Protein AF-A0A314KWH4-F1 (afdb_monomer_lite)

Sequence (479 aa):
MIKAHIVPQSDNVMVHGNGAALGSCLHAEELQAEGKFKAVSISAILLTPTHLDGSHFSSNDTSIVYICNLRDIRGEFDPRKAKACGLKKGRKLGQLQNGISVKSDLLDIELSNCSRLSFCLILVHPDDAIGPPIPGPIILIVDCPTEPHAQELLSAQTLNAYYSDSESNSPETTKVVNCIIHLSPATVVSSQVYEKWMRKFRSAQHIMARTTRKHETTPILESSARIATRLNYLCPQLFPAPSLLSVQNDDVAAPNFKGSISKVCGISAENLLKFTLRPPRRLGLDRSSVQNQMTSSVFVKKLLSDIPEIADAAKNISTFWHKPKEDEVELYGINGADSAVRNLKCIWISHIHADHHVGLARILALRRDLLKGVPHEPMLVIGPEQVGEFLKDYKKLEDLDMLFLDCRSTTVAKWDEMEADAMFDKDHQMSSEGMNDESRDHTMLTSLSEDSSLLRCSKRMKPSTPVDDVAEAFQESSQ

Secondary structure (DSSP, 8-state):
---------------------PPPP--EEEE---SS-TTEEEEEEEE----TTSPPPPGGG-EEEEEEEEPPBPPPB-HHHHHHTTPPSSHHHHHHHTT--EE-SSPP---TT-SS------EEPHHHHBPPPBPPPEEEEE---SHHHHHHHHH-GGGGGG-TT------S----EEEEEE-S-HHHHTSHHHHHHHTT-TTSEEEESS---TT----SSHHHHHHHHHHHHH-TTTSPPPSS--------------S---S---EE--TT-EEE-SSGGG-EEE-TTPPP---HHHHHHHHHHH-TTHHHHHHHHHHHHTS--S-------HHHHHHHHHH--EEE--SS-HHHHTTHHHHHHHHHHHTTTS--PPEEEEE-HHHHHHHHHHTTTS---EEEEEGGGGSHHHHHHHHHHHHHHHHHHTT------------------GGGGSSS-------SS-GGGSSSTTSSS--

Structure (mmCIF, N/CA/C/O backbone):
data_AF-A0A314KWH4-F1
#
_entry.id   AF-A0A314KWH4-F1
#
loop_
_atom_site.group_PDB
_atom_site.id
_atom_site.type_symbol
_atom_site.label_atom_id
_atom_site.label_alt_id
_atom_site.label_comp_id
_atom_site.label_asym_id
_atom_site.label_entity_id
_atom_site.label_seq_id
_atom_site.pdbx_PDB_ins_code
_atom_site.Cartn_x
_atom_site.Cartn_y
_atom_site.Cartn_z
_atom_site.occupancy
_atom_site.B_iso_or_equiv
_atom_site.auth_seq_id
_atom_site.auth_comp_id
_atom_site.auth_asym_id
_atom_site.auth_atom_id
_atom_site.pdbx_PDB_model_num
ATOM 1 N N . MET A 1 1 ? 13.242 -10.762 4.462 1.00 23.34 1 MET A N 1
ATOM 2 C CA . MET A 1 1 ? 13.956 -9.997 5.504 1.00 23.34 1 MET A CA 1
ATOM 3 C C . MET A 1 1 ? 15.281 -9.529 4.927 1.00 23.34 1 MET A C 1
ATOM 5 O O . MET A 1 1 ? 16.159 -10.353 4.718 1.00 23.34 1 MET A O 1
ATOM 9 N N . ILE A 1 2 ? 15.388 -8.244 4.592 1.00 24.19 2 ILE A N 1
ATOM 10 C CA . ILE A 1 2 ? 16.655 -7.598 4.226 1.00 24.19 2 ILE A CA 1
ATOM 11 C C . ILE A 1 2 ? 17.170 -6.961 5.520 1.00 24.19 2 ILE A C 1
ATOM 13 O O . ILE A 1 2 ? 16.470 -6.138 6.102 1.00 24.19 2 ILE A O 1
ATOM 17 N N . LYS A 1 3 ? 18.338 -7.387 6.012 1.00 20.05 3 LYS A N 1
ATOM 18 C CA . LYS A 1 3 ? 19.049 -6.693 7.094 1.00 20.05 3 LYS A CA 1
ATOM 19 C C . LYS A 1 3 ? 19.893 -5.597 6.447 1.00 20.05 3 LYS A C 1
ATOM 21 O O . LYS A 1 3 ? 20.894 -5.910 5.814 1.00 20.05 3 LYS A O 1
ATOM 26 N N . ALA A 1 4 ? 19.479 -4.343 6.586 1.00 27.83 4 ALA A N 1
ATOM 27 C CA . ALA A 1 4 ? 20.327 -3.196 6.292 1.00 27.83 4 ALA A CA 1
ATOM 28 C C . ALA A 1 4 ? 21.095 -2.837 7.572 1.00 27.83 4 ALA A C 1
ATOM 30 O O . ALA A 1 4 ? 20.489 -2.480 8.580 1.00 27.83 4 ALA A O 1
ATOM 31 N N . HIS A 1 5 ? 22.419 -2.985 7.553 1.00 23.70 5 HIS A N 1
ATOM 32 C CA . HIS A 1 5 ? 23.288 -2.398 8.569 1.00 23.70 5 HIS A CA 1
ATOM 33 C C . HIS A 1 5 ? 23.618 -0.974 8.122 1.00 23.70 5 HIS A C 1
ATOM 35 O O . HIS A 1 5 ? 24.425 -0.781 7.219 1.00 23.70 5 HIS A O 1
ATOM 41 N N . ILE A 1 6 ? 22.979 0.013 8.747 1.00 27.39 6 ILE A N 1
ATOM 42 C CA . ILE A 1 6 ? 23.389 1.414 8.652 1.00 27.39 6 ILE A CA 1
ATOM 43 C C . ILE A 1 6 ? 24.523 1.588 9.664 1.00 27.39 6 ILE A C 1
ATOM 45 O O . ILE A 1 6 ? 24.300 1.480 10.869 1.00 27.39 6 ILE A O 1
ATOM 49 N N . VAL A 1 7 ? 25.747 1.796 9.181 1.00 23.14 7 VAL A N 1
ATOM 50 C CA . VAL A 1 7 ? 26.880 2.210 10.017 1.00 23.14 7 VAL A CA 1
ATOM 51 C C . VAL A 1 7 ? 26.983 3.731 9.900 1.00 23.14 7 VAL A C 1
ATOM 53 O O . VAL A 1 7 ? 27.301 4.214 8.815 1.00 23.14 7 VAL A O 1
ATOM 56 N N . PRO A 1 8 ? 26.719 4.508 10.963 1.00 24.81 8 PRO A N 1
ATOM 57 C CA . PRO A 1 8 ? 27.003 5.933 10.944 1.00 24.81 8 PRO A CA 1
ATOM 58 C C . PRO A 1 8 ? 28.520 6.123 11.063 1.00 24.81 8 PRO A C 1
ATOM 60 O O . PRO A 1 8 ? 29.109 5.835 12.104 1.00 24.81 8 PRO A O 1
ATOM 63 N N . GLN A 1 9 ? 29.170 6.582 9.993 1.00 27.36 9 GLN A N 1
ATOM 64 C CA . GLN A 1 9 ? 30.534 7.100 10.085 1.00 27.36 9 GLN A CA 1
ATOM 65 C C . GLN A 1 9 ? 30.484 8.503 10.695 1.00 27.36 9 GLN A C 1
ATOM 67 O O . GLN A 1 9 ? 29.995 9.451 10.087 1.00 27.36 9 GLN A O 1
ATOM 72 N N . SER A 1 10 ? 30.966 8.611 11.930 1.00 30.14 10 SER A N 1
ATOM 73 C CA . SER A 1 10 ? 31.270 9.870 12.597 1.00 30.14 10 SER A CA 1
ATOM 74 C C . SER A 1 10 ? 32.649 10.357 12.152 1.00 30.14 10 SER A C 1
ATOM 76 O O . SER A 1 10 ? 33.652 9.890 12.692 1.00 30.14 10 SER A O 1
ATOM 78 N N . ASP A 1 11 ? 32.709 11.307 11.222 1.00 28.77 11 ASP A N 1
ATOM 79 C CA . ASP A 1 11 ? 33.945 12.042 10.953 1.00 28.77 11 ASP A CA 1
ATOM 80 C C . ASP A 1 11 ? 33.862 13.445 11.560 1.00 28.77 11 ASP A C 1
ATOM 82 O O . ASP A 1 11 ? 33.187 14.351 11.069 1.00 28.77 11 ASP A O 1
ATOM 86 N N . ASN A 1 12 ? 34.580 13.601 12.674 1.00 29.28 12 ASN A N 1
ATOM 87 C CA . ASN A 1 12 ? 34.968 14.885 13.238 1.00 29.28 12 ASN A CA 1
ATOM 88 C C . ASN A 1 12 ? 35.879 15.611 12.240 1.00 29.28 12 ASN A C 1
ATOM 90 O O . ASN A 1 12 ? 37.062 15.287 12.134 1.00 29.28 12 ASN A O 1
ATOM 94 N N . VAL A 1 13 ? 35.366 16.643 11.571 1.00 26.67 13 VAL A N 1
ATOM 95 C CA . VAL A 1 13 ? 36.204 17.644 10.903 1.00 26.67 13 VAL A CA 1
ATOM 96 C C . VAL A 1 13 ? 35.833 19.021 11.440 1.00 26.67 13 VAL A C 1
ATOM 98 O O . VAL A 1 13 ? 34.800 19.597 11.114 1.00 26.67 13 VAL A O 1
ATOM 101 N N . MET A 1 14 ? 36.709 19.547 12.294 1.00 24.77 14 MET A N 1
ATOM 102 C CA . MET A 1 14 ? 36.723 20.948 12.702 1.00 24.77 14 MET A CA 1
ATOM 103 C C . MET A 1 14 ? 37.049 21.821 11.483 1.00 24.77 14 MET A C 1
ATOM 105 O O . MET A 1 14 ? 38.175 21.782 10.989 1.00 24.77 14 MET A O 1
ATOM 109 N N . VAL A 1 15 ? 36.098 22.642 11.028 1.00 27.66 15 VAL A N 1
ATOM 110 C CA . VAL A 1 15 ? 36.364 23.755 10.101 1.00 27.66 15 VAL A CA 1
ATOM 111 C C . VAL A 1 15 ? 35.783 25.039 10.689 1.00 27.66 15 VAL A C 1
ATOM 113 O O . VAL A 1 15 ? 34.573 25.211 10.799 1.00 27.66 15 VAL A O 1
ATOM 116 N N . HIS A 1 16 ? 36.673 25.950 11.078 1.00 26.92 16 HIS A N 1
ATOM 117 C CA . HIS A 1 16 ? 36.345 27.347 11.345 1.00 26.92 16 HIS A CA 1
ATOM 118 C C . HIS A 1 16 ? 36.040 28.081 10.029 1.00 26.92 16 HIS A C 1
ATOM 120 O O . HIS A 1 16 ? 36.833 27.996 9.094 1.00 26.92 16 HIS A O 1
ATOM 126 N N . GLY A 1 17 ? 34.981 28.901 10.008 1.00 25.20 17 GLY A N 1
ATOM 127 C CA . GLY A 1 17 ? 34.902 30.078 9.130 1.00 25.20 17 GLY A CA 1
ATOM 128 C C . GLY A 1 17 ? 33.670 30.196 8.224 1.00 25.20 17 GLY A C 1
ATOM 129 O O . GLY A 1 17 ? 33.613 29.588 7.167 1.00 25.20 17 GLY A O 1
ATOM 130 N N . ASN A 1 18 ? 32.763 31.092 8.629 1.00 24.50 18 ASN A N 1
ATOM 131 C CA . ASN A 1 18 ? 31.885 31.968 7.834 1.00 24.50 18 ASN A CA 1
ATOM 132 C C . ASN A 1 18 ? 30.983 31.395 6.715 1.00 24.50 18 ASN A C 1
ATOM 134 O O . ASN A 1 18 ? 31.387 31.249 5.570 1.00 24.50 18 ASN A O 1
ATOM 138 N N . GLY A 1 19 ? 29.685 31.318 7.035 1.00 26.38 19 GLY A N 1
ATOM 139 C CA . GLY A 1 19 ? 28.622 32.036 6.314 1.00 26.38 19 GLY A CA 1
ATOM 140 C C . GLY A 1 19 ? 28.330 31.671 4.854 1.00 26.38 19 GLY A C 1
ATOM 141 O O . GLY A 1 19 ? 28.724 32.410 3.963 1.00 26.38 19 GLY A O 1
ATOM 142 N N . ALA A 1 20 ? 27.517 30.631 4.638 1.00 23.42 20 ALA A N 1
ATOM 143 C CA . ALA A 1 20 ? 26.435 30.575 3.640 1.00 23.42 20 ALA A CA 1
ATOM 144 C C . ALA A 1 20 ? 25.693 29.234 3.792 1.00 23.42 20 ALA A C 1
ATOM 146 O O . ALA A 1 20 ? 26.198 28.186 3.395 1.00 23.42 20 ALA A O 1
ATOM 147 N N . ALA A 1 21 ? 24.500 29.251 4.388 1.00 26.14 21 ALA A N 1
ATOM 148 C CA . ALA A 1 21 ? 23.634 28.079 4.460 1.00 26.14 21 ALA A CA 1
ATOM 149 C C . ALA A 1 21 ? 22.992 27.832 3.082 1.00 26.14 21 ALA A C 1
ATOM 151 O O . ALA A 1 21 ? 21.986 28.447 2.734 1.00 26.14 21 ALA A O 1
ATOM 152 N N . LEU A 1 22 ? 23.605 26.959 2.281 1.00 26.52 22 LEU A N 1
ATOM 153 C CA . LEU A 1 22 ? 22.998 26.368 1.089 1.00 26.52 22 LEU A CA 1
ATOM 154 C C . LEU A 1 22 ? 22.336 25.046 1.495 1.00 26.52 22 LEU A C 1
ATOM 156 O O . LEU A 1 22 ? 23.000 24.148 2.009 1.00 26.52 22 LEU A O 1
ATOM 160 N N . GLY A 1 23 ? 21.017 24.975 1.299 1.00 26.86 23 GLY A N 1
ATOM 161 C CA . GLY A 1 23 ? 20.173 23.822 1.611 1.00 26.86 23 GLY A CA 1
ATOM 162 C C . GLY A 1 23 ? 20.687 22.530 0.977 1.00 26.86 23 GLY A C 1
ATOM 163 O O . GLY A 1 23 ? 21.112 22.508 -0.178 1.00 26.86 23 GLY A O 1
ATOM 164 N N . SER A 1 24 ? 20.674 21.465 1.773 1.00 31.45 24 SER A N 1
ATOM 165 C CA . SER A 1 24 ? 21.284 20.178 1.466 1.00 31.45 24 SER A CA 1
ATOM 166 C C . SER A 1 24 ? 20.581 19.432 0.331 1.00 31.45 24 SER A C 1
ATOM 168 O O . SER A 1 24 ? 19.358 19.354 0.249 1.00 31.45 24 SER A O 1
ATOM 170 N N . CYS A 1 25 ? 21.431 18.874 -0.524 1.00 28.28 25 CYS A N 1
ATOM 171 C CA . CYS A 1 25 ? 21.171 18.079 -1.712 1.00 28.28 25 CYS A CA 1
ATOM 172 C C . CYS A 1 25 ? 20.330 16.822 -1.416 1.00 28.28 25 CYS A C 1
ATOM 174 O O . CYS A 1 25 ? 20.653 16.058 -0.508 1.00 28.28 25 CYS A O 1
ATOM 176 N N . LEU A 1 26 ? 19.293 16.575 -2.225 1.00 35.16 26 LEU A N 1
ATOM 177 C CA . LEU A 1 26 ? 18.568 15.302 -2.264 1.00 35.16 26 LEU A CA 1
ATOM 178 C C . LEU A 1 26 ? 19.518 14.205 -2.773 1.00 35.16 26 LEU A C 1
ATOM 180 O O . LEU A 1 26 ? 19.763 14.096 -3.976 1.00 35.16 26 LEU A O 1
ATOM 184 N N . HIS A 1 27 ? 20.075 13.401 -1.868 1.00 39.28 27 HIS A N 1
ATOM 185 C CA . HIS A 1 27 ? 20.917 12.266 -2.237 1.00 39.28 27 HIS A CA 1
ATOM 186 C C . HIS A 1 27 ? 20.057 11.130 -2.810 1.00 39.28 27 HIS A C 1
ATOM 188 O O . HIS A 1 27 ? 19.192 10.585 -2.129 1.00 39.28 27 HIS A O 1
ATOM 194 N N . ALA A 1 28 ? 20.308 10.763 -4.068 1.00 40.81 28 ALA A N 1
ATOM 195 C CA . ALA A 1 28 ? 19.855 9.490 -4.613 1.00 40.81 28 ALA A CA 1
ATOM 196 C C . ALA A 1 28 ? 20.871 8.414 -4.236 1.00 40.81 28 ALA A C 1
ATOM 198 O O . ALA A 1 28 ? 22.000 8.435 -4.727 1.00 40.81 28 ALA A O 1
ATOM 199 N N . GLU A 1 29 ? 20.484 7.489 -3.367 1.00 43.84 29 GLU A N 1
ATOM 200 C CA . GLU A 1 29 ? 21.324 6.347 -3.018 1.00 43.84 29 GLU A CA 1
ATOM 201 C C . GLU A 1 29 ? 20.986 5.179 -3.959 1.00 43.84 29 GLU A C 1
ATOM 203 O O . GLU A 1 29 ? 19.823 4.781 -4.106 1.00 43.84 29 GLU A O 1
ATOM 208 N N . GLU A 1 30 ? 21.990 4.667 -4.676 1.00 44.91 30 GLU A N 1
ATOM 209 C CA . GLU A 1 30 ? 21.830 3.500 -5.543 1.00 44.91 30 GLU A CA 1
ATOM 210 C C . GLU A 1 30 ? 21.969 2.233 -4.694 1.00 44.91 30 GLU A C 1
ATOM 212 O O . GLU A 1 30 ? 23.065 1.854 -4.280 1.00 44.91 30 GLU A O 1
ATOM 217 N N . LEU A 1 31 ? 20.847 1.562 -4.427 1.00 47.78 31 LEU A N 1
ATOM 218 C CA . LEU A 1 31 ? 20.841 0.310 -3.680 1.00 47.78 31 LEU A CA 1
ATOM 219 C C . LEU A 1 31 ? 21.305 -0.820 -4.607 1.00 47.78 31 LEU A C 1
ATOM 221 O O . LEU A 1 31 ? 20.522 -1.400 -5.366 1.00 47.78 31 LEU A O 1
ATOM 225 N N . GLN A 1 32 ? 22.594 -1.155 -4.553 1.00 43.00 32 GLN A N 1
ATOM 226 C CA . GLN A 1 32 ? 23.116 -2.324 -5.257 1.00 43.00 32 GLN A CA 1
ATOM 227 C C . GLN A 1 32 ? 22.683 -3.604 -4.532 1.00 43.00 32 GLN A C 1
ATOM 229 O O . GLN A 1 32 ? 23.174 -3.942 -3.459 1.00 43.00 32 GLN A O 1
ATOM 234 N N . ALA A 1 33 ? 21.743 -4.341 -5.125 1.00 43.41 33 ALA A N 1
ATOM 235 C CA . ALA A 1 33 ? 21.330 -5.638 -4.606 1.00 43.41 33 ALA A CA 1
ATOM 236 C C . ALA A 1 33 ? 22.437 -6.690 -4.820 1.00 43.41 33 ALA A C 1
ATOM 238 O O . ALA A 1 33 ? 22.653 -7.163 -5.940 1.00 43.41 33 ALA A O 1
ATOM 239 N N . GLU A 1 34 ? 23.094 -7.127 -3.745 1.00 40.91 34 GLU A N 1
ATOM 240 C CA . GLU A 1 34 ? 23.920 -8.338 -3.755 1.00 40.91 34 GLU A CA 1
ATOM 241 C C . GLU A 1 34 ? 23.010 -9.581 -3.815 1.00 40.91 34 GLU A C 1
ATOM 243 O O . GLU A 1 34 ? 22.498 -10.069 -2.810 1.00 40.91 34 GLU A O 1
ATOM 248 N N . GLY A 1 35 ? 22.731 -10.088 -5.024 1.00 49.53 35 GLY A N 1
ATOM 249 C CA . GLY A 1 35 ? 21.923 -11.301 -5.197 1.00 49.53 35 GLY A CA 1
ATOM 250 C C . GLY A 1 35 ? 21.329 -11.517 -6.594 1.00 49.53 35 GLY A C 1
ATOM 251 O O . GLY A 1 35 ? 21.669 -10.836 -7.558 1.00 49.53 35 GLY A O 1
ATOM 252 N N . LYS A 1 36 ? 20.414 -12.497 -6.707 1.00 44.94 36 LYS A N 1
ATOM 253 C CA . LYS A 1 36 ? 19.769 -13.013 -7.944 1.00 44.94 36 LYS A CA 1
ATOM 254 C C . LYS A 1 36 ? 19.061 -11.966 -8.836 1.00 44.94 36 LYS A C 1
ATOM 256 O O . LYS A 1 36 ? 18.612 -12.317 -9.923 1.00 44.94 36 LYS A O 1
ATOM 261 N N . PHE A 1 37 ? 18.992 -10.697 -8.436 1.00 50.62 37 PHE A N 1
ATOM 262 C CA . PHE A 1 37 ? 18.304 -9.613 -9.146 1.00 50.62 37 PHE A CA 1
ATOM 263 C C . PHE A 1 37 ? 19.239 -8.758 -10.017 1.00 50.62 37 PHE A C 1
ATOM 265 O O . PHE A 1 37 ? 19.086 -7.547 -10.104 1.00 50.62 37 PHE A O 1
ATOM 272 N N . LYS A 1 38 ? 20.171 -9.375 -10.758 1.00 61.69 38 LYS A N 1
ATOM 273 C CA . LYS A 1 38 ? 21.050 -8.653 -11.707 1.00 61.69 38 LYS A CA 1
ATOM 274 C C . LYS A 1 38 ? 20.302 -7.929 -12.844 1.00 61.69 38 LYS A C 1
ATOM 276 O O . LYS A 1 38 ? 20.942 -7.247 -13.635 1.00 61.69 38 LYS A O 1
ATOM 281 N N . ALA A 1 39 ? 18.984 -8.086 -12.970 1.00 73.12 39 ALA A N 1
ATOM 282 C CA . ALA A 1 39 ? 18.189 -7.563 -14.081 1.00 73.12 39 ALA A CA 1
ATOM 283 C C . ALA A 1 39 ? 17.598 -6.155 -13.850 1.00 73.12 39 ALA A C 1
ATOM 285 O O . ALA A 1 39 ? 17.178 -5.529 -14.826 1.00 73.12 39 ALA A O 1
ATOM 286 N N . VAL A 1 40 ? 17.565 -5.660 -12.605 1.00 84.19 40 VAL A N 1
ATOM 287 C CA . VAL A 1 40 ? 16.931 -4.380 -12.230 1.00 84.19 40 VAL A CA 1
ATOM 288 C C . VAL A 1 40 ? 17.877 -3.585 -11.327 1.00 84.19 40 VAL A C 1
ATOM 290 O O . VAL A 1 40 ? 18.411 -4.147 -10.376 1.00 84.19 40 VAL A O 1
ATOM 293 N N . SER A 1 41 ? 18.091 -2.304 -11.626 1.00 87.88 41 SER A N 1
ATOM 294 C CA . SER A 1 41 ? 18.687 -1.329 -10.700 1.00 87.88 41 SER A CA 1
ATOM 295 C C . SER A 1 41 ? 17.560 -0.565 -10.002 1.00 87.88 41 SER A C 1
ATOM 297 O O . SER A 1 41 ? 16.571 -0.205 -10.644 1.00 87.88 41 SER A O 1
ATOM 299 N N . ILE A 1 42 ? 17.678 -0.373 -8.688 1.00 90.31 42 ILE A N 1
ATOM 300 C CA . ILE A 1 42 ? 16.711 0.368 -7.877 1.00 90.31 42 ILE A CA 1
ATOM 301 C C . ILE A 1 42 ? 17.455 1.517 -7.203 1.00 90.31 42 ILE A C 1
ATOM 303 O O . ILE A 1 42 ? 18.421 1.288 -6.478 1.00 90.31 42 ILE A O 1
ATOM 307 N N . SER A 1 43 ? 16.982 2.739 -7.414 1.00 90.56 43 SER A N 1
ATOM 308 C CA . SER A 1 43 ? 17.414 3.909 -6.650 1.00 90.56 43 SER A CA 1
ATOM 309 C C . SER A 1 43 ? 16.244 4.502 -5.877 1.00 90.56 43 SER A C 1
ATOM 311 O O . SER A 1 43 ? 15.079 4.302 -6.234 1.00 90.56 43 SER A O 1
ATOM 313 N N . ALA A 1 44 ? 16.556 5.201 -4.791 1.00 92.00 44 ALA A N 1
ATOM 314 C CA . ALA A 1 44 ? 15.574 5.854 -3.939 1.00 92.00 44 ALA A CA 1
ATOM 315 C C . ALA A 1 44 ? 15.847 7.359 -3.869 1.00 92.00 44 ALA A C 1
ATOM 317 O O . ALA A 1 44 ? 16.999 7.784 -3.822 1.00 92.00 44 ALA A O 1
ATOM 318 N N . ILE A 1 45 ? 14.781 8.152 -3.860 1.00 91.31 45 ILE A N 1
ATOM 319 C CA . ILE A 1 45 ? 14.803 9.581 -3.555 1.00 91.31 45 ILE A CA 1
ATOM 320 C C . ILE A 1 45 ? 14.007 9.757 -2.270 1.00 91.31 45 ILE A C 1
ATOM 322 O O . ILE A 1 45 ? 12.840 9.368 -2.211 1.00 91.31 45 ILE A O 1
ATOM 326 N N . LEU A 1 46 ? 14.643 10.324 -1.253 1.00 91.12 46 LEU A N 1
ATOM 327 C CA . LEU A 1 46 ? 13.975 10.679 -0.010 1.00 91.12 46 LEU A CA 1
ATOM 328 C C . LEU A 1 46 ? 13.296 12.035 -0.199 1.00 91.12 46 LEU A C 1
ATOM 330 O O . LEU A 1 46 ? 13.891 12.946 -0.766 1.00 91.12 46 LEU A O 1
ATOM 334 N N . LEU A 1 47 ? 12.054 12.138 0.252 1.00 90.00 47 LEU A N 1
ATOM 335 C CA . LEU A 1 47 ? 11.304 13.377 0.369 1.00 90.00 47 LEU A CA 1
ATOM 336 C C . LEU A 1 47 ? 11.217 13.700 1.859 1.00 90.00 47 LEU A C 1
ATOM 338 O O . LEU A 1 47 ? 10.577 12.969 2.619 1.00 90.00 47 LEU A O 1
ATOM 342 N N . THR A 1 48 ? 11.897 14.761 2.259 1.00 86.00 48 THR A N 1
ATOM 343 C CA . THR A 1 48 ? 11.893 15.328 3.602 1.00 86.00 48 THR A CA 1
ATOM 344 C C . THR A 1 48 ? 11.411 16.775 3.502 1.00 86.00 48 THR A C 1
ATOM 346 O O . THR A 1 48 ? 12.237 17.682 3.332 1.00 86.00 48 THR A O 1
ATOM 349 N N . PRO A 1 49 ? 10.090 17.026 3.576 1.00 80.06 49 PRO A N 1
ATOM 350 C CA . PRO A 1 49 ? 9.576 18.384 3.476 1.00 80.06 49 PRO A CA 1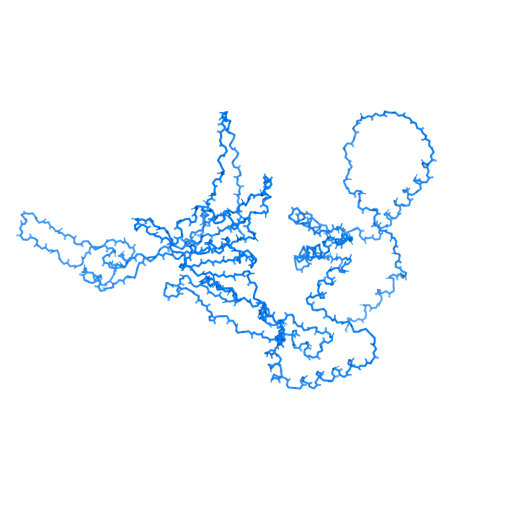
ATOM 351 C C . PRO A 1 49 ? 10.140 19.248 4.610 1.00 80.06 49 PRO A C 1
ATOM 353 O O . PRO A 1 49 ? 10.657 18.742 5.599 1.00 80.06 49 PRO A O 1
ATOM 356 N N . THR A 1 50 ? 10.048 20.570 4.488 1.00 69.19 50 THR A N 1
ATOM 357 C CA . THR A 1 50 ? 10.383 21.516 5.564 1.00 69.19 50 THR A CA 1
ATOM 358 C C . THR A 1 50 ? 9.106 22.188 6.061 1.00 69.19 50 THR A C 1
ATOM 360 O O . THR A 1 50 ? 8.250 22.574 5.260 1.00 69.19 50 THR A O 1
ATOM 363 N N . HIS A 1 51 ? 8.905 22.265 7.382 1.00 59.41 51 HIS A N 1
ATOM 364 C CA . HIS A 1 51 ? 7.717 22.922 7.934 1.00 59.41 51 HIS A CA 1
ATOM 365 C C . HIS A 1 51 ? 7.804 24.432 7.669 1.00 59.41 51 HIS A C 1
ATOM 367 O O . HIS A 1 51 ? 8.886 25.017 7.722 1.00 59.41 51 HIS A O 1
ATOM 373 N N . LEU A 1 52 ? 6.656 25.076 7.429 1.00 55.94 52 LEU A N 1
ATOM 374 C CA . LEU A 1 52 ? 6.561 26.533 7.237 1.00 55.94 52 LEU A CA 1
ATOM 375 C C . LEU A 1 52 ? 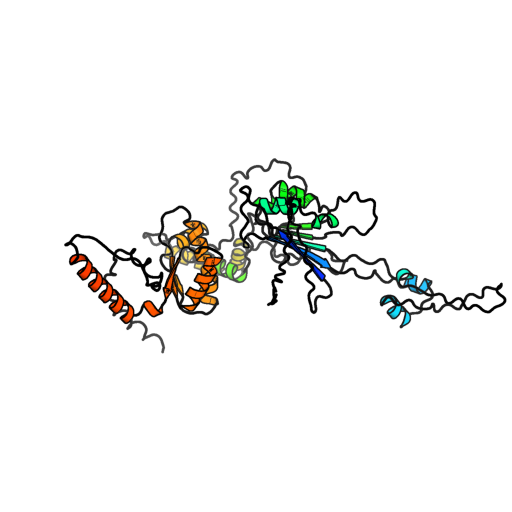7.122 27.331 8.432 1.00 55.94 52 LEU A C 1
ATOM 377 O O . LEU A 1 52 ? 7.566 28.461 8.251 1.00 55.94 52 LEU A O 1
ATOM 381 N N . ASP A 1 53 ? 7.165 26.713 9.615 1.00 55.69 53 ASP A N 1
ATOM 382 C CA . ASP A 1 53 ? 7.629 27.317 10.868 1.00 55.69 53 ASP A CA 1
ATOM 383 C C . ASP A 1 53 ? 9.136 27.105 11.133 1.00 55.69 53 ASP A C 1
ATOM 385 O O . ASP A 1 53 ? 9.645 27.489 12.184 1.00 55.69 53 ASP A O 1
ATOM 389 N N . GLY A 1 54 ? 9.874 26.484 10.201 1.00 52.41 54 GLY A N 1
ATOM 390 C CA . GLY A 1 54 ? 11.322 26.266 10.320 1.00 52.41 54 GLY A CA 1
ATOM 391 C C . GLY A 1 54 ? 11.744 25.149 11.285 1.00 52.41 54 GLY A C 1
ATOM 392 O O . GLY A 1 54 ? 12.940 24.944 11.485 1.00 52.41 54 GLY A O 1
ATOM 393 N N . SER A 1 55 ? 10.799 24.404 11.868 1.00 56.81 55 SER A N 1
ATOM 394 C CA . SER A 1 55 ? 11.094 23.185 12.625 1.00 56.81 55 SER A CA 1
ATOM 395 C C . SER A 1 55 ? 11.489 22.034 11.689 1.00 56.81 55 SER A C 1
ATOM 397 O O . SER A 1 55 ? 10.921 21.852 10.608 1.00 56.81 55 SER A O 1
ATOM 399 N N . HIS A 1 56 ? 12.485 21.246 12.102 1.00 48.28 56 HIS A N 1
ATOM 400 C CA . HIS A 1 56 ? 12.845 20.008 11.413 1.00 48.28 56 HIS A CA 1
ATOM 401 C C . HIS A 1 56 ? 11.715 18.983 11.572 1.00 48.28 56 HIS A C 1
ATOM 403 O O . HIS A 1 56 ? 11.207 18.787 12.677 1.00 48.28 56 HIS A O 1
ATOM 409 N N . PHE A 1 57 ? 11.333 18.330 10.474 1.00 54.00 57 PHE A N 1
ATOM 410 C CA . PHE A 1 57 ? 10.418 17.192 10.516 1.00 54.00 57 PHE A CA 1
ATOM 411 C C . PHE A 1 57 ? 11.012 16.045 11.341 1.00 54.00 57 PHE A C 1
ATOM 413 O O . PHE A 1 57 ? 12.234 15.870 11.405 1.00 54.00 57 PHE A O 1
ATOM 420 N N . SER A 1 58 ? 10.140 15.257 11.971 1.00 58.09 58 SER A N 1
ATOM 421 C CA . SER A 1 58 ? 10.566 14.021 12.619 1.00 58.09 58 SER A CA 1
ATOM 422 C C . SER A 1 58 ? 11.024 13.022 11.548 1.00 58.09 58 SER A C 1
ATOM 424 O O . SER A 1 58 ? 10.563 13.070 10.406 1.00 58.09 58 SER A O 1
ATOM 426 N N . SER A 1 59 ? 11.897 12.071 11.890 1.00 57.47 59 SER A N 1
ATOM 427 C CA . SER A 1 59 ? 12.283 10.989 10.964 1.00 57.47 59 SER A CA 1
ATOM 428 C C . SER A 1 59 ? 11.083 10.201 10.417 1.00 57.47 59 SER A C 1
ATOM 430 O O . SER A 1 59 ? 11.203 9.545 9.385 1.00 57.47 59 SER A O 1
ATOM 432 N N . ASN A 1 60 ? 9.929 10.278 11.087 1.00 62.34 60 ASN A N 1
ATOM 433 C CA . ASN A 1 60 ? 8.702 9.573 10.724 1.00 62.34 60 ASN A CA 1
ATOM 434 C C . ASN A 1 60 ? 7.963 10.212 9.538 1.00 62.34 60 ASN A C 1
ATOM 436 O O . ASN A 1 60 ? 7.066 9.588 8.982 1.00 62.34 60 ASN A O 1
ATOM 440 N N . ASP A 1 61 ? 8.353 11.419 9.126 1.00 77.31 61 ASP A N 1
ATOM 441 C CA . ASP A 1 61 ? 7.716 12.158 8.033 1.00 77.31 61 ASP A CA 1
ATOM 442 C C . ASP A 1 61 ? 8.510 12.076 6.723 1.00 77.31 61 ASP A C 1
ATOM 444 O O . ASP A 1 61 ? 8.264 12.833 5.792 1.00 77.31 61 ASP A O 1
ATOM 448 N N . THR A 1 62 ? 9.487 11.171 6.644 1.00 87.56 62 THR A N 1
ATOM 449 C CA . THR A 1 62 ? 10.229 10.922 5.406 1.00 87.56 62 THR A CA 1
ATOM 450 C C . THR A 1 62 ? 9.402 10.036 4.484 1.00 87.56 62 THR A C 1
ATOM 452 O O . THR A 1 62 ? 9.015 8.929 4.861 1.00 87.56 62 THR A O 1
ATOM 455 N N . SER A 1 63 ? 9.191 10.479 3.248 1.00 91.56 63 SER A N 1
ATOM 456 C CA . SER A 1 63 ? 8.604 9.652 2.192 1.00 91.56 63 SER A CA 1
ATOM 457 C C . SER A 1 63 ? 9.665 9.215 1.188 1.00 91.56 63 SER A C 1
ATOM 459 O O . SER A 1 63 ? 10.694 9.868 1.037 1.00 91.56 63 SER A O 1
ATOM 461 N N . ILE A 1 64 ? 9.437 8.106 0.485 1.00 92.00 64 ILE A N 1
ATOM 462 C CA . ILE A 1 64 ? 10.413 7.560 -0.463 1.00 92.00 64 ILE A CA 1
ATOM 463 C C . ILE A 1 64 ? 9.783 7.406 -1.844 1.00 92.00 64 ILE A C 1
ATOM 465 O O . ILE A 1 64 ? 8.689 6.863 -2.008 1.00 92.00 64 ILE A O 1
ATOM 469 N N . VAL A 1 65 ? 10.525 7.843 -2.859 1.00 94.75 65 VAL A N 1
ATOM 470 C CA . VAL A 1 65 ? 10.240 7.571 -4.266 1.00 94.75 65 VAL A CA 1
ATOM 471 C C . VAL A 1 65 ? 11.269 6.586 -4.794 1.00 94.75 65 VAL A C 1
ATOM 473 O O . VAL A 1 65 ? 12.461 6.883 -4.832 1.00 94.75 65 VAL A O 1
ATOM 476 N N . TYR A 1 66 ? 10.811 5.419 -5.237 1.00 95.56 66 TYR A N 1
ATOM 477 C CA . TYR A 1 66 ? 11.673 4.416 -5.852 1.00 95.56 66 TYR A CA 1
ATOM 478 C C . TYR A 1 66 ? 11.667 4.550 -7.368 1.00 95.56 66 TYR A C 1
ATOM 480 O O . TYR A 1 66 ? 10.612 4.671 -7.990 1.00 95.56 66 TYR A O 1
ATOM 488 N N . ILE A 1 67 ? 12.849 4.452 -7.966 1.00 94.25 67 ILE A N 1
ATOM 489 C CA . ILE A 1 67 ? 13.049 4.375 -9.408 1.00 94.25 67 ILE A CA 1
ATOM 490 C C . ILE A 1 67 ? 13.582 2.981 -9.713 1.00 94.25 67 ILE A C 1
ATOM 492 O O . ILE A 1 67 ? 14.683 2.615 -9.309 1.00 94.25 67 ILE A O 1
ATOM 496 N N . CYS A 1 68 ? 12.795 2.194 -10.435 1.00 93.44 68 CYS A N 1
ATOM 497 C CA . CYS A 1 68 ? 13.161 0.855 -10.869 1.00 93.44 68 CYS A CA 1
ATOM 498 C C . CYS A 1 68 ? 13.542 0.895 -12.349 1.00 93.44 68 CYS A C 1
ATOM 500 O O . CYS A 1 68 ? 12.684 1.083 -13.211 1.00 93.44 68 CYS A O 1
ATOM 502 N N . ASN A 1 69 ? 14.825 0.696 -12.641 1.00 91.19 69 ASN A N 1
ATOM 503 C CA . ASN A 1 69 ? 15.376 0.688 -13.989 1.00 91.19 69 ASN A CA 1
ATOM 504 C C . ASN A 1 69 ? 15.748 -0.738 -14.410 1.00 91.19 69 ASN A C 1
ATOM 506 O O . ASN A 1 69 ? 16.664 -1.349 -13.852 1.00 91.19 69 ASN A O 1
ATOM 510 N N . LEU A 1 70 ? 15.047 -1.289 -15.398 1.00 90.31 70 LEU A N 1
ATOM 511 C CA . LEU A 1 70 ? 15.429 -2.573 -15.978 1.00 90.31 70 LEU A CA 1
ATOM 512 C C . LEU A 1 70 ? 16.631 -2.376 -16.905 1.00 90.31 70 LEU A C 1
ATOM 514 O O . LEU A 1 70 ? 16.744 -1.364 -17.581 1.00 90.31 70 LEU A O 1
ATOM 518 N N . ARG A 1 71 ? 17.525 -3.365 -16.987 1.00 86.00 71 ARG A N 1
ATOM 519 C CA . ARG A 1 71 ? 18.651 -3.275 -17.928 1.00 86.00 71 ARG A CA 1
ATOM 520 C C . ARG A 1 71 ? 18.185 -3.349 -19.381 1.00 86.00 71 ARG A C 1
ATOM 522 O O . ARG A 1 71 ? 17.246 -4.090 -19.711 1.00 86.00 71 ARG A O 1
ATOM 529 N N . ASP A 1 72 ? 18.914 -2.647 -20.239 1.00 87.19 72 ASP A N 1
ATOM 530 C CA . ASP A 1 72 ? 18.808 -2.770 -21.687 1.00 87.19 72 ASP A CA 1
ATOM 531 C C . ASP A 1 72 ? 19.073 -4.212 -22.109 1.00 87.19 72 ASP A C 1
ATOM 533 O O . ASP A 1 72 ? 19.927 -4.912 -21.552 1.00 87.19 72 ASP A O 1
ATOM 537 N N . ILE A 1 73 ? 18.318 -4.669 -23.104 1.00 84.81 73 ILE A N 1
ATOM 538 C CA . ILE A 1 73 ? 18.582 -5.957 -23.745 1.00 84.81 73 ILE A CA 1
ATOM 539 C C . ILE A 1 73 ? 19.040 -5.722 -25.169 1.00 84.81 73 ILE A C 1
ATOM 541 O O . ILE A 1 73 ? 18.771 -4.690 -25.777 1.00 84.81 73 ILE A O 1
ATOM 545 N N . ARG A 1 74 ? 19.713 -6.718 -25.723 1.00 82.31 74 ARG A N 1
ATOM 546 C CA . ARG A 1 74 ? 20.142 -6.682 -27.116 1.00 82.31 74 ARG A CA 1
ATOM 547 C C . ARG A 1 74 ? 18.934 -6.696 -28.049 1.00 82.31 74 ARG A C 1
ATOM 549 O O . ARG A 1 74 ? 17.892 -7.263 -27.706 1.00 82.31 74 ARG A O 1
ATOM 556 N N . GLY A 1 75 ? 19.095 -6.073 -29.211 1.00 82.69 75 GLY A N 1
ATOM 557 C CA . GLY A 1 75 ? 18.079 -6.076 -30.251 1.00 82.69 75 GLY A CA 1
ATOM 558 C C . GLY A 1 75 ? 17.806 -7.471 -30.810 1.00 82.69 75 GLY A C 1
ATOM 559 O O . GLY A 1 75 ? 18.485 -8.454 -30.502 1.00 82.69 75 GLY A O 1
ATOM 560 N N . GLU A 1 76 ? 16.780 -7.558 -31.649 1.00 84.69 76 GLU A N 1
ATOM 561 C CA . GLU A 1 76 ? 16.437 -8.801 -32.335 1.00 84.69 76 GLU A CA 1
ATOM 562 C C . GLU A 1 76 ? 17.554 -9.169 -33.327 1.00 84.69 76 GLU A C 1
ATOM 564 O O . GLU A 1 76 ? 18.040 -8.325 -34.082 1.00 84.69 76 GLU A O 1
ATOM 569 N N . PHE A 1 77 ? 17.999 -10.425 -33.289 1.00 85.69 77 PHE A N 1
ATOM 570 C CA . PHE A 1 77 ? 18.982 -10.946 -34.234 1.00 85.69 77 PHE A CA 1
ATOM 571 C C . PHE A 1 77 ? 18.310 -11.178 -35.591 1.00 85.69 77 PHE A C 1
ATOM 573 O O . PHE A 1 77 ? 17.315 -11.899 -35.658 1.00 85.69 77 PHE A O 1
ATOM 580 N N . ASP A 1 78 ? 18.876 -10.617 -36.660 1.00 86.62 78 ASP A N 1
ATOM 581 C CA . ASP A 1 78 ? 18.396 -10.765 -38.033 1.00 86.62 78 ASP A CA 1
ATOM 582 C C . ASP A 1 78 ? 19.231 -11.819 -38.792 1.00 86.62 78 ASP A C 1
ATOM 584 O O . ASP A 1 78 ? 20.361 -11.551 -39.228 1.00 86.62 78 ASP A O 1
ATOM 588 N N . PRO A 1 79 ? 18.681 -13.029 -39.027 1.00 85.19 79 PRO A N 1
ATOM 589 C CA . PRO A 1 79 ? 19.392 -14.084 -39.740 1.00 85.19 79 PRO A CA 1
ATOM 590 C C . PRO A 1 79 ? 19.699 -13.733 -41.200 1.00 85.19 79 PRO A C 1
ATOM 592 O O . PRO A 1 79 ? 20.619 -14.312 -41.782 1.00 85.19 79 PRO A O 1
ATOM 595 N N . ARG A 1 80 ? 18.925 -12.829 -41.821 1.00 86.00 80 ARG A N 1
ATOM 596 C CA . ARG A 1 80 ? 19.123 -12.427 -43.220 1.00 86.00 80 ARG A CA 1
ATOM 597 C C . ARG A 1 80 ? 20.343 -11.526 -43.340 1.00 86.00 80 ARG A C 1
ATOM 599 O O . ARG A 1 80 ? 21.169 -11.775 -44.215 1.00 86.00 80 ARG A O 1
ATOM 606 N N . LYS A 1 81 ? 20.495 -10.560 -42.429 1.00 85.56 81 LYS A N 1
ATOM 607 C CA . LYS A 1 81 ? 21.691 -9.707 -42.353 1.00 85.56 81 LYS A CA 1
ATOM 608 C C . LYS A 1 81 ? 22.947 -10.520 -42.062 1.00 85.56 81 LYS A C 1
ATOM 610 O O . LYS A 1 81 ? 23.908 -10.432 -42.815 1.00 85.56 81 LYS A O 1
ATOM 615 N N . ALA A 1 82 ? 22.899 -11.423 -41.079 1.00 84.75 82 ALA A N 1
ATOM 616 C CA . ALA A 1 82 ? 24.036 -12.299 -40.780 1.00 84.75 82 ALA A CA 1
ATOM 617 C C . ALA A 1 82 ? 24.470 -13.151 -41.989 1.00 84.75 82 ALA A C 1
ATOM 619 O O . ALA A 1 82 ? 25.663 -13.325 -42.243 1.00 84.75 82 ALA A O 1
ATOM 620 N N . LYS A 1 83 ? 23.499 -13.662 -42.760 1.00 84.81 83 LYS A N 1
ATOM 621 C CA . LYS A 1 83 ? 23.772 -14.406 -43.996 1.00 84.81 83 LYS A CA 1
ATOM 622 C C . LYS A 1 83 ? 24.366 -13.505 -45.085 1.00 84.81 83 LYS A C 1
ATOM 624 O O . LYS A 1 83 ? 25.264 -13.952 -45.792 1.00 84.81 83 LYS A O 1
ATOM 629 N N . ALA A 1 84 ? 23.893 -12.264 -45.216 1.00 84.31 84 ALA A N 1
ATOM 630 C CA . ALA A 1 84 ? 24.444 -11.281 -46.151 1.00 84.31 84 ALA A CA 1
ATOM 631 C C . ALA A 1 84 ? 25.899 -10.906 -45.810 1.00 84.31 84 ALA A C 1
ATOM 633 O O . ALA A 1 84 ? 26.712 -10.760 -46.715 1.00 84.31 84 ALA A O 1
ATOM 634 N N . CYS A 1 85 ? 26.256 -10.873 -44.522 1.00 81.06 85 CYS A N 1
ATOM 635 C CA . CYS A 1 85 ? 27.634 -10.709 -44.040 1.00 81.06 85 CYS A CA 1
ATOM 636 C C . CYS A 1 85 ? 28.508 -11.971 -44.209 1.00 81.06 85 CYS A C 1
ATOM 638 O O . CYS A 1 85 ? 29.659 -12.003 -43.768 1.00 81.06 85 CYS A O 1
ATOM 640 N N . GLY A 1 86 ? 27.977 -13.030 -44.829 1.00 79.94 86 GLY A N 1
ATOM 641 C CA . GLY A 1 86 ? 28.733 -14.233 -45.159 1.00 79.94 86 GLY A CA 1
ATOM 642 C C . GLY A 1 86 ? 28.851 -15.262 -44.041 1.00 79.94 86 GLY A C 1
ATOM 643 O O . GLY A 1 86 ? 29.753 -16.090 -44.092 1.00 79.94 86 GLY A O 1
ATOM 644 N N . LEU A 1 87 ? 27.978 -15.237 -43.028 1.00 83.44 87 LEU A N 1
ATOM 645 C CA . LEU A 1 87 ? 28.009 -16.212 -41.933 1.00 83.44 87 LEU A CA 1
ATOM 646 C C . LEU A 1 87 ? 27.106 -17.419 -42.209 1.00 83.44 87 LEU A C 1
ATOM 648 O O . LEU A 1 87 ? 25.920 -17.285 -42.528 1.00 83.44 87 LEU A O 1
ATOM 652 N N . LYS A 1 88 ? 27.655 -18.625 -42.031 1.00 81.81 88 LYS A N 1
ATOM 653 C CA . LYS A 1 88 ? 26.890 -19.880 -42.083 1.00 81.81 88 LYS A CA 1
ATOM 654 C C . LYS A 1 88 ? 26.202 -20.159 -40.742 1.00 81.81 88 LYS A C 1
ATOM 656 O O . LYS A 1 88 ? 26.624 -19.700 -39.681 1.00 81.81 88 LYS A O 1
ATOM 661 N N . LYS A 1 89 ? 25.130 -20.962 -40.774 1.00 81.38 89 LYS A N 1
ATOM 662 C CA . LYS A 1 89 ? 24.467 -21.443 -39.550 1.00 81.38 89 LYS A CA 1
ATOM 663 C C . LYS A 1 89 ? 25.456 -22.256 -38.709 1.00 81.38 89 LYS A C 1
ATOM 665 O O . LYS A 1 89 ? 26.056 -23.192 -39.226 1.00 81.38 89 LYS A O 1
ATOM 670 N N . GLY A 1 90 ? 25.607 -21.924 -37.426 1.00 83.12 90 GLY A N 1
ATOM 671 C CA . GLY A 1 90 ? 26.484 -22.664 -36.517 1.00 83.12 90 GLY A CA 1
ATOM 672 C C . GLY A 1 90 ? 27.058 -21.816 -35.382 1.00 83.12 90 GLY A C 1
ATOM 673 O O . GLY A 1 90 ? 26.523 -20.763 -35.038 1.00 83.12 90 GLY A O 1
ATOM 674 N N . ARG A 1 91 ? 28.177 -22.276 -34.808 1.00 84.94 91 ARG A N 1
ATOM 675 C CA . ARG A 1 91 ? 28.825 -21.695 -33.614 1.00 84.94 91 ARG A CA 1
ATOM 676 C C . ARG A 1 91 ? 29.131 -20.195 -33.735 1.00 84.94 91 ARG A C 1
ATOM 678 O O . ARG A 1 91 ? 28.967 -19.475 -32.754 1.00 84.94 91 ARG A O 1
ATOM 685 N N . LYS A 1 92 ? 29.522 -19.723 -34.926 1.00 82.12 92 LYS A N 1
ATOM 686 C CA . LYS A 1 92 ? 29.845 -18.309 -35.187 1.00 82.12 92 LYS A CA 1
ATOM 687 C C . LYS A 1 92 ? 28.648 -17.372 -34.972 1.00 82.12 92 LYS A C 1
ATOM 689 O O . LYS A 1 92 ? 28.827 -16.284 -34.442 1.00 82.12 92 LYS A O 1
ATOM 694 N N . LEU A 1 93 ? 27.425 -17.813 -35.287 1.00 82.31 93 LEU A N 1
ATOM 695 C CA . LEU A 1 93 ? 26.209 -17.035 -35.012 1.00 82.31 93 LEU A CA 1
ATOM 696 C C . LEU A 1 93 ? 25.944 -16.896 -33.511 1.00 82.31 93 LEU A C 1
ATOM 698 O O . LEU A 1 93 ? 25.607 -15.810 -33.054 1.00 82.31 93 LEU A O 1
ATOM 702 N N . GLY A 1 94 ? 26.150 -17.965 -32.735 1.00 82.38 94 GLY A N 1
ATOM 703 C CA . GLY A 1 94 ? 26.022 -17.912 -31.275 1.00 82.38 94 GLY A CA 1
ATOM 704 C C . GLY A 1 94 ? 27.077 -17.007 -30.627 1.00 82.38 94 GLY A C 1
ATOM 705 O O . GLY A 1 94 ? 26.780 -16.286 -29.681 1.00 82.38 94 GLY A O 1
ATOM 706 N N . GLN A 1 95 ? 28.301 -16.987 -31.164 1.00 84.31 95 GLN A N 1
ATOM 707 C CA . GLN A 1 95 ? 29.348 -16.050 -30.734 1.00 84.31 95 GLN A CA 1
ATOM 708 C C . GLN A 1 95 ? 28.960 -14.595 -31.029 1.00 84.31 95 GLN A C 1
ATOM 710 O O . GLN A 1 95 ? 29.064 -13.752 -30.138 1.00 84.31 95 GLN A O 1
ATOM 715 N N . LEU A 1 96 ? 28.416 -14.331 -32.221 1.00 83.75 96 LEU A N 1
ATOM 716 C CA . LEU A 1 96 ? 27.919 -13.010 -32.604 1.00 83.75 96 LEU A CA 1
ATOM 717 C C . LEU A 1 96 ? 26.766 -12.550 -31.699 1.00 83.75 96 LEU A C 1
ATOM 719 O O . LEU A 1 96 ? 26.800 -11.445 -31.165 1.00 83.75 96 LEU A O 1
ATOM 723 N N . GLN A 1 97 ? 25.805 -13.437 -31.423 1.00 81.12 97 GLN A N 1
ATOM 724 C CA . GLN A 1 97 ? 24.698 -13.198 -30.486 1.00 81.12 97 GLN A CA 1
ATOM 725 C C . GLN A 1 97 ? 25.163 -12.935 -29.049 1.00 81.12 97 GLN A C 1
ATOM 727 O O . GLN A 1 97 ? 24.484 -12.208 -28.325 1.00 81.12 97 GLN A O 1
ATOM 732 N N . ASN A 1 98 ? 26.332 -13.457 -28.660 1.00 81.31 98 ASN A N 1
ATOM 733 C CA . ASN A 1 98 ? 26.999 -13.196 -27.379 1.00 81.31 98 ASN A CA 1
ATOM 734 C C . ASN A 1 98 ? 27.903 -11.953 -27.400 1.00 81.31 98 ASN A C 1
ATOM 736 O O . ASN A 1 98 ? 28.385 -11.517 -26.356 1.00 81.31 98 ASN A O 1
ATOM 740 N N . GLY A 1 99 ? 27.979 -11.249 -28.534 1.00 81.81 99 GLY A N 1
ATOM 741 C CA . GLY A 1 99 ? 28.625 -9.936 -28.655 1.00 81.81 99 GLY A CA 1
ATOM 742 C C . GLY A 1 99 ? 30.098 -10.041 -29.022 1.00 81.81 99 GLY A C 1
ATOM 743 O O . GLY A 1 99 ? 30.851 -9.096 -28.832 1.00 81.81 99 GLY A O 1
ATOM 744 N N . ILE A 1 100 ? 30.511 -11.207 -29.514 1.00 84.88 100 ILE A N 1
ATOM 745 C CA . ILE A 1 100 ? 31.870 -11.471 -29.961 1.00 84.88 100 ILE A CA 1
ATOM 746 C C . ILE A 1 100 ? 31.885 -11.292 -31.477 1.00 84.88 100 ILE A C 1
ATOM 748 O O . ILE A 1 100 ? 31.151 -11.987 -32.180 1.00 84.88 100 ILE A O 1
ATOM 752 N N . SER A 1 101 ? 32.724 -10.393 -31.985 1.00 87.12 101 SER A N 1
ATOM 753 C CA . SER A 1 101 ? 32.929 -10.252 -33.428 1.00 87.12 101 SER A CA 1
ATOM 754 C C . SER A 1 101 ? 33.554 -11.519 -34.010 1.00 87.12 101 SER A C 1
ATOM 756 O O . SER A 1 101 ? 34.478 -12.098 -33.431 1.00 87.12 101 SER A O 1
ATOM 758 N N . VAL A 1 102 ? 33.057 -11.962 -35.164 1.00 86.62 102 VAL A N 1
ATOM 759 C CA . VAL A 1 102 ? 33.488 -13.211 -35.809 1.00 86.62 102 VAL A CA 1
ATOM 760 C C . VAL A 1 102 ? 33.937 -12.961 -37.240 1.00 86.62 102 VAL A C 1
ATOM 762 O O . VAL A 1 102 ? 33.454 -12.061 -37.915 1.00 86.62 102 VAL A O 1
ATOM 765 N N . LYS A 1 103 ? 34.864 -13.783 -37.731 1.00 84.12 103 LYS A N 1
ATOM 766 C CA . LYS A 1 103 ? 35.327 -13.715 -39.123 1.00 84.12 103 LYS A CA 1
ATOM 767 C C . LYS A 1 103 ? 34.271 -14.291 -40.068 1.00 84.12 103 LYS A C 1
ATOM 769 O O . LYS A 1 103 ? 33.761 -15.387 -39.788 1.00 84.12 103 LYS A O 1
ATOM 774 N N . SER A 1 104 ? 34.002 -13.588 -41.169 1.00 80.94 104 SER A N 1
ATOM 775 C CA . SER A 1 104 ? 33.120 -14.047 -42.251 1.00 80.94 104 SER A CA 1
ATOM 776 C C . SER A 1 104 ? 33.570 -15.408 -42.807 1.00 80.94 104 SER A C 1
ATOM 778 O O . SER A 1 104 ? 34.747 -15.759 -42.719 1.00 80.94 104 SER A O 1
ATOM 780 N N . ASP A 1 105 ? 32.630 -16.208 -43.326 1.00 78.00 105 ASP A N 1
ATOM 781 C CA . ASP A 1 105 ? 32.924 -17.479 -44.011 1.00 78.00 105 ASP A CA 1
ATOM 782 C C . ASP A 1 105 ? 33.074 -17.308 -45.538 1.00 78.00 105 ASP A C 1
ATOM 784 O O . ASP A 1 105 ? 33.276 -18.301 -46.243 1.00 78.00 105 ASP A O 1
ATOM 788 N N . LEU A 1 106 ? 32.933 -16.082 -46.060 1.00 69.88 106 LEU A N 1
ATOM 789 C CA . LEU A 1 106 ? 33.216 -15.753 -47.461 1.00 69.88 106 LEU A CA 1
ATOM 790 C C . LEU A 1 106 ? 34.735 -15.635 -47.672 1.00 69.88 106 LEU A C 1
ATOM 792 O O . LEU A 1 106 ? 35.429 -15.094 -46.814 1.00 69.88 106 LEU A O 1
ATOM 796 N N . LEU A 1 107 ? 35.242 -16.172 -48.791 1.00 54.97 107 LEU A N 1
ATOM 797 C CA . LEU A 1 107 ? 36.669 -16.128 -49.136 1.00 54.97 107 LEU A CA 1
ATOM 798 C C . LEU A 1 107 ? 37.166 -14.683 -49.293 1.00 54.97 107 LEU A C 1
ATOM 800 O O . LEU A 1 107 ? 36.440 -13.823 -49.792 1.00 54.97 107 LEU A O 1
ATOM 804 N N . ASP A 1 108 ? 38.416 -14.466 -48.881 1.00 52.56 108 ASP A N 1
ATOM 805 C CA . ASP A 1 108 ? 39.150 -13.207 -48.982 1.00 52.56 108 ASP A CA 1
ATOM 806 C C . ASP A 1 108 ? 39.076 -12.615 -50.400 1.00 52.56 108 ASP A C 1
ATOM 808 O O . ASP A 1 108 ? 39.250 -13.318 -51.397 1.00 52.56 108 ASP A O 1
ATOM 812 N N . ILE A 1 109 ? 38.824 -11.309 -50.500 1.00 50.38 109 ILE A N 1
ATOM 813 C CA . ILE A 1 109 ? 38.880 -10.597 -51.781 1.00 50.38 109 ILE A CA 1
ATOM 814 C C . ILE A 1 109 ? 40.360 -10.437 -52.149 1.00 50.38 109 ILE A C 1
ATOM 816 O O . ILE A 1 109 ? 41.094 -9.726 -51.459 1.00 50.38 109 ILE A O 1
ATOM 820 N N . GLU A 1 110 ? 40.807 -11.067 -53.238 1.00 48.06 110 GLU A N 1
ATOM 821 C CA . GLU A 1 110 ? 42.103 -10.758 -53.848 1.00 48.06 110 GLU A CA 1
ATOM 822 C C . GLU A 1 110 ? 42.077 -9.317 -54.379 1.00 48.06 110 GLU A C 1
ATOM 824 O O . GLU A 1 110 ? 41.512 -9.020 -55.431 1.00 48.06 110 GLU A O 1
ATOM 829 N N . LEU A 1 111 ? 42.692 -8.388 -53.643 1.00 46.56 111 LEU A N 1
ATOM 830 C CA . LEU A 1 111 ? 43.005 -7.059 -54.161 1.00 46.56 111 LEU A CA 1
ATOM 831 C C . LEU A 1 111 ? 44.157 -7.203 -55.158 1.00 46.56 111 LEU A C 1
ATOM 833 O O . LEU A 1 111 ? 45.324 -7.264 -54.774 1.00 46.56 111 LEU A O 1
ATOM 837 N N . SER A 1 112 ? 43.826 -7.248 -56.446 1.00 46.91 112 SER A N 1
ATOM 838 C CA . SER A 1 112 ? 44.750 -7.555 -57.544 1.00 46.91 112 SER A CA 1
ATOM 839 C C . SER A 1 112 ? 45.873 -6.533 -57.793 1.00 46.91 112 SER A C 1
ATOM 841 O O . SER A 1 112 ? 46.510 -6.613 -58.833 1.00 46.91 112 SER A O 1
ATOM 843 N N . ASN A 1 113 ? 46.164 -5.596 -56.879 1.00 48.31 113 ASN A N 1
ATOM 844 C CA . ASN A 1 113 ? 47.167 -4.538 -57.084 1.00 48.31 113 ASN A CA 1
ATOM 845 C C . ASN A 1 113 ? 48.139 -4.301 -55.904 1.00 48.31 113 ASN A C 1
ATOM 847 O O . ASN A 1 113 ? 48.801 -3.266 -55.869 1.00 48.31 113 ASN A O 1
ATOM 851 N N . CYS A 1 114 ? 48.294 -5.235 -54.958 1.00 47.38 114 CYS A N 1
ATOM 852 C CA . CYS A 1 114 ? 49.340 -5.136 -53.928 1.00 47.38 114 CYS A CA 1
ATOM 853 C C . CYS A 1 114 ? 50.338 -6.296 -54.028 1.00 47.38 114 CYS A C 1
ATOM 855 O O . CYS A 1 114 ? 50.007 -7.448 -53.777 1.00 47.38 114 CYS A O 1
ATOM 857 N N . SER A 1 115 ? 51.603 -5.980 -54.309 1.00 50.91 115 SER A N 1
ATOM 858 C CA . SER A 1 115 ? 52.744 -6.908 -54.410 1.00 50.91 115 SER A CA 1
ATOM 859 C C . SER A 1 115 ? 53.200 -7.531 -53.074 1.00 50.91 115 SER A C 1
ATOM 861 O O . SER A 1 115 ? 54.305 -8.058 -52.963 1.00 50.91 115 SER A O 1
ATOM 863 N N . ARG A 1 116 ? 52.337 -7.525 -52.054 1.00 50.94 116 ARG A N 1
ATOM 864 C CA . ARG A 1 116 ? 52.455 -8.305 -50.815 1.00 50.94 116 ARG A CA 1
ATOM 865 C C . ARG A 1 116 ? 51.066 -8.853 -50.502 1.00 50.94 116 ARG A C 1
ATOM 867 O O . ARG A 1 116 ? 50.156 -8.061 -50.277 1.00 50.94 116 ARG A O 1
ATOM 874 N N . LEU A 1 117 ? 50.922 -10.183 -50.497 1.00 43.81 117 LEU A N 1
ATOM 875 C CA . LEU A 1 117 ? 49.717 -10.899 -50.059 1.00 43.81 117 LEU A CA 1
ATOM 876 C C . LEU A 1 117 ? 49.219 -10.310 -48.732 1.00 43.81 117 LEU A C 1
ATOM 878 O O . LEU A 1 117 ? 49.815 -10.537 -47.681 1.00 43.81 117 LEU A O 1
ATOM 882 N N . SER A 1 118 ? 48.141 -9.536 -48.793 1.00 41.72 118 SER A N 1
ATOM 883 C CA . SER A 1 118 ? 47.439 -9.022 -47.623 1.00 41.72 118 SER A CA 1
ATOM 884 C C . SER A 1 118 ? 46.051 -9.646 -47.636 1.00 41.72 118 SER A C 1
ATOM 886 O O . SER A 1 118 ? 45.162 -9.186 -48.348 1.00 41.72 118 SER A O 1
ATOM 888 N N . PHE A 1 119 ? 45.888 -10.749 -46.904 1.00 50.91 119 PHE A N 1
ATOM 889 C CA . PHE A 1 119 ? 44.581 -11.357 -46.660 1.00 50.91 119 PHE A CA 1
ATOM 890 C C . PHE A 1 119 ? 43.766 -10.405 -45.779 1.00 50.91 119 PHE A C 1
ATOM 892 O O . PHE A 1 119 ? 44.066 -10.226 -44.596 1.00 50.91 119 PHE A O 1
ATOM 899 N N . CYS A 1 120 ? 42.763 -9.748 -46.360 1.00 50.16 120 CYS A N 1
ATOM 900 C CA . CYS A 1 120 ? 41.888 -8.844 -45.627 1.00 50.16 120 CYS A CA 1
ATOM 901 C C . CYS A 1 120 ? 40.739 -9.652 -45.011 1.00 50.16 120 CYS A C 1
ATOM 903 O O . CYS A 1 120 ? 39.726 -9.915 -45.654 1.00 50.16 120 CYS A O 1
ATOM 905 N N . LEU A 1 121 ? 40.913 -10.066 -43.756 1.00 60.56 121 LEU A N 1
ATOM 906 C CA . LEU A 1 121 ? 39.888 -10.792 -43.011 1.00 60.56 121 LEU A CA 1
ATOM 907 C C . LEU A 1 121 ? 38.665 -9.892 -42.784 1.00 60.56 121 LEU A C 1
ATOM 909 O O . LEU A 1 121 ? 38.734 -8.942 -42.004 1.00 60.56 121 LEU A O 1
ATOM 913 N N . ILE A 1 122 ? 37.532 -10.223 -43.406 1.00 71.19 122 ILE A N 1
ATOM 914 C CA . ILE A 1 122 ? 36.263 -9.526 -43.163 1.00 71.19 122 ILE A CA 1
ATOM 915 C C . ILE A 1 122 ? 35.759 -9.907 -41.764 1.00 71.19 122 ILE A C 1
ATOM 917 O O . ILE A 1 122 ? 35.333 -11.043 -41.519 1.00 71.19 122 ILE A O 1
ATOM 921 N N . LEU A 1 123 ? 35.837 -8.960 -40.829 1.00 80.38 123 LEU A N 1
ATOM 922 C CA . LEU A 1 123 ? 35.321 -9.101 -39.471 1.00 80.38 123 LEU A CA 1
ATOM 923 C C . LEU A 1 123 ? 33.860 -8.638 -39.433 1.00 80.38 123 LEU A C 1
ATOM 925 O O . LEU A 1 123 ? 33.565 -7.505 -39.793 1.00 80.38 123 LEU A O 1
ATOM 929 N N . VAL A 1 124 ? 32.958 -9.517 -38.998 1.00 81.31 124 VAL A N 1
ATOM 930 C CA . VAL A 1 124 ? 31.534 -9.218 -38.810 1.00 81.31 124 VAL A CA 1
ATOM 931 C C . VAL A 1 124 ? 31.308 -8.852 -37.349 1.00 81.31 124 VAL A C 1
ATOM 933 O O . VAL A 1 124 ? 31.597 -9.650 -36.446 1.00 81.31 124 VAL A O 1
ATOM 936 N N . HIS A 1 125 ? 30.803 -7.645 -37.119 1.00 85.50 125 HIS A N 1
ATOM 937 C CA . HIS A 1 125 ? 30.477 -7.130 -35.799 1.00 85.50 125 HIS A CA 1
ATOM 938 C C . HIS A 1 125 ? 29.028 -7.462 -35.420 1.00 85.50 125 HIS A C 1
ATOM 940 O O . HIS A 1 125 ? 28.177 -7.632 -36.294 1.00 85.50 125 HIS A O 1
ATOM 946 N N . PRO A 1 126 ? 28.711 -7.579 -34.115 1.00 82.88 126 PRO A N 1
ATOM 947 C CA . PRO A 1 126 ? 27.343 -7.820 -33.661 1.00 82.88 126 PRO A CA 1
ATOM 948 C C . PRO A 1 126 ? 26.332 -6.826 -34.245 1.00 82.88 126 PRO A C 1
ATOM 950 O O . PRO A 1 126 ? 25.247 -7.246 -34.637 1.00 82.88 126 PRO A O 1
ATOM 953 N N . ASP A 1 127 ? 26.718 -5.559 -34.392 1.00 84.19 127 ASP A N 1
ATOM 954 C CA . ASP A 1 127 ? 25.873 -4.483 -34.929 1.00 84.19 127 ASP A CA 1
ATOM 955 C C . ASP A 1 127 ? 25.471 -4.693 -36.403 1.00 84.19 127 ASP A C 1
ATOM 957 O O . ASP A 1 127 ? 24.453 -4.168 -36.853 1.00 84.19 127 ASP A O 1
ATOM 961 N N . ASP A 1 128 ? 26.205 -5.528 -37.150 1.00 82.56 128 ASP A N 1
ATOM 962 C CA . ASP A 1 128 ? 25.882 -5.856 -38.544 1.00 82.56 128 ASP A CA 1
ATOM 963 C C . ASP A 1 128 ? 24.666 -6.793 -38.656 1.00 82.56 128 ASP A C 1
ATOM 965 O O . ASP A 1 128 ? 23.994 -6.839 -39.689 1.00 82.56 128 ASP A O 1
ATOM 969 N N . ALA A 1 129 ? 24.363 -7.556 -37.598 1.00 81.94 129 ALA A N 1
ATOM 970 C CA . ALA A 1 129 ? 23.327 -8.592 -37.602 1.00 81.94 129 ALA A CA 1
ATOM 971 C C . ALA A 1 129 ? 22.325 -8.508 -36.441 1.00 81.94 129 ALA A C 1
ATOM 973 O O . ALA A 1 129 ? 21.286 -9.167 -36.489 1.00 81.94 129 ALA A O 1
ATOM 974 N N . ILE A 1 130 ? 22.615 -7.741 -35.395 1.00 83.69 130 ILE A N 1
ATOM 975 C CA . ILE A 1 130 ? 21.750 -7.533 -34.233 1.00 83.69 130 ILE A CA 1
ATOM 976 C C . ILE A 1 130 ? 21.177 -6.120 -34.326 1.00 83.69 130 ILE A C 1
ATOM 978 O O . ILE A 1 130 ? 21.898 -5.168 -34.606 1.00 83.69 130 ILE A O 1
ATOM 982 N N . GLY A 1 131 ? 19.865 -5.979 -34.122 1.00 82.12 131 GLY A N 1
ATOM 983 C CA . GLY A 1 131 ? 19.231 -4.662 -34.048 1.00 82.12 131 GLY A CA 1
ATOM 984 C C . GLY A 1 131 ? 19.770 -3.804 -32.890 1.00 82.12 131 GLY A C 1
ATOM 985 O O . GLY A 1 131 ? 20.426 -4.328 -31.986 1.00 82.12 131 GLY A O 1
ATOM 986 N N . PRO A 1 132 ? 19.456 -2.496 -32.869 1.00 84.81 132 PRO A N 1
ATOM 987 C CA . PRO A 1 132 ? 19.865 -1.622 -31.773 1.00 84.81 132 PRO A CA 1
ATOM 988 C C . PRO A 1 132 ? 19.380 -2.170 -30.416 1.00 84.81 132 PRO A C 1
ATOM 990 O O . PRO A 1 132 ? 18.338 -2.841 -30.367 1.00 84.81 132 PRO A O 1
ATOM 993 N N . PRO A 1 133 ? 20.105 -1.903 -29.312 1.00 83.94 133 PRO A N 1
ATOM 994 C CA . PRO A 1 133 ? 19.662 -2.272 -27.974 1.00 83.94 133 PRO A CA 1
ATOM 995 C C . PRO A 1 133 ? 18.239 -1.777 -27.709 1.00 83.94 133 PRO A C 1
ATOM 997 O O . PRO A 1 133 ? 17.882 -0.658 -28.069 1.00 83.94 133 PRO A O 1
ATOM 1000 N N . ILE A 1 134 ? 17.422 -2.623 -27.087 1.00 85.88 134 ILE A N 1
ATOM 1001 C CA . ILE A 1 134 ? 16.073 -2.271 -26.654 1.00 85.88 134 ILE A CA 1
ATOM 1002 C C . ILE A 1 134 ? 16.200 -1.729 -25.228 1.00 85.88 134 ILE A C 1
ATOM 1004 O O . ILE A 1 134 ? 16.525 -2.529 -24.332 1.00 85.88 134 ILE A O 1
ATOM 1008 N N . PRO A 1 135 ? 15.918 -0.429 -25.006 1.00 86.25 135 PRO A N 1
ATOM 1009 C CA . PRO A 1 135 ? 15.996 0.172 -23.685 1.00 86.25 135 PRO A CA 1
ATOM 1010 C C . PRO A 1 135 ? 15.164 -0.606 -22.669 1.00 86.25 135 PRO A C 1
ATOM 1012 O O . PRO A 1 135 ? 14.061 -1.085 -22.968 1.00 86.25 135 PRO A O 1
ATOM 1015 N N . GLY A 1 136 ? 15.712 -0.793 -21.474 1.00 88.06 136 GLY A N 1
ATOM 1016 C CA . GLY A 1 136 ? 14.965 -1.386 -20.379 1.00 88.06 136 GLY A CA 1
ATOM 1017 C C . GLY A 1 136 ? 13.876 -0.432 -19.881 1.00 88.06 136 GLY A C 1
ATOM 1018 O O . GLY A 1 136 ? 14.103 0.774 -19.813 1.00 88.06 136 GLY A O 1
ATOM 1019 N N . PRO A 1 137 ? 12.670 -0.937 -19.566 1.00 91.06 137 PRO A N 1
ATOM 1020 C CA . PRO A 1 137 ? 11.607 -0.071 -19.087 1.00 91.06 137 PRO A CA 1
ATOM 1021 C C . PRO A 1 137 ? 11.918 0.483 -17.693 1.00 91.06 137 PRO A C 1
ATOM 1023 O O . PRO A 1 137 ? 12.527 -0.199 -16.863 1.00 91.06 137 PRO A O 1
ATOM 1026 N N . ILE A 1 138 ? 11.439 1.698 -17.431 1.00 92.69 138 ILE A N 1
ATOM 1027 C CA . ILE A 1 138 ? 11.607 2.391 -16.151 1.00 92.69 138 ILE A CA 1
ATOM 1028 C C . ILE A 1 138 ? 10.244 2.568 -15.484 1.00 92.69 138 ILE A C 1
ATOM 1030 O O . ILE A 1 138 ? 9.267 2.961 -16.129 1.00 92.69 138 ILE A O 1
ATOM 1034 N N . ILE A 1 139 ? 10.186 2.284 -14.183 1.00 94.81 139 ILE A N 1
ATOM 1035 C CA . ILE A 1 139 ? 8.998 2.470 -13.346 1.00 94.81 139 ILE A CA 1
ATOM 1036 C C . ILE A 1 139 ? 9.350 3.344 -12.155 1.00 94.81 139 ILE A C 1
ATOM 1038 O O . ILE A 1 139 ? 10.402 3.158 -11.545 1.00 94.81 139 ILE A O 1
ATOM 1042 N N . LEU A 1 140 ? 8.441 4.241 -11.787 1.00 95.62 140 LEU A N 1
ATOM 1043 C CA . LEU A 1 140 ? 8.506 4.967 -10.524 1.00 95.62 140 LEU A CA 1
ATOM 1044 C C . LEU A 1 140 ? 7.432 4.444 -9.565 1.00 95.62 140 LEU A C 1
ATOM 1046 O O . LEU A 1 140 ? 6.282 4.262 -9.965 1.00 95.62 140 LEU A O 1
ATOM 1050 N N . ILE A 1 141 ? 7.793 4.236 -8.301 1.00 96.38 141 ILE A N 1
ATOM 1051 C CA . ILE A 1 141 ? 6.851 3.997 -7.201 1.00 96.38 141 ILE A CA 1
ATOM 1052 C C . ILE A 1 141 ? 6.932 5.211 -6.293 1.00 96.38 141 ILE A C 1
ATOM 1054 O O . ILE A 1 141 ? 7.985 5.500 -5.730 1.00 96.38 141 ILE A O 1
ATOM 1058 N N . VAL A 1 142 ? 5.828 5.939 -6.198 1.00 95.50 142 VAL A N 1
ATOM 1059 C CA . VAL A 1 142 ? 5.788 7.262 -5.584 1.00 95.50 142 VAL A CA 1
ATOM 1060 C C . VAL A 1 142 ? 4.883 7.188 -4.375 1.00 95.50 142 VAL A C 1
ATOM 1062 O O . VAL A 1 142 ? 3.658 7.132 -4.520 1.00 95.50 142 VAL A O 1
ATOM 1065 N N . ASP A 1 143 ? 5.490 7.207 -3.195 1.00 93.88 143 ASP A N 1
ATOM 1066 C CA . ASP A 1 143 ? 4.783 7.575 -1.982 1.00 93.88 143 ASP A CA 1
ATOM 1067 C C . ASP A 1 143 ? 4.941 9.080 -1.757 1.00 93.88 143 ASP A C 1
ATOM 1069 O O . ASP A 1 143 ? 6.042 9.633 -1.777 1.00 93.88 143 ASP A O 1
ATOM 1073 N N . CYS A 1 144 ? 3.818 9.769 -1.628 1.00 93.12 144 CYS A N 1
ATOM 1074 C CA . CYS A 1 144 ? 3.776 11.206 -1.392 1.00 93.12 144 CYS A CA 1
ATOM 1075 C C . CYS A 1 144 ? 2.513 11.478 -0.569 1.00 93.12 144 CYS A C 1
ATOM 1077 O O . CYS A 1 144 ? 1.421 11.581 -1.146 1.00 93.12 144 CYS A O 1
ATOM 1079 N N . PRO A 1 145 ? 2.633 11.501 0.769 1.00 91.25 145 PRO A N 1
ATOM 1080 C CA . PRO A 1 145 ? 1.485 11.448 1.667 1.00 91.25 145 PRO A CA 1
ATOM 1081 C C . PRO A 1 145 ? 0.783 12.797 1.852 1.00 91.25 145 PRO A C 1
ATOM 1083 O O . PRO A 1 145 ? -0.418 12.806 2.123 1.00 91.25 145 PRO A O 1
ATOM 1086 N N . THR A 1 146 ? 1.491 13.925 1.698 1.00 91.25 146 THR A N 1
ATOM 1087 C CA . THR A 1 146 ? 0.953 15.277 1.947 1.00 91.25 146 THR A CA 1
ATOM 1088 C C . THR A 1 146 ? 1.369 16.289 0.872 1.00 91.25 146 THR A C 1
ATOM 1090 O O . THR A 1 146 ? 2.272 16.038 0.077 1.00 91.25 146 THR A O 1
ATOM 1093 N N . GLU A 1 147 ? 0.712 17.451 0.844 1.00 90.50 147 GLU A N 1
ATOM 1094 C CA . GLU A 1 147 ? 1.004 18.526 -0.120 1.00 90.50 147 GLU A CA 1
ATOM 1095 C C . GLU A 1 147 ? 2.446 19.081 -0.023 1.00 90.50 147 GLU A C 1
ATOM 1097 O O . GLU A 1 147 ? 3.061 19.287 -1.069 1.00 90.50 147 GLU A O 1
ATOM 1102 N N . PRO A 1 148 ? 3.052 19.270 1.172 1.00 91.50 148 PRO A N 1
ATOM 1103 C CA . PRO A 1 148 ? 4.476 19.608 1.285 1.00 91.50 148 PRO A CA 1
ATOM 1104 C C . PRO A 1 148 ? 5.415 18.630 0.566 1.00 91.50 148 PRO A C 1
ATOM 1106 O O . PRO A 1 148 ? 6.324 19.066 -0.137 1.00 91.50 148 PRO A O 1
ATOM 1109 N N . HIS A 1 149 ? 5.157 17.321 0.655 1.00 92.88 149 HIS A N 1
ATOM 1110 C CA . HIS A 1 149 ? 5.934 16.323 -0.089 1.00 92.88 149 HIS A CA 1
ATOM 1111 C C . HIS A 1 149 ? 5.781 16.507 -1.603 1.00 92.88 149 HIS A C 1
ATOM 1113 O O . HIS A 1 149 ? 6.739 16.335 -2.352 1.00 92.88 149 HIS A O 1
ATOM 1119 N N . ALA A 1 150 ? 4.590 16.896 -2.073 1.00 92.94 150 ALA A N 1
ATOM 1120 C CA . ALA A 1 150 ? 4.356 17.160 -3.490 1.00 92.94 150 ALA A CA 1
ATOM 1121 C C . ALA A 1 150 ? 5.163 18.372 -3.993 1.00 92.94 150 ALA A C 1
ATOM 1123 O O . ALA A 1 150 ? 5.621 18.369 -5.137 1.00 92.94 150 ALA A O 1
ATOM 1124 N N . GLN A 1 151 ? 5.369 19.391 -3.151 1.00 91.88 151 GLN A N 1
ATOM 1125 C CA . GLN A 1 151 ? 6.199 20.558 -3.483 1.00 91.88 151 GLN A CA 1
ATOM 1126 C C . GLN A 1 151 ? 7.677 20.195 -3.624 1.00 91.88 151 GLN A C 1
ATOM 1128 O O . GLN A 1 151 ? 8.342 20.612 -4.578 1.00 91.88 151 GLN A O 1
ATOM 1133 N N . GLU A 1 152 ? 8.186 19.391 -2.696 1.00 91.81 152 GLU A N 1
ATOM 1134 C CA . GLU A 1 152 ? 9.551 18.877 -2.757 1.00 91.81 152 GLU A CA 1
ATOM 1135 C C . GLU A 1 152 ? 9.750 17.986 -3.986 1.00 91.81 152 GLU A C 1
ATOM 1137 O O . GLU A 1 152 ? 10.690 18.181 -4.756 1.00 91.81 152 GLU A O 1
ATOM 1142 N N . LEU A 1 153 ? 8.794 17.092 -4.251 1.00 92.88 153 LEU A N 1
ATOM 1143 C CA . LEU A 1 153 ? 8.783 16.231 -5.429 1.00 92.88 153 LEU A CA 1
ATOM 1144 C C . LEU A 1 153 ? 8.788 17.036 -6.741 1.00 92.88 153 LEU A C 1
ATOM 1146 O O . LEU A 1 153 ? 9.505 16.694 -7.684 1.00 92.88 153 LEU A O 1
ATOM 1150 N N . LEU A 1 154 ? 8.024 18.132 -6.810 1.00 91.88 154 LEU A N 1
ATOM 1151 C CA . LEU A 1 154 ? 8.005 19.027 -7.970 1.00 91.88 154 LEU A CA 1
ATOM 1152 C C . LEU A 1 154 ? 9.362 19.712 -8.203 1.00 91.88 154 LEU A C 1
ATOM 1154 O O . LEU A 1 154 ? 9.734 19.944 -9.364 1.00 91.88 154 LEU A O 1
ATOM 1158 N N . SER A 1 155 ? 10.069 20.012 -7.111 1.00 90.00 155 SER A N 1
ATOM 1159 C CA . SER A 1 155 ? 11.357 20.716 -7.068 1.00 90.00 155 SER A CA 1
ATOM 1160 C C . SER A 1 155 ? 12.570 19.783 -7.185 1.00 90.00 155 SER A C 1
ATOM 1162 O O . SER A 1 155 ? 13.687 20.255 -7.399 1.00 90.00 155 SER A O 1
ATOM 1164 N N . ALA A 1 156 ? 12.369 18.466 -7.082 1.00 89.12 156 ALA A N 1
ATOM 1165 C CA . ALA A 1 156 ? 13.429 17.467 -7.111 1.00 89.12 156 ALA A CA 1
ATOM 1166 C C . ALA A 1 156 ? 14.158 17.442 -8.467 1.00 89.12 156 ALA A C 1
ATOM 1168 O O . ALA A 1 156 ? 13.654 16.927 -9.470 1.00 89.12 156 ALA A O 1
ATOM 1169 N N . GLN A 1 157 ? 15.385 17.969 -8.483 1.00 86.19 157 GLN A N 1
ATOM 1170 C CA . GLN A 1 157 ? 16.220 18.057 -9.687 1.00 86.19 157 GLN A CA 1
ATOM 1171 C C . GLN A 1 157 ? 16.699 16.684 -10.177 1.00 86.19 157 GLN A C 1
ATOM 1173 O O . GLN A 1 157 ? 16.893 16.485 -11.374 1.00 86.19 157 GLN A O 1
ATOM 1178 N N . THR A 1 158 ? 16.820 15.708 -9.277 1.00 85.75 158 THR A N 1
ATOM 1179 C CA . THR A 1 158 ? 17.206 14.322 -9.584 1.00 85.75 158 THR A CA 1
ATOM 1180 C C . THR A 1 158 ? 16.270 13.660 -10.603 1.00 85.75 158 THR A C 1
ATOM 1182 O O . THR A 1 158 ? 16.686 12.790 -11.368 1.00 85.75 158 THR A O 1
ATOM 1185 N N . LEU A 1 159 ? 15.005 14.091 -10.660 1.00 87.56 159 LEU A N 1
ATOM 1186 C CA . LEU A 1 159 ? 14.015 13.570 -11.603 1.00 87.56 159 LEU A CA 1
ATOM 1187 C C . LEU A 1 159 ? 14.086 14.217 -12.996 1.00 87.56 159 LEU A C 1
ATOM 1189 O O . LEU A 1 159 ? 13.451 13.712 -13.921 1.00 87.56 159 LEU A O 1
ATOM 1193 N N . ASN A 1 160 ? 14.887 15.275 -13.181 1.00 87.12 160 ASN A N 1
ATOM 1194 C CA . ASN A 1 160 ? 14.980 16.005 -14.449 1.00 87.12 160 ASN A CA 1
ATOM 1195 C C . ASN A 1 160 ? 15.368 15.105 -15.631 1.00 87.12 160 ASN A C 1
ATOM 1197 O O . ASN A 1 160 ? 14.839 15.278 -16.724 1.00 87.12 160 ASN A O 1
ATOM 1201 N N . ALA A 1 161 ? 16.226 14.104 -15.401 1.00 85.25 161 ALA A N 1
ATOM 1202 C CA . ALA A 1 161 ? 16.664 13.151 -16.425 1.00 85.25 161 ALA A CA 1
ATOM 1203 C C . ALA A 1 161 ? 15.549 12.218 -16.947 1.00 85.25 161 ALA A C 1
ATOM 1205 O O . ALA A 1 161 ? 15.754 11.513 -17.935 1.00 85.25 161 ALA A O 1
ATOM 1206 N N . TYR A 1 162 ? 14.393 12.186 -16.277 1.00 86.81 162 TYR A N 1
ATOM 1207 C CA . TYR A 1 162 ? 13.255 11.323 -16.601 1.00 86.81 162 TYR A CA 1
ATOM 1208 C C . TYR A 1 162 ? 12.040 12.103 -17.135 1.00 86.81 162 TYR A C 1
ATOM 1210 O O . TYR A 1 162 ? 11.031 11.495 -17.501 1.00 86.81 162 TYR A O 1
ATOM 1218 N N . TYR A 1 163 ? 12.101 13.438 -17.165 1.00 86.44 163 TYR A N 1
ATOM 1219 C CA . TYR A 1 163 ? 11.016 14.276 -17.676 1.00 86.44 163 TYR A CA 1
ATOM 1220 C C . TYR A 1 163 ? 10.983 14.281 -19.209 1.00 86.44 163 TYR A C 1
ATOM 1222 O O . TYR A 1 163 ? 12.012 14.233 -19.874 1.00 86.44 163 TYR A O 1
ATOM 1230 N N . SER A 1 164 ? 9.778 14.364 -19.780 1.00 70.44 164 SER A N 1
ATOM 1231 C CA . SER A 1 164 ? 9.571 14.319 -21.238 1.00 70.44 164 SER A CA 1
ATOM 1232 C C . SER A 1 164 ? 9.926 15.625 -21.971 1.00 70.44 164 SER A C 1
ATOM 1234 O O . SER A 1 164 ? 10.010 15.608 -23.193 1.00 70.44 164 SER A O 1
ATOM 1236 N N . ASP A 1 165 ? 10.111 16.738 -21.251 1.00 57.78 165 ASP A N 1
ATOM 1237 C CA . ASP A 1 165 ? 10.260 18.097 -21.808 1.00 57.78 165 ASP A CA 1
ATOM 1238 C C . ASP A 1 165 ? 11.721 18.619 -21.768 1.00 57.78 165 ASP A C 1
ATOM 1240 O O . ASP A 1 165 ? 11.942 19.829 -21.744 1.00 57.78 165 ASP A O 1
ATOM 1244 N N . SER A 1 166 ? 12.752 17.760 -21.745 1.00 52.72 166 SER A N 1
ATOM 1245 C CA . SER A 1 166 ? 14.127 18.264 -21.875 1.00 52.72 166 SER A CA 1
ATOM 1246 C C . SER A 1 166 ? 14.372 18.764 -23.306 1.00 52.72 166 SER A C 1
ATOM 1248 O O . SER A 1 166 ? 14.739 17.991 -24.187 1.00 52.72 166 SER A O 1
ATOM 1250 N N . GLU A 1 167 ? 14.241 20.075 -23.524 1.00 47.25 167 GLU A N 1
ATOM 1251 C CA . GLU A 1 167 ? 14.769 20.823 -24.683 1.00 47.25 167 GLU A CA 1
ATOM 1252 C C . GLU A 1 167 ? 16.317 20.793 -24.756 1.00 47.25 167 GLU A C 1
ATOM 1254 O O . GLU A 1 167 ? 16.965 21.698 -25.282 1.00 47.25 167 GLU A O 1
ATOM 1259 N N . SER A 1 168 ? 16.959 19.761 -24.207 1.00 44.31 168 SER A N 1
ATOM 1260 C CA . SER A 1 168 ? 18.376 19.511 -24.409 1.00 44.31 168 SER A CA 1
ATOM 1261 C C . SER A 1 168 ? 18.563 18.945 -25.813 1.00 44.31 168 SER A C 1
ATOM 1263 O O . SER A 1 168 ? 18.223 17.797 -26.085 1.00 44.31 168 SER A O 1
ATOM 1265 N N . ASN A 1 169 ? 19.148 19.755 -26.692 1.00 39.31 169 ASN A N 1
ATOM 1266 C CA . ASN A 1 169 ? 19.616 19.399 -28.035 1.00 39.31 169 ASN A CA 1
ATOM 1267 C C . ASN A 1 169 ? 20.748 18.338 -28.050 1.00 39.31 169 ASN A C 1
ATOM 1269 O O . ASN A 1 169 ? 21.567 18.330 -28.968 1.00 39.31 169 ASN A O 1
ATOM 1273 N N . SER A 1 170 ? 20.832 17.447 -27.056 1.00 43.41 170 SER A N 1
ATOM 1274 C CA . SER A 1 170 ? 21.728 16.291 -27.072 1.00 43.41 170 SER A CA 1
ATOM 1275 C C . SER A 1 170 ? 20.919 15.009 -27.335 1.00 43.41 170 SER A C 1
ATOM 1277 O O . SER A 1 170 ? 19.981 14.705 -26.601 1.00 43.41 170 SER A O 1
ATOM 1279 N N . PRO A 1 171 ? 21.263 14.211 -28.362 1.00 44.59 171 PRO A N 1
ATOM 1280 C CA . PRO A 1 171 ? 20.604 12.940 -28.671 1.00 44.59 171 PRO A CA 1
ATOM 1281 C C . PRO A 1 171 ? 21.044 11.800 -27.727 1.00 44.59 171 PRO A C 1
ATOM 1283 O O . PRO A 1 171 ? 21.062 10.633 -28.116 1.00 44.59 171 PRO A O 1
ATOM 1286 N N . GLU A 1 172 ? 21.422 12.115 -26.486 1.00 46.84 172 GLU A N 1
ATOM 1287 C CA . GLU A 1 172 ? 21.830 11.127 -25.488 1.00 46.84 172 GLU A CA 1
ATOM 1288 C C . GLU A 1 172 ? 20.601 10.614 -24.731 1.00 46.84 172 GLU A C 1
ATOM 1290 O O . GLU A 1 172 ? 20.179 11.166 -23.722 1.00 46.84 172 GLU A O 1
ATOM 1295 N N . THR A 1 173 ? 20.005 9.548 -25.274 1.00 54.12 173 THR A N 1
ATOM 1296 C CA . THR A 1 173 ? 19.147 8.568 -24.579 1.00 54.12 173 THR A CA 1
ATOM 1297 C C . THR A 1 173 ? 18.267 9.135 -23.455 1.00 54.12 173 THR A C 1
ATOM 1299 O O . THR A 1 173 ? 18.486 8.838 -22.278 1.00 54.12 173 THR A O 1
ATOM 1302 N N . THR A 1 174 ? 17.241 9.922 -23.791 1.00 58.28 174 THR A N 1
ATOM 1303 C CA . THR A 1 174 ? 16.214 10.300 -22.810 1.00 58.28 174 THR A CA 1
ATOM 1304 C C . THR A 1 174 ? 15.599 9.028 -22.225 1.00 58.28 174 THR A C 1
ATOM 1306 O O . THR A 1 174 ? 15.026 8.203 -22.942 1.00 58.28 174 THR A O 1
ATOM 1309 N N . LYS A 1 175 ? 15.757 8.839 -20.913 1.00 75.00 175 LYS A N 1
ATOM 1310 C CA . LYS A 1 175 ? 15.243 7.678 -20.185 1.00 75.00 175 LYS A CA 1
ATOM 1311 C C . LYS A 1 175 ? 13.717 7.743 -20.153 1.00 75.00 175 LYS A C 1
ATOM 1313 O O . LYS A 1 175 ? 13.140 8.571 -19.456 1.00 75.00 175 LYS A O 1
ATOM 1318 N N . VAL A 1 176 ? 13.057 6.871 -20.912 1.00 81.94 176 VAL A N 1
ATOM 1319 C CA . VAL A 1 176 ? 11.591 6.852 -21.000 1.00 81.94 176 VAL A CA 1
ATOM 1320 C C . VAL A 1 176 ? 11.004 6.115 -19.799 1.00 81.94 176 VAL A C 1
ATOM 1322 O O . VAL A 1 176 ? 11.231 4.920 -19.620 1.00 81.94 176 VAL A O 1
ATOM 1325 N N . VAL A 1 177 ? 10.209 6.820 -18.994 1.00 91.31 177 VAL A N 1
ATOM 1326 C CA . VAL A 1 177 ? 9.413 6.219 -17.916 1.00 91.31 177 VAL A CA 1
ATOM 1327 C C . VAL A 1 177 ? 8.150 5.602 -18.504 1.00 91.31 177 VAL A C 1
ATOM 1329 O O . VAL A 1 177 ? 7.355 6.283 -19.146 1.00 91.31 177 VAL A O 1
ATOM 1332 N N . ASN A 1 178 ? 7.942 4.306 -18.275 1.00 92.44 178 ASN A N 1
ATOM 1333 C CA . ASN A 1 178 ? 6.798 3.576 -18.822 1.00 92.44 178 ASN A CA 1
ATOM 1334 C C . ASN A 1 178 ? 5.579 3.617 -17.901 1.00 92.44 178 ASN A C 1
ATOM 1336 O O . ASN A 1 178 ? 4.446 3.626 -18.382 1.00 92.44 178 ASN A O 1
ATOM 1340 N N . CYS A 1 179 ? 5.801 3.603 -16.588 1.00 94.00 179 CYS A N 1
ATOM 1341 C CA . CYS A 1 179 ? 4.740 3.511 -15.593 1.00 94.00 179 CYS A CA 1
ATOM 1342 C C . CYS A 1 179 ? 5.114 4.271 -14.322 1.00 94.00 179 CYS A C 1
ATOM 1344 O O . CYS A 1 179 ? 6.259 4.219 -13.877 1.00 94.00 179 CYS A O 1
ATOM 1346 N N . ILE A 1 180 ? 4.129 4.917 -13.705 1.00 95.44 180 ILE A N 1
ATOM 1347 C CA . ILE A 1 180 ? 4.250 5.516 -12.376 1.00 95.44 180 ILE A CA 1
ATOM 1348 C C . ILE A 1 180 ? 3.137 4.951 -11.503 1.00 95.44 180 ILE A C 1
ATOM 1350 O O . ILE A 1 180 ? 1.968 5.010 -11.873 1.00 95.44 180 ILE A O 1
ATOM 1354 N N . ILE A 1 181 ? 3.501 4.379 -10.361 1.00 95.69 181 ILE A N 1
ATOM 1355 C CA . ILE A 1 181 ? 2.568 3.850 -9.369 1.00 95.69 181 ILE A CA 1
ATOM 1356 C C . ILE A 1 181 ? 2.460 4.876 -8.246 1.00 95.69 181 ILE A C 1
ATOM 1358 O O . ILE A 1 181 ? 3.427 5.126 -7.530 1.00 95.69 181 ILE A O 1
ATOM 1362 N N . HIS A 1 182 ? 1.277 5.463 -8.098 1.00 94.69 182 HIS A N 1
ATOM 1363 C CA . HIS A 1 182 ? 0.987 6.491 -7.108 1.00 94.69 182 HIS A CA 1
ATOM 1364 C C . HIS A 1 182 ? 0.362 5.857 -5.861 1.00 94.69 182 HIS A C 1
ATOM 1366 O O . HIS A 1 182 ? -0.786 5.397 -5.891 1.00 94.69 182 HIS A O 1
ATOM 1372 N N . LEU A 1 183 ? 1.109 5.860 -4.755 1.00 93.62 183 LEU A N 1
ATOM 1373 C CA . LEU A 1 183 ? 0.647 5.452 -3.421 1.00 93.62 183 LEU A CA 1
ATOM 1374 C C . LEU A 1 183 ? 0.072 6.641 -2.623 1.00 93.62 183 LEU A C 1
ATOM 1376 O O . LEU A 1 183 ? -0.272 6.513 -1.452 1.00 93.62 183 LEU A O 1
ATOM 1380 N N . SER A 1 184 ? -0.072 7.798 -3.268 1.00 90.81 184 SER A N 1
ATOM 1381 C CA . SER A 1 184 ? -0.570 9.037 -2.674 1.00 90.81 184 SER A CA 1
ATOM 1382 C C . SER A 1 184 ? -2.091 9.049 -2.469 1.00 90.81 184 SER A C 1
ATOM 1384 O O . SER A 1 184 ? -2.836 8.532 -3.309 1.00 90.81 184 SER A O 1
ATOM 1386 N N . PRO A 1 185 ? -2.592 9.682 -1.389 1.00 89.31 185 PRO A N 1
ATOM 1387 C CA . PRO A 1 185 ? -4.025 9.886 -1.200 1.00 89.31 185 PRO A CA 1
ATOM 1388 C C . PRO A 1 185 ? -4.644 10.752 -2.303 1.00 89.31 185 PRO A C 1
ATOM 1390 O O . PRO A 1 185 ? -4.004 11.652 -2.846 1.00 89.31 185 PRO A O 1
ATOM 1393 N N . ALA A 1 186 ? -5.934 10.527 -2.569 1.00 85.94 186 ALA A N 1
ATOM 1394 C CA . ALA A 1 186 ? -6.690 11.235 -3.605 1.00 85.94 186 ALA A CA 1
ATOM 1395 C C . ALA A 1 186 ? -6.664 12.766 -3.438 1.00 85.94 186 ALA A C 1
ATOM 1397 O O . ALA A 1 186 ? -6.643 13.495 -4.427 1.00 85.94 186 ALA A O 1
ATOM 1398 N N . THR A 1 187 ? -6.632 13.247 -2.192 1.00 88.00 187 THR A N 1
ATOM 1399 C CA . THR A 1 187 ? -6.538 14.674 -1.851 1.00 88.00 187 THR A CA 1
ATOM 1400 C C . THR A 1 187 ? -5.245 15.316 -2.350 1.00 88.00 187 THR A C 1
ATOM 1402 O O . THR A 1 187 ? -5.285 16.445 -2.823 1.00 88.00 187 THR A O 1
ATOM 1405 N N . VAL A 1 188 ? -4.124 14.592 -2.293 1.00 90.81 188 VAL A N 1
ATOM 1406 C CA . VAL A 1 188 ? -2.817 15.057 -2.781 1.00 90.81 188 VAL A CA 1
ATOM 1407 C C . VAL A 1 188 ? -2.727 14.906 -4.294 1.00 90.81 188 VAL A C 1
ATOM 1409 O O . VAL A 1 188 ? -2.318 15.833 -4.975 1.00 90.81 188 VAL A O 1
ATOM 1412 N N . VAL A 1 189 ? -3.173 13.775 -4.851 1.00 89.50 189 VAL A N 1
ATOM 1413 C CA . VAL A 1 189 ? -3.122 13.545 -6.308 1.00 89.50 189 VAL A CA 1
ATOM 1414 C C . VAL A 1 189 ? -3.949 14.575 -7.086 1.00 89.50 189 VAL A C 1
ATOM 1416 O O . VAL A 1 189 ? -3.566 14.961 -8.188 1.00 89.50 189 VAL A O 1
ATOM 1419 N N . SER A 1 190 ? -5.060 15.035 -6.502 1.00 88.19 190 SER A N 1
ATOM 1420 C CA . SER A 1 190 ? -5.941 16.055 -7.091 1.00 88.19 190 SER A CA 1
ATOM 1421 C C . SER A 1 190 ? -5.431 17.488 -6.894 1.00 88.19 190 SER A C 1
ATOM 1423 O O . SER A 1 190 ? -6.097 18.439 -7.308 1.00 88.19 190 SER A O 1
ATOM 1425 N N . SER A 1 191 ? -4.294 17.683 -6.221 1.00 91.69 191 SER A N 1
ATOM 1426 C CA . SER A 1 191 ? -3.745 19.015 -6.006 1.00 91.69 191 SER A CA 1
ATOM 1427 C C . SER A 1 191 ? -3.081 19.552 -7.270 1.00 91.69 191 SER A C 1
ATOM 1429 O O . SER A 1 191 ? -2.512 18.821 -8.085 1.00 91.69 191 SER A O 1
ATOM 1431 N N . GLN A 1 192 ? -3.106 20.876 -7.434 1.00 92.25 192 GLN A N 1
ATOM 1432 C CA . GLN A 1 192 ? -2.511 21.516 -8.610 1.00 92.25 192 GLN A CA 1
ATOM 1433 C C . GLN A 1 192 ? -1.000 21.275 -8.701 1.00 92.25 192 GLN A C 1
ATOM 1435 O O . GLN A 1 192 ? -0.442 21.276 -9.799 1.00 92.25 192 GLN A O 1
ATOM 1440 N N . VAL A 1 193 ? -0.332 21.111 -7.559 1.00 93.50 193 VAL A N 1
ATOM 1441 C CA . VAL A 1 193 ? 1.114 20.881 -7.462 1.00 93.50 193 VAL A CA 1
ATOM 1442 C C . VAL A 1 193 ? 1.443 19.486 -7.967 1.00 93.50 193 VAL A C 1
ATOM 1444 O O . VAL A 1 193 ? 2.288 19.334 -8.853 1.00 93.50 193 VAL A O 1
ATOM 1447 N N . TYR A 1 194 ? 0.716 18.483 -7.474 1.00 92.94 194 TYR A N 1
ATOM 1448 C CA . TYR A 1 194 ? 0.921 17.101 -7.878 1.00 92.94 194 TYR A CA 1
ATOM 1449 C C . TYR A 1 194 ? 0.571 16.894 -9.353 1.00 92.94 194 TYR A C 1
ATOM 1451 O O . TYR A 1 194 ? 1.347 16.295 -10.095 1.00 92.94 194 TYR A O 1
ATOM 1459 N N . GLU A 1 195 ? -0.532 17.475 -9.835 1.00 91.38 195 GLU A N 1
ATOM 1460 C CA . GLU A 1 195 ? -0.874 17.431 -11.258 1.00 91.38 195 GLU A CA 1
ATOM 1461 C C . GLU A 1 195 ? 0.184 18.087 -12.154 1.00 91.38 195 GLU A C 1
ATOM 1463 O O . GLU A 1 195 ? 0.486 17.570 -13.233 1.00 91.38 195 GLU A O 1
ATOM 1468 N N . LYS A 1 196 ? 0.761 19.224 -11.733 1.00 91.62 196 LYS A N 1
ATOM 1469 C CA . LYS A 1 196 ? 1.869 19.866 -12.462 1.00 91.62 196 LYS A CA 1
ATOM 1470 C C . LYS A 1 196 ? 3.071 18.934 -12.559 1.00 91.62 196 LYS A C 1
ATOM 1472 O O . LYS A 1 196 ? 3.674 18.851 -13.626 1.00 91.62 196 LYS A O 1
ATOM 1477 N N . TRP A 1 197 ? 3.399 18.234 -11.476 1.00 93.19 197 TRP A N 1
ATOM 1478 C CA . TRP A 1 197 ? 4.477 17.253 -11.472 1.00 93.19 197 TRP A CA 1
ATOM 1479 C C . TRP A 1 197 ? 4.159 16.051 -12.378 1.00 93.19 197 TRP A C 1
ATOM 1481 O O . TRP A 1 197 ? 4.974 15.714 -13.234 1.00 93.19 197 TRP A O 1
ATOM 1491 N N . MET A 1 198 ? 2.951 15.478 -12.298 1.00 91.81 198 MET A N 1
ATOM 1492 C CA . MET A 1 198 ? 2.526 14.366 -13.164 1.00 91.81 198 MET A CA 1
ATOM 1493 C C . MET A 1 198 ? 2.631 14.715 -14.654 1.00 91.81 198 MET A C 1
ATOM 1495 O O . MET A 1 198 ? 3.090 13.900 -15.450 1.00 91.81 198 MET A O 1
ATOM 1499 N N . ARG A 1 199 ? 2.281 15.951 -15.040 1.00 89.94 199 ARG A N 1
ATOM 1500 C CA . ARG A 1 199 ? 2.363 16.421 -16.436 1.00 89.94 199 ARG A CA 1
ATOM 1501 C C . ARG A 1 199 ? 3.774 16.401 -17.026 1.00 89.94 199 ARG A C 1
ATOM 1503 O O . ARG A 1 199 ? 3.889 16.386 -18.252 1.00 89.94 199 ARG A O 1
ATOM 1510 N N . LYS A 1 200 ? 4.827 16.363 -16.201 1.00 89.69 200 LYS A N 1
ATOM 1511 C CA . LYS A 1 200 ? 6.216 16.222 -16.670 1.00 89.69 200 LYS A CA 1
ATOM 1512 C C . LYS A 1 200 ? 6.504 14.830 -17.266 1.00 89.69 200 LYS A C 1
ATOM 1514 O O . LYS A 1 200 ? 7.471 14.684 -18.012 1.00 89.69 200 LYS A O 1
ATOM 1519 N N . PHE A 1 201 ? 5.654 13.829 -17.000 1.00 89.38 201 PHE A N 1
ATOM 1520 C CA . PHE A 1 201 ? 5.789 12.438 -17.460 1.00 89.38 201 PHE A CA 1
ATOM 1521 C C . PHE A 1 201 ? 4.729 12.045 -18.504 1.00 89.38 201 PHE A C 1
ATOM 1523 O O . PHE A 1 201 ? 4.011 11.063 -18.348 1.00 89.38 201 PHE A O 1
ATOM 1530 N N . ARG A 1 202 ? 4.620 12.793 -19.610 1.00 78.25 202 ARG A N 1
ATOM 1531 C CA . ARG A 1 202 ? 3.528 12.624 -20.598 1.00 78.25 202 ARG A CA 1
ATOM 1532 C C . ARG A 1 202 ? 3.432 11.235 -21.234 1.00 78.25 202 ARG A C 1
ATOM 1534 O O . ARG A 1 202 ? 2.362 10.846 -21.688 1.00 78.25 202 ARG A O 1
ATOM 1541 N N . SER A 1 203 ? 4.554 10.531 -21.330 1.00 82.94 203 SER A N 1
ATOM 1542 C CA . SER A 1 203 ? 4.654 9.208 -21.953 1.00 82.94 203 SER A CA 1
ATOM 1543 C C . SER A 1 203 ? 4.383 8.053 -20.981 1.00 82.94 203 SER A C 1
ATOM 1545 O O . SER A 1 203 ? 4.198 6.919 -21.429 1.00 82.94 203 SER A O 1
ATOM 1547 N N . ALA A 1 204 ? 4.324 8.324 -19.674 1.00 90.31 204 ALA A N 1
ATOM 1548 C CA . ALA A 1 204 ? 4.138 7.302 -18.657 1.00 90.31 204 ALA A CA 1
ATOM 1549 C C . ALA A 1 204 ? 2.656 6.969 -18.436 1.00 90.31 204 ALA A C 1
ATOM 1551 O O . ALA A 1 204 ? 1.774 7.825 -18.503 1.00 90.31 204 ALA A O 1
ATOM 1552 N N . GLN A 1 205 ? 2.376 5.708 -18.106 1.00 91.69 205 GLN A N 1
ATOM 1553 C CA . GLN A 1 205 ? 1.067 5.303 -17.600 1.00 91.69 205 GLN A CA 1
ATOM 1554 C C . GLN A 1 205 ? 1.000 5.546 -16.090 1.00 91.69 205 GLN A C 1
ATOM 1556 O O . GLN A 1 205 ? 1.764 4.961 -15.325 1.00 91.69 205 GLN A O 1
ATOM 1561 N N . HIS A 1 206 ? 0.080 6.403 -15.662 1.00 93.12 206 HIS A N 1
ATOM 1562 C CA . HIS A 1 206 ? -0.104 6.764 -14.258 1.00 93.12 206 HIS A CA 1
ATOM 1563 C C . HIS A 1 206 ? -1.125 5.830 -13.602 1.00 93.12 206 HIS A C 1
ATOM 1565 O O . HIS A 1 206 ? -2.300 5.878 -13.958 1.00 93.12 206 HIS A O 1
ATOM 1571 N N . ILE A 1 207 ? -0.700 4.988 -12.658 1.00 92.94 207 ILE A N 1
ATOM 1572 C CA . ILE A 1 207 ? -1.554 4.041 -11.928 1.00 92.94 207 ILE A CA 1
ATOM 1573 C C . ILE A 1 207 ? -1.828 4.568 -10.517 1.00 92.94 207 ILE A C 1
ATOM 1575 O O . ILE A 1 207 ? -0.916 4.682 -9.701 1.00 92.94 207 ILE A O 1
ATOM 1579 N N . MET A 1 208 ? -3.091 4.854 -10.209 1.00 91.44 208 MET A N 1
ATOM 1580 C CA . MET A 1 208 ? -3.529 5.380 -8.913 1.00 91.44 208 MET A CA 1
ATOM 1581 C C . MET A 1 208 ? -3.892 4.227 -7.974 1.00 91.44 208 MET A C 1
ATOM 1583 O O . MET A 1 208 ? -4.990 3.683 -8.075 1.00 91.44 208 MET A O 1
ATOM 1587 N N . ALA A 1 209 ? -2.978 3.839 -7.080 1.00 87.88 209 ALA A N 1
ATOM 1588 C CA . ALA A 1 209 ? -3.131 2.649 -6.238 1.00 87.88 209 ALA A CA 1
ATOM 1589 C C . ALA A 1 209 ? -3.848 2.904 -4.903 1.00 87.88 209 ALA A C 1
ATOM 1591 O O . ALA A 1 209 ? -4.506 2.004 -4.392 1.00 87.88 209 ALA A O 1
ATOM 1592 N N . ARG A 1 210 ? -3.758 4.122 -4.347 1.00 80.62 210 ARG A N 1
ATOM 1593 C CA . ARG A 1 210 ? -4.442 4.495 -3.088 1.00 80.62 210 ARG A CA 1
ATOM 1594 C C . ARG A 1 210 ? -5.719 5.319 -3.290 1.00 80.62 210 ARG A C 1
ATOM 1596 O O . ARG A 1 210 ? -6.417 5.638 -2.331 1.00 80.62 210 ARG A O 1
ATOM 1603 N N . THR A 1 211 ? -6.039 5.697 -4.526 1.00 65.94 211 THR A N 1
ATOM 1604 C CA . THR A 1 211 ? -7.256 6.471 -4.806 1.00 65.94 211 THR A CA 1
ATOM 1605 C C . THR A 1 211 ? -8.457 5.535 -4.802 1.00 65.94 211 THR A C 1
ATOM 1607 O O . THR A 1 211 ? -8.655 4.773 -5.745 1.00 65.94 211 THR A O 1
ATOM 1610 N N . THR A 1 212 ? -9.248 5.591 -3.733 1.00 57.88 212 THR A N 1
ATOM 1611 C CA . THR A 1 212 ? -10.460 4.787 -3.585 1.00 57.88 212 THR A CA 1
ATOM 1612 C C . THR A 1 212 ? -11.484 5.170 -4.649 1.00 57.88 212 THR A C 1
ATOM 1614 O O . THR A 1 212 ? -11.831 6.343 -4.823 1.00 57.88 212 THR A O 1
ATOM 1617 N N . ARG A 1 213 ? -12.010 4.178 -5.374 1.00 57.50 213 ARG A N 1
ATOM 1618 C CA . ARG A 1 213 ? -13.204 4.401 -6.190 1.00 57.50 213 ARG A CA 1
ATOM 1619 C C . ARG A 1 213 ? -14.402 4.470 -5.251 1.00 57.50 213 ARG A C 1
ATOM 1621 O O . ARG A 1 213 ? -14.605 3.568 -4.446 1.00 57.50 213 ARG A O 1
ATOM 1628 N N . LYS A 1 214 ? -15.265 5.477 -5.414 1.00 51.81 214 LYS A N 1
ATOM 1629 C CA . LYS A 1 214 ? -16.543 5.579 -4.677 1.00 51.81 214 LYS A CA 1
ATOM 1630 C C . LYS A 1 214 ? -17.487 4.374 -4.887 1.00 51.81 214 LYS A C 1
ATOM 1632 O O . LYS A 1 214 ? -18.503 4.287 -4.214 1.00 51.81 214 LYS A O 1
ATOM 1637 N N . HIS A 1 215 ? -17.158 3.454 -5.799 1.00 50.34 215 HIS A N 1
ATOM 1638 C CA . HIS A 1 215 ? -18.000 2.329 -6.215 1.00 50.34 215 HIS A CA 1
ATOM 1639 C C . HIS A 1 215 ? -17.246 0.993 -6.309 1.00 50.34 215 HIS A C 1
ATOM 1641 O O . HIS A 1 215 ? -17.630 0.126 -7.095 1.00 50.34 215 HIS A O 1
ATOM 1647 N N . GLU A 1 216 ? -16.155 0.806 -5.561 1.00 53.00 216 GLU A N 1
ATOM 1648 C CA . GLU A 1 216 ? -15.535 -0.521 -5.469 1.00 53.00 216 GLU A CA 1
ATOM 1649 C C . GLU A 1 216 ? -16.413 -1.451 -4.628 1.00 53.00 216 GLU A C 1
ATOM 1651 O O . GLU A 1 216 ? -16.397 -1.457 -3.404 1.00 53.00 216 GLU A O 1
ATOM 1656 N N . THR A 1 217 ? -17.241 -2.214 -5.337 1.00 57.81 217 THR A N 1
ATOM 1657 C CA . THR A 1 217 ? -18.174 -3.210 -4.801 1.00 57.81 217 THR A CA 1
ATOM 1658 C C . THR A 1 217 ? -17.587 -4.618 -4.795 1.00 57.81 217 THR A C 1
ATOM 1660 O O . THR A 1 217 ? -18.286 -5.562 -4.439 1.00 57.81 217 THR A O 1
ATOM 1663 N N . THR A 1 218 ? -16.325 -4.781 -5.204 1.00 66.88 218 THR A N 1
ATOM 1664 C CA . THR A 1 218 ? -15.690 -6.092 -5.353 1.00 66.88 218 THR A CA 1
ATOM 1665 C C . THR A 1 218 ? -15.000 -6.499 -4.046 1.00 66.88 218 THR A C 1
ATOM 1667 O O . THR A 1 218 ? -14.032 -5.846 -3.649 1.00 66.88 218 THR A O 1
ATOM 1670 N N . PRO A 1 219 ? -15.435 -7.581 -3.374 1.00 73.06 219 PRO A N 1
ATOM 1671 C CA . PRO A 1 219 ? -14.768 -8.070 -2.172 1.00 73.06 219 PRO A CA 1
ATOM 1672 C C . PRO A 1 219 ? -13.336 -8.526 -2.468 1.00 73.06 219 PRO A C 1
ATOM 1674 O O . PRO A 1 219 ? -13.097 -9.237 -3.441 1.00 73.06 219 PRO A O 1
ATOM 1677 N N . ILE A 1 220 ? -12.396 -8.196 -1.577 1.00 77.44 220 ILE A N 1
ATOM 1678 C CA . ILE A 1 220 ? -11.030 -8.753 -1.613 1.00 77.44 220 ILE A CA 1
ATOM 1679 C C . ILE A 1 220 ? -11.070 -10.264 -1.321 1.00 77.44 220 ILE A C 1
ATOM 1681 O O . ILE A 1 220 ? -10.416 -11.052 -1.999 1.00 77.44 220 ILE A O 1
ATOM 1685 N N . LEU A 1 221 ? -11.867 -10.675 -0.328 1.00 81.56 221 LEU A N 1
ATOM 1686 C CA . LEU A 1 221 ? -12.066 -12.073 0.061 1.00 81.56 221 LEU A CA 1
ATOM 1687 C C . LEU A 1 221 ? -13.422 -12.575 -0.448 1.00 81.56 221 LEU A C 1
ATOM 1689 O O . LEU A 1 221 ? -14.421 -12.562 0.274 1.00 81.56 221 LEU A O 1
ATOM 1693 N N . GLU A 1 222 ? -13.455 -13.012 -1.708 1.00 82.94 222 GLU A N 1
ATOM 1694 C CA . GLU A 1 222 ? -14.684 -13.444 -2.390 1.00 82.94 222 GLU A CA 1
ATOM 1695 C C . GLU A 1 222 ? -15.426 -14.556 -1.629 1.00 82.94 222 GLU A C 1
ATOM 1697 O O . GLU A 1 222 ? -16.646 -14.501 -1.479 1.00 82.94 222 GLU A O 1
ATOM 1702 N N . SER A 1 223 ? -14.707 -15.554 -1.105 1.00 85.25 223 SER A N 1
ATOM 1703 C CA . SER A 1 223 ? -15.302 -16.682 -0.375 1.00 85.25 223 SER A CA 1
ATOM 1704 C C . SER A 1 223 ? -16.042 -16.232 0.884 1.00 85.25 223 SER A C 1
ATOM 1706 O O . SER A 1 223 ? -17.193 -16.626 1.087 1.00 85.25 223 SER A O 1
ATOM 1708 N N . SER A 1 224 ? -15.413 -15.378 1.692 1.00 86.19 224 SER A N 1
ATOM 1709 C CA . SER A 1 224 ? -15.998 -14.823 2.913 1.00 86.19 224 SER A CA 1
ATOM 1710 C C . SER A 1 224 ? -17.196 -13.935 2.595 1.00 86.19 224 SER A C 1
ATOM 1712 O O . SER A 1 224 ? -18.253 -14.100 3.197 1.00 86.19 224 SER A O 1
ATOM 1714 N N . ALA A 1 225 ? -17.074 -13.056 1.596 1.00 84.56 225 ALA A N 1
ATOM 1715 C CA . ALA A 1 225 ? -18.171 -12.194 1.163 1.00 84.56 225 ALA A CA 1
ATOM 1716 C C . ALA A 1 225 ? -19.372 -12.997 0.644 1.00 84.56 225 ALA A C 1
ATOM 1718 O O . ALA A 1 225 ? -20.521 -12.675 0.950 1.00 84.56 225 ALA A O 1
ATOM 1719 N N . ARG A 1 226 ? -19.115 -14.087 -0.087 1.00 87.00 226 ARG A N 1
ATOM 1720 C CA . ARG A 1 226 ? -20.148 -15.016 -0.549 1.00 87.00 226 ARG A CA 1
ATOM 1721 C C . ARG A 1 226 ? -20.854 -15.701 0.619 1.00 87.00 226 ARG A C 1
ATOM 1723 O O . ARG A 1 226 ? -22.078 -15.756 0.611 1.00 87.00 226 ARG A O 1
ATOM 1730 N N . ILE A 1 227 ? -20.118 -16.219 1.606 1.00 88.62 227 ILE A N 1
ATOM 1731 C CA . ILE A 1 227 ? -20.711 -16.860 2.794 1.00 88.62 227 ILE A CA 1
ATOM 1732 C C . ILE A 1 227 ? -21.539 -15.843 3.584 1.00 88.62 227 ILE A C 1
ATOM 1734 O O . ILE A 1 227 ? -22.704 -16.107 3.863 1.00 88.62 227 ILE A O 1
ATOM 1738 N N . ALA A 1 228 ? -20.984 -14.663 3.861 1.00 87.56 228 ALA A N 1
ATOM 1739 C CA . ALA A 1 228 ? -21.679 -13.604 4.585 1.00 87.56 228 ALA A CA 1
ATOM 1740 C C . ALA A 1 228 ? -22.952 -13.144 3.852 1.00 87.56 228 ALA A C 1
ATOM 1742 O O . ALA A 1 228 ? -23.997 -13.020 4.477 1.00 87.56 228 ALA A O 1
ATOM 1743 N N . THR A 1 229 ? -22.913 -12.996 2.520 1.00 88.38 229 THR A N 1
ATOM 1744 C CA . THR A 1 229 ? -24.109 -12.672 1.717 1.00 88.38 229 THR A CA 1
ATOM 1745 C C . THR A 1 229 ? -25.165 -13.777 1.794 1.00 88.38 229 THR A C 1
ATOM 1747 O O . THR A 1 229 ? -26.354 -13.489 1.889 1.00 88.38 229 THR A O 1
ATOM 1750 N N . ARG A 1 230 ? -24.754 -15.053 1.762 1.00 90.44 230 ARG A N 1
ATOM 1751 C CA . ARG A 1 230 ? -25.676 -16.198 1.876 1.00 90.44 230 ARG A CA 1
ATOM 1752 C C . ARG A 1 230 ? -26.337 -16.263 3.255 1.00 90.44 230 ARG A C 1
ATOM 1754 O O . ARG A 1 230 ? -27.535 -16.510 3.334 1.00 90.44 230 ARG A O 1
ATOM 1761 N N . LEU A 1 231 ? -25.574 -16.019 4.319 1.00 89.50 231 LEU A N 1
ATOM 1762 C CA . LEU A 1 231 ? -26.086 -15.976 5.690 1.00 89.50 231 LEU A CA 1
ATOM 1763 C C . LEU A 1 231 ? -27.011 -14.771 5.914 1.00 89.50 231 LEU A C 1
ATOM 1765 O O . LEU A 1 231 ? -28.094 -14.939 6.467 1.00 89.50 231 LEU A O 1
ATOM 1769 N N . ASN A 1 232 ? -26.632 -13.590 5.413 1.00 89.06 232 ASN A N 1
ATOM 1770 C CA . ASN A 1 232 ? -27.471 -12.390 5.433 1.00 89.06 232 ASN A CA 1
ATOM 1771 C C . ASN A 1 232 ? -28.793 -12.599 4.681 1.00 89.06 232 ASN A C 1
ATOM 1773 O O . ASN A 1 232 ? -29.837 -12.207 5.185 1.00 89.06 232 ASN A O 1
ATOM 1777 N N . TYR A 1 233 ? -28.773 -13.268 3.522 1.00 88.56 233 TYR A N 1
ATOM 1778 C CA . TYR A 1 233 ? -30.000 -13.613 2.796 1.00 88.56 233 TYR A CA 1
ATOM 1779 C C . TYR A 1 233 ? -30.946 -14.489 3.634 1.00 88.56 233 TYR A C 1
ATOM 1781 O O . TYR A 1 233 ? -32.159 -14.305 3.589 1.00 88.56 233 TYR A O 1
ATOM 1789 N N . LEU A 1 234 ? -30.398 -15.438 4.400 1.00 87.94 234 LEU A N 1
ATOM 1790 C CA . LEU A 1 234 ? -31.181 -16.365 5.218 1.00 87.94 234 LEU A CA 1
ATOM 1791 C C . LEU A 1 234 ? -31.725 -15.716 6.502 1.00 87.94 234 LEU A C 1
ATOM 1793 O O . LEU A 1 234 ? -32.858 -15.985 6.895 1.00 87.94 234 LEU A O 1
ATOM 1797 N N . CYS A 1 235 ? -30.912 -14.903 7.178 1.00 83.69 235 CYS A N 1
ATOM 1798 C CA . CYS A 1 235 ? -31.257 -14.276 8.451 1.00 83.69 235 CYS A CA 1
ATOM 1799 C C . CYS A 1 235 ? -30.570 -12.901 8.579 1.00 83.69 235 CYS A C 1
ATOM 1801 O O . CYS A 1 235 ? -29.519 -12.795 9.219 1.00 83.69 235 CYS A O 1
ATOM 1803 N N . PRO A 1 236 ? -31.145 -11.837 7.988 1.00 81.50 236 PRO A N 1
ATOM 1804 C CA . PRO A 1 236 ? -30.520 -10.513 7.970 1.00 81.50 236 PRO A CA 1
ATOM 1805 C C . PRO A 1 236 ? -30.404 -9.882 9.364 1.00 81.50 236 PRO A C 1
ATOM 1807 O O . PRO A 1 236 ? -29.494 -9.093 9.590 1.00 81.50 236 PRO A O 1
ATOM 1810 N N . GLN A 1 237 ? -31.268 -10.284 10.304 1.00 74.88 237 GLN A N 1
ATOM 1811 C CA . GLN A 1 237 ? -31.247 -9.798 11.689 1.00 74.88 237 GLN A CA 1
ATOM 1812 C C . GLN A 1 237 ? -30.011 -10.275 12.464 1.00 74.88 237 GLN A C 1
ATOM 1814 O O . GLN A 1 237 ? -29.495 -9.551 13.307 1.00 74.88 237 GLN A O 1
ATOM 1819 N N . LEU A 1 238 ? -29.524 -11.490 12.182 1.00 76.44 238 LEU A N 1
ATOM 1820 C CA . LEU A 1 238 ? -28.343 -12.055 12.844 1.00 76.44 238 LEU A CA 1
ATOM 1821 C C . LEU A 1 238 ? -27.056 -11.790 12.056 1.00 76.44 238 LEU A C 1
ATOM 1823 O O . LEU A 1 238 ? -25.983 -11.642 12.638 1.00 76.44 238 LEU A O 1
ATOM 1827 N N . PHE A 1 239 ? -27.155 -11.755 10.728 1.00 82.12 239 PHE A N 1
ATOM 1828 C CA . PHE A 1 239 ? -26.018 -11.586 9.836 1.00 82.12 239 PHE A CA 1
ATOM 1829 C C . PHE A 1 239 ? -26.190 -10.294 9.043 1.00 82.12 239 PHE A C 1
ATOM 1831 O O . PHE A 1 239 ? -26.902 -10.310 8.037 1.00 82.12 239 PHE A O 1
ATOM 1838 N N . PRO A 1 240 ? -25.556 -9.184 9.453 1.00 77.31 240 PRO A N 1
ATOM 1839 C CA . PRO A 1 240 ? -25.646 -7.929 8.726 1.00 77.31 240 PRO A CA 1
ATOM 1840 C C . PRO A 1 240 ? -25.161 -8.054 7.285 1.00 77.31 240 PRO A C 1
ATOM 1842 O O . PRO A 1 240 ? -24.336 -8.909 6.940 1.00 77.31 240 PRO A O 1
ATOM 1845 N N . ALA A 1 241 ? -25.683 -7.171 6.435 1.00 72.50 241 ALA A N 1
ATOM 1846 C CA . ALA A 1 241 ? -25.266 -7.103 5.048 1.00 72.50 241 ALA A CA 1
ATOM 1847 C C . ALA A 1 241 ? -23.752 -6.847 5.000 1.00 72.50 241 ALA A C 1
ATOM 1849 O O . ALA A 1 241 ? -23.266 -5.928 5.668 1.00 72.50 241 ALA A O 1
ATOM 1850 N N . PRO A 1 242 ? -22.987 -7.628 4.216 1.00 68.69 242 PRO A N 1
ATOM 1851 C CA . PRO A 1 242 ? -21.592 -7.309 3.973 1.00 68.69 242 PRO A CA 1
ATOM 1852 C C . PRO A 1 242 ? -21.498 -5.861 3.497 1.00 68.69 242 PRO A C 1
ATOM 1854 O O . PRO A 1 242 ? -22.325 -5.431 2.693 1.00 68.69 242 PRO A O 1
ATOM 1857 N N . SER A 1 243 ? -20.476 -5.130 3.936 1.00 60.28 243 SER A N 1
ATOM 1858 C CA . SER A 1 243 ? -20.169 -3.753 3.522 1.00 60.28 243 SER A CA 1
ATOM 1859 C C . SER A 1 243 ? -19.708 -3.651 2.053 1.00 60.28 243 SER A C 1
ATOM 1861 O O . SER A 1 243 ? -18.844 -2.858 1.692 1.00 60.28 243 SER A O 1
ATOM 1863 N N . LEU A 1 244 ? -20.305 -4.461 1.179 1.00 57.25 244 LEU A N 1
ATOM 1864 C CA . LEU A 1 244 ? -20.339 -4.284 -0.259 1.00 57.25 244 LEU A CA 1
ATOM 1865 C C . LEU A 1 244 ? -21.409 -3.236 -0.529 1.00 57.25 244 LEU A C 1
ATOM 1867 O O . LEU A 1 244 ? -22.595 -3.513 -0.365 1.00 57.25 244 LEU A O 1
ATOM 1871 N N . LEU A 1 245 ? -20.988 -2.026 -0.896 1.00 43.72 245 LEU A N 1
ATOM 1872 C CA . LEU A 1 245 ? -21.899 -0.927 -1.210 1.00 43.72 245 LEU A CA 1
ATOM 1873 C C . LEU A 1 245 ? -23.014 -1.432 -2.141 1.00 43.72 245 LEU A C 1
ATOM 1875 O O . LEU A 1 245 ? -22.757 -1.819 -3.284 1.00 43.72 245 LEU A O 1
ATOM 1879 N N . SER A 1 246 ? -24.254 -1.459 -1.647 1.00 39.75 246 SER A N 1
ATOM 1880 C CA . SER A 1 246 ? -25.405 -1.674 -2.512 1.00 39.75 246 SER A CA 1
ATOM 1881 C C . SER A 1 246 ? -25.508 -0.461 -3.423 1.00 39.75 246 SER A C 1
ATOM 1883 O O . SER A 1 246 ? -25.543 0.668 -2.933 1.00 39.75 246 SER A O 1
ATOM 1885 N N . VAL A 1 247 ? -25.570 -0.678 -4.735 1.00 36.94 247 VAL A N 1
ATOM 1886 C CA . VAL A 1 247 ? -26.004 0.361 -5.671 1.00 36.94 247 VAL A CA 1
ATOM 1887 C C . VAL A 1 247 ? -27.478 0.627 -5.367 1.00 36.94 247 VAL A C 1
ATOM 1889 O O . VAL A 1 247 ? -28.355 -0.040 -5.909 1.00 36.94 247 VAL A O 1
ATOM 1892 N N . GLN A 1 248 ? -27.753 1.536 -4.435 1.00 29.97 248 GLN A N 1
ATOM 1893 C CA . GLN A 1 248 ? -29.050 2.189 -4.373 1.00 29.97 248 GLN A CA 1
ATOM 1894 C C . GLN A 1 248 ? -28.976 3.357 -5.349 1.00 29.97 248 GLN A C 1
ATOM 1896 O O . GLN A 1 248 ? -28.112 4.228 -5.246 1.00 29.97 248 GLN A O 1
ATOM 1901 N N . ASN A 1 249 ? -29.824 3.278 -6.372 1.00 33.28 249 ASN A N 1
ATOM 1902 C CA . ASN A 1 249 ? -30.105 4.369 -7.286 1.00 33.28 249 ASN A CA 1
ATOM 1903 C C . ASN A 1 249 ? -30.786 5.481 -6.486 1.00 33.28 249 ASN A C 1
ATOM 1905 O O . ASN A 1 249 ? -32.008 5.515 -6.434 1.00 33.28 249 ASN A O 1
ATOM 1909 N N . ASP A 1 250 ? -30.003 6.364 -5.881 1.00 28.42 250 ASP A N 1
ATOM 1910 C CA . ASP A 1 250 ? -30.492 7.668 -5.457 1.00 28.42 250 ASP A CA 1
ATOM 1911 C C . ASP A 1 250 ? -29.718 8.736 -6.221 1.00 28.42 250 ASP A C 1
ATOM 1913 O O . ASP A 1 250 ? -28.576 9.091 -5.914 1.00 28.42 250 ASP A O 1
ATOM 1917 N N . ASP A 1 251 ? -30.379 9.225 -7.269 1.00 35.03 251 ASP A N 1
ATOM 1918 C CA . ASP A 1 251 ? -30.107 10.496 -7.920 1.00 35.03 251 ASP A CA 1
ATOM 1919 C C . ASP A 1 251 ? -30.262 11.627 -6.892 1.00 35.03 251 ASP A C 1
ATOM 1921 O O . ASP A 1 251 ? -31.279 12.314 -6.821 1.00 35.03 251 ASP A O 1
ATOM 1925 N N . VAL A 1 252 ? -29.223 11.855 -6.092 1.00 28.52 252 VAL A N 1
ATOM 1926 C CA . VAL A 1 252 ? -29.051 13.105 -5.352 1.00 28.52 252 VAL A CA 1
ATOM 1927 C C . VAL A 1 252 ? -27.693 13.670 -5.717 1.00 28.52 252 VAL A C 1
ATOM 1929 O O . VAL A 1 252 ? -26.664 13.339 -5.136 1.00 28.52 252 VAL A O 1
ATOM 1932 N N . ALA A 1 253 ? -27.736 14.505 -6.755 1.00 28.53 253 ALA A N 1
ATOM 1933 C CA . ALA A 1 253 ? -26.761 15.527 -7.103 1.00 28.53 253 ALA A CA 1
ATOM 1934 C C . ALA A 1 253 ? -25.309 15.172 -6.748 1.00 28.53 253 ALA A C 1
ATOM 1936 O O . ALA A 1 253 ? -24.729 15.675 -5.783 1.00 28.53 253 ALA A O 1
ATOM 1937 N N . ALA A 1 254 ? -24.676 14.387 -7.624 1.00 25.88 254 ALA A N 1
ATOM 1938 C CA . ALA A 1 254 ? -23.245 14.532 -7.829 1.00 25.88 254 ALA A CA 1
ATOM 1939 C C . ALA A 1 254 ? -22.940 16.040 -7.941 1.00 25.88 254 ALA A C 1
ATOM 1941 O O . ALA A 1 254 ? -23.623 16.727 -8.713 1.00 25.88 254 ALA A O 1
ATOM 1942 N N . PRO A 1 255 ? -21.955 16.592 -7.206 1.00 27.50 255 PRO A N 1
ATOM 1943 C CA . PRO A 1 255 ? -21.476 17.919 -7.528 1.00 27.50 255 PRO A CA 1
ATOM 1944 C C . PRO A 1 255 ? -21.021 17.828 -8.977 1.00 27.50 255 PRO A C 1
ATOM 1946 O O . PRO A 1 255 ? -20.097 17.081 -9.303 1.00 27.50 255 PRO A O 1
ATOM 1949 N N . ASN A 1 256 ? -21.758 18.509 -9.853 1.00 24.89 256 ASN A N 1
ATOM 1950 C CA . ASN A 1 256 ? -21.427 18.643 -11.254 1.00 24.89 256 ASN A CA 1
ATOM 1951 C C . ASN A 1 256 ? -19.977 19.122 -11.320 1.00 24.89 256 ASN A C 1
ATOM 1953 O O . ASN A 1 256 ? -19.707 20.313 -11.171 1.00 24.89 256 ASN A O 1
ATOM 1957 N N . PHE A 1 257 ? -19.049 18.201 -11.581 1.00 32.69 257 PHE A N 1
ATOM 1958 C CA . PHE A 1 257 ? -17.699 18.497 -12.039 1.00 32.69 257 PHE A CA 1
ATOM 1959 C C . PHE A 1 257 ? -17.811 19.008 -13.485 1.00 32.69 257 PHE A C 1
ATOM 1961 O O . PHE A 1 257 ? -17.317 18.423 -14.442 1.00 32.69 257 PHE A O 1
ATOM 1968 N N . LYS A 1 258 ? -18.510 20.135 -13.656 1.00 27.75 258 LYS A N 1
ATOM 1969 C CA . LYS A 1 258 ? -18.405 21.016 -14.817 1.00 27.75 258 LYS A CA 1
ATOM 1970 C C . LYS A 1 258 ? -17.232 21.957 -14.566 1.00 27.75 258 LYS A C 1
ATOM 1972 O O . LYS A 1 258 ? -17.377 23.166 -14.460 1.00 27.75 258 LYS A O 1
ATOM 1977 N N . GLY A 1 259 ? -16.058 21.358 -14.435 1.00 26.52 259 GLY A N 1
ATOM 1978 C CA . GLY A 1 259 ? -14.770 22.021 -14.497 1.00 26.52 259 GLY A CA 1
ATOM 1979 C C . GLY A 1 259 ? -13.917 21.137 -15.382 1.00 26.52 259 GLY A C 1
ATOM 1980 O O . GLY A 1 259 ? -13.706 19.978 -15.048 1.00 26.52 259 GLY A O 1
ATOM 1981 N N . SER A 1 260 ? -13.535 21.645 -16.550 1.00 32.72 260 SER A N 1
ATOM 1982 C CA . SER A 1 260 ? -12.726 20.950 -17.552 1.00 32.72 260 SER A CA 1
ATOM 1983 C C . SER A 1 260 ? -11.537 20.229 -16.901 1.00 32.72 260 SER A C 1
ATOM 1985 O O . SER A 1 260 ? -10.520 20.860 -16.617 1.00 32.72 260 SER A O 1
ATOM 1987 N N . ILE A 1 261 ? -11.655 18.915 -16.677 1.00 38.19 261 ILE A N 1
ATOM 1988 C CA . ILE A 1 261 ? -10.545 18.072 -16.225 1.00 38.19 261 ILE A CA 1
ATOM 1989 C C . ILE A 1 261 ? -9.515 18.083 -17.352 1.00 38.19 261 ILE A C 1
ATOM 1991 O O . ILE A 1 261 ? -9.703 17.505 -18.424 1.00 38.19 261 ILE A O 1
ATOM 1995 N N . SER A 1 262 ? -8.428 18.808 -17.123 1.00 37.16 262 SER A N 1
ATOM 1996 C CA . SER A 1 262 ? -7.261 18.864 -17.991 1.00 37.16 262 SER A CA 1
ATOM 1997 C C . SER A 1 262 ? -6.640 17.463 -18.113 1.00 37.16 262 SER A C 1
ATOM 1999 O O . SER A 1 262 ? -5.818 17.100 -17.284 1.00 37.16 262 SER A O 1
ATOM 2001 N N . LYS A 1 263 ? -7.048 16.691 -19.133 1.00 44.91 263 LYS A N 1
ATOM 2002 C CA . LYS A 1 263 ? -6.340 15.663 -19.946 1.00 44.91 263 LYS A CA 1
ATOM 2003 C C . LYS A 1 263 ? -5.284 14.700 -19.347 1.00 44.91 263 LYS A C 1
ATOM 2005 O O . LYS A 1 263 ? -4.740 13.907 -20.110 1.00 44.91 263 LYS A O 1
ATOM 2010 N N . VAL A 1 264 ? -4.997 14.694 -18.050 1.00 49.53 264 VAL A N 1
ATOM 2011 C CA . VAL A 1 264 ? -4.109 13.723 -17.392 1.00 49.53 264 VAL A CA 1
ATOM 2012 C C . VAL A 1 264 ? -4.995 12.652 -16.770 1.00 49.53 264 VAL A C 1
ATOM 2014 O O . VAL A 1 264 ? -5.436 12.755 -15.630 1.00 49.53 264 VAL A O 1
ATOM 2017 N N . CYS A 1 265 ? -5.350 11.651 -17.572 1.00 59.44 265 CYS A N 1
ATOM 2018 C CA . CYS A 1 265 ? -6.206 10.551 -17.144 1.00 59.44 265 CYS A CA 1
ATOM 2019 C C . CYS A 1 265 ? -5.354 9.490 -16.432 1.00 59.44 265 CYS A C 1
ATOM 2021 O O . CYS A 1 265 ? -4.678 8.694 -17.081 1.00 59.44 265 CYS A O 1
ATOM 2023 N N . GLY A 1 266 ? -5.356 9.504 -15.098 1.00 78.19 266 GLY A N 1
ATOM 2024 C CA . GLY A 1 266 ? -4.793 8.418 -14.296 1.00 78.19 266 GLY A CA 1
ATOM 2025 C C . GLY A 1 266 ? -5.643 7.148 -14.394 1.00 78.19 266 GLY A C 1
ATOM 2026 O O . GLY A 1 266 ? -6.870 7.205 -14.339 1.00 78.19 266 GLY A O 1
ATOM 2027 N N . ILE A 1 267 ? -4.994 5.993 -14.514 1.00 88.75 267 ILE A N 1
ATOM 2028 C CA . ILE A 1 267 ? -5.612 4.665 -14.487 1.00 88.75 267 ILE A CA 1
ATOM 2029 C C . ILE A 1 267 ? -5.791 4.276 -13.020 1.00 88.75 267 ILE A C 1
ATOM 2031 O O . ILE A 1 267 ? -4.805 4.105 -12.309 1.00 88.75 267 ILE A O 1
ATOM 2035 N N . SER A 1 268 ? -7.016 4.114 -12.525 1.00 87.38 268 SER A N 1
ATOM 2036 C CA . SER A 1 268 ? -7.186 3.611 -11.155 1.00 87.38 268 SER A CA 1
ATOM 2037 C C . SER A 1 268 ? -6.784 2.138 -11.077 1.00 87.38 268 SER A C 1
ATOM 2039 O O . SER A 1 268 ? -7.153 1.351 -11.956 1.00 87.38 268 SER A O 1
ATOM 2041 N N . ALA A 1 269 ? -6.035 1.775 -10.035 1.00 87.38 269 ALA A N 1
ATOM 2042 C CA . ALA A 1 269 ? -5.659 0.391 -9.787 1.00 87.38 269 ALA A CA 1
ATOM 2043 C C . ALA A 1 269 ? -6.891 -0.471 -9.484 1.00 87.38 269 ALA A C 1
ATOM 2045 O O . ALA A 1 269 ? -7.913 0.032 -9.027 1.00 87.38 269 ALA A O 1
ATOM 2046 N N . GLU A 1 270 ? -6.776 -1.768 -9.761 1.00 84.12 270 GLU A N 1
ATOM 2047 C CA . GLU A 1 270 ? -7.808 -2.775 -9.518 1.00 84.12 270 GLU A CA 1
ATOM 2048 C C . GLU A 1 270 ? -7.136 -4.041 -8.972 1.00 84.12 270 GLU A C 1
ATOM 2050 O O . GLU A 1 270 ? -5.974 -4.325 -9.286 1.00 84.12 270 GLU A O 1
ATOM 2055 N N . ASN A 1 271 ? -7.863 -4.829 -8.176 1.00 83.62 271 ASN A N 1
ATOM 2056 C CA . ASN A 1 271 ? -7.368 -6.128 -7.725 1.00 83.62 271 ASN A CA 1
ATOM 2057 C C . ASN A 1 271 ? -7.004 -6.997 -8.938 1.00 83.62 271 ASN A C 1
ATOM 2059 O O . ASN A 1 271 ? -7.776 -7.108 -9.889 1.00 83.62 271 ASN A O 1
ATOM 2063 N N . LEU A 1 272 ? -5.823 -7.622 -8.888 1.00 86.88 272 LEU A N 1
ATOM 2064 C CA . LEU A 1 272 ? -5.250 -8.441 -9.967 1.00 86.88 272 LEU A CA 1
ATOM 2065 C C . LEU A 1 272 ? -4.901 -7.684 -11.265 1.00 86.88 272 LEU A C 1
ATOM 2067 O O . LEU A 1 272 ? -4.541 -8.333 -12.251 1.00 86.88 272 LEU A O 1
ATOM 2071 N N . LEU A 1 273 ? -4.944 -6.345 -11.276 1.00 89.44 273 LEU A N 1
ATOM 2072 C CA . LEU A 1 273 ? -4.406 -5.543 -12.375 1.00 89.44 273 LEU A CA 1
ATOM 2073 C C . LEU A 1 273 ? -2.902 -5.789 -12.510 1.00 89.44 273 LEU A C 1
ATOM 2075 O O . LEU A 1 273 ? -2.158 -5.716 -11.531 1.00 89.44 273 LEU A O 1
ATOM 2079 N N . LYS A 1 274 ? -2.442 -6.064 -13.731 1.00 92.62 274 LYS A N 1
ATOM 2080 C CA . LYS A 1 274 ? -1.031 -6.336 -14.015 1.00 92.62 274 LYS A CA 1
ATOM 2081 C C . LYS A 1 274 ? -0.463 -5.266 -14.933 1.00 92.62 274 LYS A C 1
ATOM 2083 O O . LYS A 1 274 ? -1.125 -4.809 -15.860 1.00 92.62 274 LYS A O 1
ATOM 2088 N N . PHE A 1 275 ? 0.797 -4.915 -14.710 1.00 93.00 275 PHE A N 1
ATOM 2089 C CA . PHE A 1 275 ? 1.590 -4.146 -15.660 1.00 93.00 275 PHE A CA 1
ATOM 2090 C C . PHE A 1 275 ? 2.796 -4.986 -16.070 1.00 93.00 275 PHE A C 1
ATOM 2092 O O . PHE A 1 275 ? 3.671 -5.292 -15.260 1.00 93.00 275 PHE A O 1
ATOM 2099 N N . THR A 1 276 ? 2.822 -5.413 -17.327 1.00 93.06 276 THR A N 1
ATOM 2100 C CA . THR A 1 276 ? 3.874 -6.282 -17.853 1.00 93.06 276 THR A CA 1
ATOM 2101 C C . THR A 1 276 ? 5.032 -5.433 -18.354 1.00 93.06 276 THR A C 1
ATOM 2103 O O . THR A 1 276 ? 4.839 -4.554 -19.183 1.00 93.06 276 THR A O 1
ATOM 2106 N N . LEU A 1 277 ? 6.248 -5.712 -17.882 1.00 89.81 277 LEU A N 1
ATOM 2107 C CA . LEU A 1 277 ? 7.471 -4.995 -18.287 1.00 89.81 277 LEU A CA 1
ATOM 2108 C C . LEU A 1 277 ? 8.269 -5.741 -19.356 1.00 89.81 277 LEU A C 1
ATOM 2110 O O . LEU A 1 277 ? 8.969 -5.152 -20.178 1.00 89.81 277 LEU A O 1
ATOM 2114 N N . ARG A 1 278 ? 8.191 -7.071 -19.330 1.00 86.75 278 ARG A N 1
ATOM 2115 C CA . ARG A 1 278 ? 8.869 -7.970 -20.260 1.00 86.75 278 ARG A CA 1
ATOM 2116 C C . ARG A 1 278 ? 7.929 -9.129 -20.602 1.00 86.75 278 ARG A C 1
ATOM 2118 O O . ARG A 1 278 ? 7.210 -9.590 -19.717 1.00 86.75 278 ARG A O 1
ATOM 2125 N N . PRO A 1 279 ? 7.966 -9.648 -21.842 1.00 87.94 279 PRO A N 1
ATOM 2126 C CA . PRO A 1 279 ? 8.791 -9.208 -22.978 1.00 87.94 279 PRO A CA 1
ATOM 2127 C C . PRO A 1 279 ? 8.292 -7.887 -23.608 1.00 87.94 279 PRO A C 1
ATOM 2129 O O . PRO A 1 279 ? 7.127 -7.549 -23.420 1.00 87.94 279 PRO A O 1
ATOM 2132 N N . PRO A 1 280 ? 9.112 -7.170 -24.412 1.00 84.75 280 PRO A N 1
ATOM 2133 C CA . PRO A 1 280 ? 8.724 -5.887 -25.021 1.00 84.75 280 PRO A CA 1
ATOM 2134 C C . PRO A 1 280 ? 7.411 -5.928 -25.816 1.00 84.75 280 PRO A C 1
ATOM 2136 O O . PRO A 1 280 ? 6.626 -4.993 -25.764 1.00 84.75 280 PRO A O 1
ATOM 2139 N N . ARG A 1 281 ? 7.123 -7.051 -26.492 1.00 86.06 281 ARG A N 1
ATOM 2140 C CA . ARG A 1 281 ? 5.876 -7.254 -27.257 1.00 86.06 281 ARG A CA 1
ATOM 2141 C C . ARG A 1 281 ? 4.606 -7.250 -26.396 1.00 86.06 281 ARG A C 1
ATOM 2143 O O . ARG A 1 281 ? 3.516 -7.141 -26.939 1.00 86.06 281 ARG A O 1
ATOM 2150 N N . ARG A 1 282 ? 4.741 -7.432 -25.080 1.00 89.12 282 ARG A N 1
ATOM 2151 C CA . ARG A 1 282 ? 3.644 -7.433 -24.102 1.00 89.12 282 ARG A CA 1
ATOM 2152 C C . ARG A 1 282 ? 3.780 -6.294 -23.090 1.00 89.12 282 ARG A C 1
ATOM 2154 O O . ARG A 1 282 ? 3.141 -6.350 -22.050 1.00 89.12 282 ARG A O 1
ATOM 2161 N N . LEU A 1 283 ? 4.641 -5.310 -23.354 1.00 89.81 283 LEU A N 1
ATOM 2162 C CA . LEU A 1 283 ? 4.840 -4.174 -22.461 1.00 89.81 283 LEU A CA 1
ATOM 2163 C C . LEU A 1 283 ? 3.529 -3.391 -22.311 1.00 89.81 283 LEU A C 1
ATOM 2165 O O . LEU A 1 283 ? 2.960 -2.953 -23.309 1.00 89.81 283 LEU A O 1
ATOM 2169 N N . GLY A 1 284 ? 3.082 -3.191 -21.073 1.00 90.94 284 GLY A N 1
ATOM 2170 C CA . GLY A 1 284 ? 1.907 -2.381 -20.761 1.00 90.94 284 GLY A CA 1
ATOM 2171 C C . GLY A 1 284 ? 0.893 -3.065 -19.850 1.00 90.94 284 GLY A C 1
ATOM 2172 O O . GLY A 1 284 ? 1.173 -4.069 -19.190 1.00 90.94 284 GLY A O 1
ATOM 2173 N N . LEU A 1 285 ? -0.294 -2.467 -19.798 1.00 91.88 285 LEU A N 1
ATOM 2174 C CA . LEU A 1 285 ? -1.371 -2.858 -18.902 1.00 91.88 285 LEU A CA 1
ATOM 2175 C C . LEU A 1 285 ? -2.054 -4.156 -19.350 1.00 91.88 285 LEU A C 1
ATOM 2177 O O . LEU A 1 285 ? -2.450 -4.296 -20.506 1.00 91.88 285 LEU A O 1
ATOM 2181 N N . ASP A 1 286 ? -2.265 -5.066 -18.406 1.00 91.31 286 ASP A N 1
ATOM 2182 C CA . ASP A 1 286 ? -3.012 -6.305 -18.582 1.00 91.31 286 ASP A CA 1
ATOM 2183 C C . ASP A 1 286 ? -4.152 -6.381 -17.555 1.00 91.31 286 ASP A C 1
ATOM 2185 O O . ASP A 1 286 ? -3.939 -6.437 -16.340 1.00 91.31 286 ASP A O 1
ATOM 2189 N N . ARG A 1 287 ? -5.382 -6.381 -18.078 1.00 89.62 287 ARG A N 1
ATOM 2190 C CA . ARG A 1 287 ? -6.639 -6.466 -17.320 1.00 89.62 287 ARG A CA 1
ATOM 2191 C C . ARG A 1 287 ? -7.286 -7.851 -17.390 1.00 89.62 287 ARG A C 1
ATOM 2193 O O . ARG A 1 287 ? -8.354 -8.041 -16.829 1.00 89.62 287 ARG A O 1
ATOM 2200 N N . SER A 1 288 ? -6.655 -8.828 -18.044 1.00 88.81 288 SER A N 1
ATOM 2201 C CA . SER A 1 288 ? -7.232 -10.165 -18.262 1.00 88.81 288 SER A CA 1
ATOM 2202 C C . SER A 1 288 ? -7.553 -10.922 -16.970 1.00 88.81 288 SER A C 1
ATOM 2204 O O . SER A 1 288 ? -8.441 -11.766 -16.956 1.00 88.81 288 SER A O 1
ATOM 2206 N N . SER A 1 289 ? -6.818 -10.635 -15.891 1.00 85.12 289 SER A N 1
ATOM 2207 C CA . SER A 1 289 ? -6.994 -11.267 -14.577 1.00 85.12 289 SER A CA 1
ATOM 2208 C C . SER A 1 289 ? -7.897 -10.472 -13.632 1.00 85.12 289 SER A C 1
ATOM 2210 O O . SER A 1 289 ? -8.190 -10.956 -12.542 1.00 85.12 289 SER A O 1
ATOM 2212 N N . VAL A 1 290 ? -8.312 -9.262 -14.016 1.00 82.75 290 VAL A N 1
ATOM 2213 C CA . VAL A 1 290 ? -9.204 -8.438 -13.199 1.00 82.75 290 VAL A CA 1
ATOM 2214 C C . VAL A 1 290 ? -10.591 -9.066 -13.252 1.00 82.75 290 VAL A C 1
ATOM 2216 O O . VAL A 1 290 ? -11.174 -9.227 -14.325 1.00 82.75 290 VAL A O 1
ATOM 2219 N N . GLN A 1 291 ? -11.105 -9.471 -12.094 1.00 72.06 291 GLN A N 1
ATOM 2220 C CA . GLN A 1 291 ? -12.443 -10.042 -12.001 1.00 72.06 291 GLN A CA 1
ATOM 2221 C C . GLN A 1 291 ? -13.503 -8.953 -12.202 1.00 72.06 291 GLN A C 1
ATOM 2223 O O . GLN A 1 291 ? -13.356 -7.825 -11.731 1.00 72.06 291 GLN A O 1
ATOM 2228 N N . ASN A 1 292 ? -14.600 -9.312 -12.870 1.00 65.19 292 ASN A N 1
ATOM 2229 C CA . ASN A 1 292 ? -15.771 -8.444 -12.981 1.00 65.19 292 ASN A CA 1
ATOM 2230 C C . ASN A 1 292 ? -16.366 -8.160 -11.593 1.00 65.19 292 ASN A C 1
ATOM 2232 O O . ASN A 1 292 ? -16.256 -8.994 -10.696 1.00 65.19 292 ASN A O 1
ATOM 2236 N N . GLN A 1 293 ? -17.025 -7.005 -11.438 1.00 64.38 293 GLN A N 1
ATOM 2237 C CA . GLN A 1 293 ? -17.678 -6.582 -10.192 1.00 64.38 293 GLN A CA 1
ATOM 2238 C C . GLN A 1 293 ? -18.564 -7.693 -9.603 1.00 64.38 293 GLN A C 1
ATOM 2240 O O . GLN A 1 293 ? -19.680 -7.947 -10.062 1.00 64.38 293 GLN A O 1
ATOM 2245 N N . MET A 1 294 ? -18.053 -8.355 -8.565 1.00 67.00 294 MET A N 1
ATOM 2246 C CA . MET A 1 294 ? -18.775 -9.346 -7.773 1.00 67.00 294 MET A CA 1
ATOM 2247 C C . MET A 1 294 ? -19.581 -8.598 -6.715 1.00 67.00 294 MET A C 1
ATOM 2249 O O . MET A 1 294 ? -19.055 -8.239 -5.669 1.00 67.00 294 MET A O 1
ATOM 2253 N N . THR A 1 295 ? -20.854 -8.332 -7.004 1.00 73.31 295 THR A N 1
ATOM 2254 C CA . THR A 1 295 ? -21.764 -7.666 -6.059 1.00 73.31 295 THR A CA 1
ATOM 2255 C C . THR A 1 295 ? -22.577 -8.685 -5.265 1.00 73.31 295 THR A C 1
ATOM 2257 O O . THR A 1 295 ? -22.788 -9.813 -5.721 1.00 73.31 295 THR A O 1
ATOM 2260 N N . SER A 1 296 ? -23.135 -8.274 -4.121 1.00 75.31 296 SER A N 1
ATOM 2261 C CA . SER A 1 296 ? -24.070 -9.097 -3.335 1.00 75.31 296 SER A CA 1
ATOM 2262 C C . SER A 1 296 ? -25.206 -9.665 -4.195 1.00 75.31 296 SER A C 1
ATOM 2264 O O . SER A 1 296 ? -25.595 -10.818 -4.031 1.00 75.31 296 SER A O 1
ATOM 2266 N N . SER A 1 297 ? -25.679 -8.908 -5.194 1.00 82.06 297 SER A N 1
ATOM 2267 C CA . SER A 1 297 ? -26.727 -9.361 -6.118 1.00 82.06 297 SER A CA 1
ATOM 2268 C C . SER A 1 297 ? -26.323 -10.585 -6.950 1.00 82.06 297 SER A C 1
ATOM 2270 O O . SER A 1 297 ? -27.149 -11.465 -7.195 1.00 82.06 297 SER A O 1
ATOM 2272 N N . VAL A 1 298 ? -25.052 -10.680 -7.356 1.00 85.25 298 VAL A N 1
ATOM 2273 C CA . VAL A 1 298 ? -24.521 -11.824 -8.111 1.00 85.25 298 VAL A CA 1
ATOM 2274 C C . VAL A 1 298 ? -24.481 -13.057 -7.214 1.00 85.25 298 VAL A C 1
ATOM 2276 O O . VAL A 1 298 ? -24.900 -14.138 -7.633 1.00 85.25 298 VAL A O 1
ATOM 2279 N N . PHE A 1 299 ? -24.048 -12.895 -5.961 1.00 86.62 299 PHE A N 1
ATOM 2280 C CA . PHE A 1 299 ? -24.031 -13.989 -4.992 1.00 86.62 299 PHE A CA 1
ATOM 2281 C C . PHE A 1 299 ? -25.436 -14.494 -4.653 1.00 86.62 299 PHE A C 1
ATOM 2283 O O . PHE A 1 299 ? -25.623 -15.709 -4.593 1.00 86.62 299 PHE A O 1
ATOM 2290 N N . VAL A 1 300 ? -26.418 -13.599 -4.495 1.00 87.56 300 VAL A N 1
ATOM 2291 C CA . VAL A 1 300 ? -27.822 -13.971 -4.241 1.00 87.56 300 VAL A CA 1
ATOM 2292 C C . VAL A 1 300 ? -28.432 -14.689 -5.446 1.00 87.56 300 VAL A C 1
ATOM 2294 O O . VAL A 1 300 ? -29.032 -15.747 -5.281 1.00 87.56 300 VAL A O 1
ATOM 2297 N N . LYS A 1 301 ? -28.226 -14.191 -6.673 1.00 89.81 301 LYS A N 1
ATOM 2298 C CA . LYS A 1 301 ? -28.700 -14.880 -7.890 1.00 89.81 301 LYS A CA 1
ATOM 2299 C C . LYS A 1 301 ? -28.126 -16.290 -8.004 1.00 89.81 301 LYS A C 1
ATOM 2301 O O . LYS A 1 301 ? -28.856 -17.227 -8.311 1.00 89.81 301 LYS A O 1
ATOM 2306 N N . LYS A 1 302 ? -26.829 -16.449 -7.723 1.00 90.31 302 LYS A N 1
ATOM 2307 C CA . LYS A 1 302 ? -26.181 -17.764 -7.708 1.00 90.31 302 LYS A CA 1
ATOM 2308 C C . LYS A 1 302 ? -26.742 -18.662 -6.604 1.00 90.31 302 LYS A C 1
ATOM 2310 O O . LYS A 1 302 ? -27.002 -19.825 -6.860 1.00 90.31 302 LYS A O 1
ATOM 2315 N N . LEU A 1 303 ? -26.962 -18.129 -5.402 1.00 90.88 303 LEU A N 1
ATOM 2316 C CA . LEU A 1 303 ? -27.565 -18.867 -4.289 1.00 90.88 303 LEU A CA 1
ATOM 2317 C C . LEU A 1 303 ? -28.943 -19.429 -4.651 1.00 90.88 303 LEU A C 1
ATOM 2319 O O . LEU A 1 303 ? -29.173 -20.613 -4.446 1.00 90.88 303 LEU A O 1
ATOM 2323 N N . LEU A 1 304 ? -29.817 -18.602 -5.228 1.00 92.50 304 LEU A N 1
ATOM 2324 C CA . LEU A 1 304 ? -31.167 -19.007 -5.629 1.00 92.50 304 LEU A CA 1
ATOM 2325 C C . LEU A 1 304 ? -31.175 -20.021 -6.778 1.00 92.50 304 LEU A C 1
ATOM 2327 O O . LEU A 1 304 ? -32.100 -20.817 -6.883 1.00 92.50 304 LEU A O 1
ATOM 2331 N N . SER A 1 305 ? -30.147 -20.002 -7.630 1.00 94.88 305 SER A N 1
ATOM 2332 C CA . SER A 1 305 ? -29.958 -21.024 -8.662 1.00 94.88 305 SER A CA 1
ATOM 2333 C C . SER A 1 305 ? -29.406 -22.336 -8.101 1.00 94.88 305 SER A C 1
ATOM 2335 O O . SER A 1 305 ? -29.763 -23.393 -8.609 1.00 94.88 305 SER A O 1
ATOM 2337 N N . ASP A 1 306 ? -28.505 -22.271 -7.116 1.00 93.75 306 ASP A N 1
ATOM 2338 C CA . ASP A 1 306 ? -27.869 -23.446 -6.511 1.00 93.75 306 ASP A CA 1
ATOM 2339 C C . ASP A 1 306 ? -28.836 -24.174 -5.552 1.00 93.75 306 ASP A C 1
ATOM 2341 O O . ASP A 1 306 ? -28.799 -25.399 -5.463 1.00 93.75 306 ASP A O 1
ATOM 2345 N N . ILE A 1 307 ? -29.658 -23.421 -4.805 1.00 93.69 307 ILE A N 1
ATOM 2346 C CA . ILE A 1 307 ? -30.558 -23.920 -3.750 1.00 93.69 307 ILE A CA 1
ATOM 2347 C C . ILE A 1 307 ? -31.885 -23.134 -3.796 1.00 93.69 307 ILE A C 1
ATOM 2349 O O . ILE A 1 307 ? -32.041 -22.157 -3.060 1.00 93.69 307 ILE A O 1
ATOM 2353 N N . PRO A 1 308 ? -32.850 -23.502 -4.654 1.00 92.19 308 PRO A N 1
ATOM 2354 C CA . PRO A 1 308 ? -34.110 -22.765 -4.792 1.00 92.19 308 PRO A CA 1
ATOM 2355 C C . PRO A 1 308 ? -34.964 -22.733 -3.513 1.00 92.19 308 PRO A C 1
ATOM 2357 O O . PRO A 1 308 ? -35.599 -21.719 -3.221 1.00 92.19 308 PRO A O 1
ATOM 2360 N N . GLU A 1 309 ? -34.940 -23.803 -2.711 1.00 93.12 309 GLU A N 1
ATOM 2361 C CA . GLU A 1 309 ? -35.740 -23.954 -1.484 1.00 93.12 309 GLU A CA 1
ATOM 2362 C C . GLU A 1 309 ? -35.331 -22.965 -0.379 1.00 93.12 309 GLU A C 1
ATOM 2364 O O . GLU A 1 309 ? -36.066 -22.744 0.587 1.00 93.12 309 GLU A O 1
ATOM 2369 N N . ILE A 1 310 ? -34.159 -22.332 -0.507 1.00 91.38 310 ILE A N 1
ATOM 2370 C CA . ILE A 1 310 ? -33.670 -21.367 0.480 1.00 91.38 310 ILE A CA 1
ATOM 2371 C C . ILE A 1 310 ? -34.541 -20.108 0.557 1.00 91.38 310 ILE A C 1
ATOM 2373 O O . ILE A 1 310 ? -34.568 -19.453 1.597 1.00 91.38 310 ILE A O 1
ATOM 2377 N N . ALA A 1 311 ? -35.275 -19.781 -0.512 1.00 90.38 311 ALA A N 1
ATOM 2378 C CA . ALA A 1 311 ? -36.219 -18.668 -0.510 1.00 90.38 311 ALA A CA 1
ATOM 2379 C C . ALA A 1 311 ? -37.369 -18.912 0.483 1.00 90.38 311 ALA A C 1
ATOM 2381 O O . ALA A 1 311 ? -37.734 -18.017 1.249 1.00 90.38 311 ALA A O 1
ATOM 2382 N N . ASP A 1 312 ? -37.887 -20.142 0.528 1.00 90.12 312 ASP A N 1
ATOM 2383 C CA . ASP A 1 312 ? -38.929 -20.534 1.479 1.00 90.12 312 ASP A CA 1
ATOM 2384 C C . ASP A 1 312 ? -38.377 -20.591 2.907 1.00 90.12 312 ASP A C 1
ATOM 2386 O O . ASP A 1 312 ? -39.020 -20.117 3.846 1.00 90.12 312 ASP A O 1
ATOM 2390 N N . ALA A 1 313 ? -37.149 -21.094 3.082 1.00 88.38 313 ALA A N 1
ATOM 2391 C CA . ALA A 1 313 ? -36.473 -21.095 4.378 1.00 88.38 313 ALA A CA 1
ATOM 2392 C C . ALA A 1 313 ? -36.266 -19.672 4.929 1.00 88.38 313 ALA A C 1
ATOM 2394 O O . ALA A 1 313 ? -36.573 -19.419 6.094 1.00 88.38 313 ALA A O 1
ATOM 2395 N N . ALA A 1 314 ? -35.814 -18.732 4.091 1.00 88.56 314 ALA A N 1
ATOM 2396 C CA . ALA A 1 314 ? -35.645 -17.329 4.468 1.00 88.56 314 ALA A CA 1
ATOM 2397 C C . ALA A 1 314 ? -36.980 -16.688 4.887 1.00 88.56 314 ALA A C 1
ATOM 2399 O O . ALA A 1 314 ? -37.042 -15.990 5.899 1.00 88.56 314 ALA A O 1
ATOM 2400 N N . LYS A 1 315 ? -38.073 -16.990 4.171 1.00 85.69 315 LYS A N 1
ATOM 2401 C CA . LYS A 1 315 ? -39.427 -16.535 4.527 1.00 85.69 315 LYS A CA 1
ATOM 2402 C C . LYS A 1 315 ? -39.908 -17.117 5.860 1.00 85.69 315 LYS A C 1
ATOM 2404 O O . LYS A 1 315 ? -40.487 -16.405 6.675 1.00 85.69 315 LYS A O 1
ATOM 2409 N N . ASN A 1 316 ? -39.655 -18.400 6.113 1.00 85.94 316 ASN A N 1
ATOM 2410 C CA . ASN A 1 316 ? -40.014 -19.029 7.387 1.00 85.94 316 ASN A CA 1
ATOM 2411 C C . ASN A 1 316 ? -39.249 -18.386 8.554 1.00 85.94 316 ASN A C 1
ATOM 2413 O O . ASN A 1 316 ? -39.839 -18.058 9.584 1.00 85.94 316 ASN A O 1
ATOM 2417 N N . ILE A 1 317 ? -37.953 -18.128 8.374 1.00 83.56 317 ILE A N 1
ATOM 2418 C CA . ILE A 1 317 ? -37.128 -17.449 9.377 1.00 83.56 317 ILE A CA 1
ATOM 2419 C C . ILE A 1 317 ? -37.627 -16.022 9.608 1.00 83.56 317 ILE A C 1
ATOM 2421 O O . ILE A 1 317 ? -37.817 -15.637 10.759 1.00 83.56 317 ILE A O 1
ATOM 2425 N N . SER A 1 318 ? -37.930 -15.250 8.560 1.00 79.25 318 SER A N 1
ATOM 2426 C CA . SER A 1 318 ? -38.453 -13.889 8.743 1.00 79.25 318 SER A CA 1
ATOM 2427 C C . SER A 1 318 ? -39.761 -13.883 9.543 1.00 79.25 318 SER A C 1
ATOM 2429 O O . SER A 1 318 ? -39.938 -13.046 10.425 1.00 79.25 318 SER A O 1
ATOM 2431 N N . THR A 1 319 ? -40.654 -14.858 9.325 1.00 79.69 319 THR A N 1
ATOM 2432 C CA . THR A 1 319 ? -41.880 -14.988 10.134 1.00 79.69 319 THR A CA 1
ATOM 2433 C C . THR A 1 319 ? -41.620 -15.356 11.598 1.00 79.69 319 THR A C 1
ATOM 2435 O O . THR A 1 319 ? -42.374 -14.918 12.465 1.00 79.69 319 THR A O 1
ATOM 2438 N N . PHE A 1 320 ? -40.554 -16.108 11.897 1.00 77.75 320 PHE A N 1
ATOM 2439 C CA . PHE A 1 320 ? -40.142 -16.417 13.272 1.00 77.75 320 PHE A CA 1
ATOM 2440 C C . PHE A 1 320 ? -39.675 -15.160 14.025 1.00 77.75 320 PHE A C 1
ATOM 2442 O O . PHE A 1 320 ? -40.049 -14.970 15.183 1.00 77.75 320 PHE A O 1
ATOM 2449 N N . TRP A 1 321 ? -38.911 -14.288 13.356 1.00 66.62 321 TRP A N 1
ATOM 2450 C CA . TRP A 1 321 ? -38.375 -13.051 13.938 1.00 66.62 321 TRP A CA 1
ATOM 2451 C C . TRP A 1 321 ? -39.401 -11.913 14.051 1.00 66.62 321 TRP A C 1
ATOM 2453 O O . TRP A 1 321 ? -39.248 -11.056 14.912 1.00 66.62 321 TRP A O 1
ATOM 2463 N N . HIS A 1 322 ? -40.484 -11.912 13.267 1.00 62.75 322 HIS A N 1
ATOM 2464 C CA . HIS A 1 322 ? -41.557 -10.906 13.355 1.00 62.75 322 HIS A CA 1
ATOM 2465 C C . HIS A 1 322 ? -42.538 -11.095 14.538 1.00 62.75 322 HIS A C 1
ATOM 2467 O O . HIS A 1 322 ? -43.663 -10.588 14.504 1.00 62.75 322 HIS A O 1
ATOM 2473 N N . LYS A 1 323 ? -42.145 -11.788 15.616 1.00 52.38 323 LYS A N 1
ATOM 2474 C CA . LYS A 1 323 ? -42.890 -11.723 16.887 1.00 52.38 323 LYS A CA 1
ATOM 2475 C C . LYS A 1 323 ? -42.633 -10.367 17.562 1.00 52.38 323 LYS A C 1
ATOM 2477 O O . LYS A 1 323 ? -41.486 -9.938 17.616 1.00 52.38 323 LYS A O 1
ATOM 2482 N N . PRO A 1 324 ? -43.660 -9.687 18.106 1.00 50.84 324 PRO A N 1
ATOM 2483 C CA . PRO A 1 324 ? -43.462 -8.374 18.695 1.00 50.84 324 PRO A CA 1
ATOM 2484 C C . PRO A 1 324 ? -42.778 -8.524 20.055 1.00 50.84 324 PRO A C 1
ATOM 2486 O O . PRO A 1 324 ? -43.360 -9.121 20.963 1.00 50.84 324 PRO A O 1
ATOM 2489 N N . LYS A 1 325 ? -41.575 -7.963 20.197 1.00 43.44 325 LYS A N 1
ATOM 2490 C CA . LYS A 1 325 ? -41.183 -7.135 21.348 1.00 43.44 325 LYS A CA 1
ATOM 2491 C C . LYS A 1 325 ? -39.806 -6.503 21.144 1.00 43.44 325 LYS A C 1
ATOM 2493 O O . LYS A 1 325 ? -38.875 -7.196 20.765 1.00 43.44 325 LYS A O 1
ATOM 2498 N N . GLU A 1 326 ? -39.811 -5.193 21.396 1.00 45.88 326 GLU A N 1
ATOM 2499 C CA . GLU A 1 326 ? -38.786 -4.296 21.950 1.00 45.88 326 GLU A CA 1
ATOM 2500 C C . GLU A 1 326 ? -37.308 -4.671 21.742 1.00 45.88 326 GLU A C 1
ATOM 2502 O O . GLU A 1 326 ? -36.850 -5.733 22.148 1.00 45.88 326 GLU A O 1
ATOM 2507 N N . ASP A 1 327 ? -36.585 -3.700 21.178 1.00 45.47 327 ASP A N 1
ATOM 2508 C CA . ASP A 1 327 ? -35.138 -3.630 20.953 1.00 45.47 327 ASP A CA 1
ATOM 2509 C C . ASP A 1 327 ? -34.617 -4.326 19.683 1.00 45.47 327 ASP A C 1
ATOM 2511 O O . ASP A 1 327 ? -33.921 -5.341 19.705 1.00 45.47 327 ASP A O 1
ATOM 2515 N N . GLU A 1 328 ? -34.894 -3.696 18.533 1.00 44.94 328 GLU A N 1
ATOM 2516 C CA . GLU A 1 328 ? -34.114 -3.902 17.310 1.00 44.94 328 GLU A CA 1
ATOM 2517 C C . GLU A 1 328 ? -32.677 -3.405 17.530 1.00 44.94 328 GLU A C 1
ATOM 2519 O O . GLU A 1 328 ? -32.376 -2.215 17.434 1.00 44.94 328 GLU A O 1
ATOM 2524 N N . VAL A 1 329 ? -31.764 -4.329 17.828 1.00 45.62 329 VAL A N 1
ATOM 2525 C CA . VAL A 1 329 ? -30.324 -4.073 17.748 1.00 45.62 329 VAL A CA 1
ATOM 2526 C C . VAL A 1 329 ? -29.900 -4.290 16.299 1.00 45.62 329 VAL A C 1
ATOM 2528 O O . VAL A 1 329 ? -29.659 -5.415 15.865 1.00 45.62 329 VAL A O 1
ATOM 2531 N N . GLU A 1 330 ? -29.835 -3.203 15.535 1.00 44.88 330 GLU A N 1
ATOM 2532 C CA . GLU A 1 330 ? -29.300 -3.204 14.175 1.00 44.88 330 GLU A CA 1
ATOM 2533 C C . GLU A 1 330 ? -27.805 -3.563 14.225 1.00 44.88 330 GLU A C 1
ATOM 2535 O O . GLU A 1 330 ? -26.969 -2.799 14.719 1.00 44.88 330 GLU A O 1
ATOM 2540 N N . LEU A 1 331 ? -27.456 -4.770 13.767 1.00 49.31 331 LEU A N 1
ATOM 2541 C CA . LEU A 1 331 ? -26.070 -5.219 13.766 1.00 49.31 331 LEU A CA 1
ATOM 2542 C C . LEU A 1 331 ? -25.276 -4.418 12.717 1.00 49.31 331 LEU A C 1
ATOM 2544 O O . LEU A 1 331 ? -25.625 -4.314 11.545 1.00 49.31 331 LEU A O 1
ATOM 2548 N N . TYR A 1 332 ? -24.210 -3.804 13.205 1.00 48.62 332 TYR A N 1
ATOM 2549 C CA . TYR A 1 332 ? -23.514 -2.645 12.664 1.00 48.62 332 TYR A CA 1
ATOM 2550 C C . TYR A 1 332 ? -23.062 -2.686 11.183 1.00 48.62 332 TYR A C 1
ATOM 2552 O O . TYR A 1 332 ? -22.262 -3.529 10.780 1.00 48.62 332 TYR A O 1
ATOM 2560 N N . GLY A 1 333 ? -23.455 -1.666 10.403 1.00 53.22 333 GLY A N 1
ATOM 2561 C CA . GLY A 1 333 ? -22.743 -1.225 9.188 1.00 53.22 333 GLY A CA 1
ATOM 2562 C C . GLY A 1 333 ? -21.445 -0.455 9.511 1.00 53.22 333 GLY A C 1
ATOM 2563 O O . GLY A 1 333 ? -21.019 -0.420 10.662 1.00 53.22 333 GLY A O 1
ATOM 2564 N N . ILE A 1 334 ? -20.815 0.217 8.532 1.00 53.00 334 ILE A N 1
ATOM 2565 C CA . ILE A 1 334 ? -19.546 0.971 8.734 1.00 53.00 334 ILE A CA 1
ATOM 2566 C C . ILE A 1 334 ? -19.640 1.952 9.921 1.00 53.00 334 ILE A C 1
ATOM 2568 O O . ILE A 1 334 ? -18.773 1.959 10.788 1.00 53.00 334 ILE A O 1
ATOM 2572 N N . ASN A 1 335 ? -20.744 2.697 10.023 1.00 58.59 335 ASN A N 1
ATOM 2573 C CA . ASN A 1 335 ? -20.994 3.632 11.131 1.00 58.59 335 ASN A CA 1
ATOM 2574 C C . ASN A 1 335 ? -21.123 2.931 12.493 1.00 58.59 335 ASN A C 1
ATOM 2576 O O . ASN A 1 335 ? -20.868 3.513 13.546 1.00 58.59 335 ASN A O 1
ATOM 2580 N N . GLY A 1 336 ? -21.539 1.673 12.472 1.00 68.75 336 GLY A N 1
ATOM 2581 C CA . GLY A 1 336 ? -21.704 0.867 13.656 1.00 68.75 336 GLY A CA 1
ATOM 2582 C C . GLY A 1 336 ? -20.401 0.251 14.169 1.00 68.75 336 GLY A C 1
ATOM 2583 O O . GLY A 1 336 ? -20.207 0.172 15.377 1.00 68.75 336 GLY A O 1
ATOM 2584 N N . ALA A 1 337 ? -19.478 -0.115 13.274 1.00 71.50 337 ALA A N 1
ATOM 2585 C CA . ALA A 1 337 ? -18.144 -0.571 13.662 1.00 71.50 337 ALA A CA 1
ATOM 2586 C C . ALA A 1 337 ? -17.377 0.540 14.397 1.00 71.50 337 ALA A C 1
ATOM 2588 O O . ALA A 1 337 ? -16.827 0.301 15.472 1.00 71.50 337 ALA A O 1
ATOM 2589 N N . ASP A 1 338 ? -17.428 1.771 13.882 1.00 80.75 338 ASP A N 1
ATOM 2590 C CA . ASP A 1 338 ? -16.846 2.939 14.552 1.00 80.75 338 ASP A CA 1
ATOM 2591 C C . ASP A 1 338 ? -17.503 3.191 15.918 1.00 80.75 338 ASP A C 1
ATOM 2593 O O . ASP A 1 338 ? -16.817 3.478 16.899 1.00 80.75 338 ASP A O 1
ATOM 2597 N N . SER A 1 339 ? -18.829 3.035 16.017 1.00 82.31 339 SER A N 1
ATOM 2598 C CA . SER A 1 339 ? -19.550 3.125 17.294 1.00 82.31 339 SER A CA 1
ATOM 2599 C C . SER A 1 339 ? -19.104 2.045 18.287 1.00 82.31 339 SER A C 1
ATOM 2601 O O . SER A 1 339 ? -18.841 2.347 19.451 1.00 82.31 339 SER A O 1
ATOM 2603 N N . ALA A 1 340 ? -18.952 0.796 17.840 1.00 83.75 340 ALA A N 1
ATOM 2604 C CA . ALA A 1 340 ? -18.461 -0.294 18.677 1.00 83.75 340 ALA A CA 1
ATOM 2605 C C . ALA A 1 340 ? -17.050 0.006 19.204 1.00 83.75 340 ALA A C 1
ATOM 2607 O O . ALA A 1 340 ? -16.816 -0.102 20.406 1.00 83.75 340 ALA A O 1
ATOM 2608 N N . VAL A 1 341 ? -16.141 0.471 18.336 1.00 89.44 341 VAL A N 1
ATOM 2609 C CA . VAL A 1 341 ? -14.769 0.855 18.713 1.00 89.44 341 VAL A CA 1
ATOM 2610 C C . VAL A 1 341 ? -14.757 2.028 19.700 1.00 89.44 341 VAL A C 1
ATOM 2612 O O . VAL A 1 341 ? -14.032 1.975 20.694 1.00 89.44 341 VAL A O 1
ATOM 2615 N N . ARG A 1 342 ? -15.589 3.061 19.489 1.00 90.31 342 ARG A N 1
ATOM 2616 C CA . ARG A 1 342 ? -15.749 4.189 20.432 1.00 90.31 342 ARG A CA 1
ATOM 2617 C C . ARG A 1 342 ? -16.180 3.724 21.821 1.00 90.31 342 ARG A C 1
ATOM 2619 O O . ARG A 1 342 ? -15.691 4.242 22.823 1.00 90.31 342 ARG A O 1
ATOM 2626 N N . ASN A 1 343 ? -17.087 2.751 21.869 1.00 89.62 343 ASN A N 1
ATOM 2627 C CA . ASN A 1 343 ? -17.720 2.290 23.101 1.00 89.62 343 ASN A CA 1
ATOM 2628 C C . ASN A 1 343 ? -16.956 1.173 23.826 1.00 89.62 343 ASN A C 1
ATOM 2630 O O . ASN A 1 343 ? -17.371 0.793 24.924 1.00 89.62 343 ASN A O 1
ATOM 2634 N N . LEU A 1 344 ? -15.840 0.679 23.269 1.00 92.94 344 LEU A N 1
ATOM 2635 C CA . LEU A 1 344 ? -14.963 -0.275 23.951 1.00 92.94 344 LEU A CA 1
ATOM 2636 C C . LEU A 1 344 ? -14.564 0.252 25.339 1.00 92.94 344 LEU A C 1
ATOM 2638 O O . LEU A 1 344 ? -14.269 1.439 25.517 1.00 92.94 344 LEU A O 1
ATOM 2642 N N . LYS A 1 345 ? -14.549 -0.654 26.319 1.00 92.56 345 LYS A N 1
ATOM 2643 C CA . LYS A 1 345 ? -14.189 -0.362 27.718 1.00 92.56 345 LYS A CA 1
ATOM 2644 C C . LYS A 1 345 ? -12.898 -1.037 28.158 1.00 92.56 345 LYS A C 1
ATOM 2646 O O . LYS A 1 345 ? -12.200 -0.515 29.015 1.00 92.56 345 LYS A O 1
ATOM 2651 N N . CYS A 1 346 ? -12.599 -2.192 27.580 1.00 95.19 346 CYS A N 1
ATOM 2652 C CA . CYS A 1 346 ? -11.415 -2.969 27.887 1.00 95.19 346 CYS A CA 1
ATOM 2653 C C . CYS A 1 346 ? -11.072 -3.857 26.691 1.00 95.19 346 CYS A C 1
ATOM 2655 O O . CYS A 1 346 ? -11.967 -4.288 25.958 1.00 95.19 346 CYS A O 1
ATOM 2657 N N . ILE A 1 347 ? -9.784 -4.136 26.513 1.00 96.94 347 ILE A N 1
ATOM 2658 C CA . ILE A 1 347 ? -9.285 -5.155 25.596 1.00 96.94 347 ILE A CA 1
ATOM 2659 C C . ILE A 1 347 ? -8.437 -6.136 26.400 1.00 96.94 347 ILE A C 1
ATOM 2661 O O . ILE A 1 347 ? -7.478 -5.729 27.047 1.00 96.94 347 ILE A O 1
ATOM 2665 N N . TRP A 1 348 ? -8.766 -7.423 26.332 1.00 97.19 348 TRP A N 1
ATOM 2666 C CA . TRP A 1 348 ? -7.969 -8.484 26.942 1.00 97.19 348 TRP A CA 1
ATOM 2667 C C . TRP A 1 348 ? -7.258 -9.315 25.872 1.00 97.19 348 TRP A C 1
ATOM 2669 O O . TRP A 1 348 ? -7.878 -9.749 24.901 1.00 97.19 348 TRP A O 1
ATOM 2679 N N . ILE A 1 349 ? -5.960 -9.543 26.064 1.00 97.31 349 ILE A N 1
ATOM 2680 C CA . ILE A 1 349 ? -5.118 -10.392 25.224 1.00 97.31 349 ILE A CA 1
ATOM 2681 C C . ILE A 1 349 ? -4.711 -11.613 26.039 1.00 97.31 349 ILE A C 1
ATOM 2683 O O . ILE A 1 349 ? -4.133 -11.487 27.113 1.00 97.31 349 ILE A O 1
ATOM 2687 N N . SER A 1 350 ? -4.992 -12.806 25.518 1.00 93.94 350 SER A N 1
ATOM 2688 C CA . SER A 1 350 ? -4.761 -14.050 26.253 1.00 93.94 350 SER A CA 1
ATOM 2689 C C . SER A 1 350 ? -3.290 -14.475 26.291 1.00 93.94 350 SER A C 1
ATOM 2691 O O . SER A 1 350 ? -2.812 -14.920 27.330 1.00 93.94 350 SER A O 1
ATOM 2693 N N . HIS A 1 351 ? -2.565 -14.364 25.172 1.00 93.88 351 HIS A N 1
ATOM 2694 C CA . HIS A 1 351 ? -1.158 -14.767 25.049 1.00 93.88 351 HIS A CA 1
ATOM 2695 C C . HIS A 1 351 ? -0.460 -14.104 23.843 1.00 93.88 351 HIS A C 1
ATOM 2697 O O . HIS A 1 351 ? -1.064 -13.340 23.093 1.00 93.88 351 HIS A O 1
ATOM 2703 N N . ILE A 1 352 ? 0.835 -14.390 23.662 1.00 95.31 352 ILE A N 1
ATOM 2704 C CA . ILE A 1 352 ? 1.748 -13.652 22.769 1.00 95.31 352 ILE A CA 1
ATOM 2705 C C . ILE A 1 352 ? 1.723 -14.075 21.291 1.00 95.31 352 ILE A C 1
ATOM 2707 O O . ILE A 1 352 ? 2.509 -13.550 20.497 1.00 95.31 352 ILE A O 1
ATOM 2711 N N . HIS A 1 353 ? 0.885 -15.035 20.893 1.00 95.00 353 HIS A N 1
ATOM 2712 C CA . HIS A 1 353 ? 0.848 -15.457 19.493 1.00 95.00 353 HIS A CA 1
ATOM 2713 C C . HIS A 1 353 ? 0.241 -14.361 18.604 1.00 95.00 353 HIS A C 1
ATOM 2715 O O . HIS A 1 353 ? -0.721 -13.686 18.967 1.00 95.00 353 HIS A O 1
ATOM 2721 N N . ALA A 1 354 ? 0.854 -14.154 17.438 1.00 89.88 354 ALA A N 1
ATOM 2722 C CA . ALA A 1 354 ? 0.602 -13.006 16.568 1.00 89.88 354 ALA A CA 1
ATOM 2723 C C . ALA A 1 354 ? -0.856 -12.903 16.084 1.00 89.88 354 ALA A C 1
ATOM 2725 O O . ALA A 1 354 ? -1.387 -11.803 15.931 1.00 89.88 354 ALA A O 1
ATOM 2726 N N . ASP A 1 355 ? -1.519 -14.041 15.891 1.00 91.19 355 ASP A N 1
ATOM 2727 C CA . ASP A 1 355 ? -2.928 -14.148 15.516 1.00 91.19 355 ASP A CA 1
ATOM 2728 C C . ASP A 1 355 ? -3.896 -13.561 16.561 1.00 91.19 355 ASP A C 1
ATOM 2730 O O . ASP A 1 355 ? -5.041 -13.272 16.220 1.00 91.19 355 ASP A O 1
ATOM 2734 N N . HIS A 1 356 ? -3.428 -13.286 17.786 1.00 90.38 356 HIS A N 1
ATOM 2735 C CA . HIS A 1 356 ? -4.230 -12.680 18.852 1.00 90.38 356 HIS A CA 1
ATOM 2736 C C . HIS A 1 356 ? -4.039 -11.167 19.028 1.00 90.38 356 HIS A C 1
ATOM 2738 O O . HIS A 1 356 ? -4.954 -10.508 19.518 1.00 90.38 356 HIS A O 1
ATOM 2744 N N . HIS A 1 357 ? -2.883 -10.591 18.667 1.00 92.12 357 HIS A N 1
ATOM 2745 C CA . HIS A 1 357 ? -2.556 -9.201 19.049 1.00 92.12 357 HIS A CA 1
ATOM 2746 C C . HIS A 1 357 ? -2.055 -8.290 17.924 1.00 92.12 357 HIS A C 1
ATOM 2748 O O . HIS A 1 357 ? -2.055 -7.075 18.101 1.00 92.12 357 HIS A O 1
ATOM 2754 N N . VAL A 1 358 ? -1.723 -8.805 16.734 1.00 88.62 358 VAL A N 1
ATOM 2755 C CA . VAL A 1 358 ? -1.174 -7.966 15.642 1.00 88.62 358 VAL A CA 1
ATOM 2756 C C . VAL A 1 358 ? -2.146 -6.871 15.170 1.00 88.62 358 VAL A C 1
ATOM 2758 O O . VAL A 1 358 ? -1.714 -5.818 14.705 1.00 88.62 358 VAL A O 1
ATOM 2761 N N . GLY A 1 359 ? -3.459 -7.068 15.326 1.00 89.88 359 GLY A N 1
ATOM 2762 C CA . GLY A 1 359 ? -4.473 -6.049 15.018 1.00 89.88 359 GLY A CA 1
ATOM 2763 C C . GLY A 1 359 ? -4.676 -4.980 16.102 1.00 89.88 359 GLY A C 1
ATOM 2764 O O . GLY A 1 359 ? -5.354 -3.983 15.848 1.00 89.88 359 GLY A O 1
ATOM 2765 N N . LEU A 1 360 ? -4.104 -5.161 17.298 1.00 93.50 360 LEU A N 1
ATOM 2766 C CA . LEU A 1 360 ? -4.410 -4.359 18.488 1.00 93.50 360 LEU A CA 1
ATOM 2767 C C . LEU A 1 360 ? -4.063 -2.879 18.312 1.00 93.50 360 LEU A C 1
ATOM 2769 O O . LEU A 1 360 ? -4.912 -2.020 18.544 1.00 93.50 360 LEU A O 1
ATOM 2773 N N . ALA A 1 361 ? -2.851 -2.577 17.836 1.00 92.25 361 ALA A N 1
ATOM 2774 C CA . ALA A 1 361 ? -2.403 -1.200 17.626 1.00 92.25 361 ALA A CA 1
ATOM 2775 C C . ALA A 1 361 ? -3.341 -0.428 16.682 1.00 92.25 361 ALA A C 1
ATOM 2777 O O . ALA A 1 361 ? -3.634 0.743 16.911 1.00 92.25 361 ALA A O 1
ATOM 2778 N N . ARG A 1 362 ? -3.894 -1.100 15.661 1.00 90.44 362 ARG A N 1
ATOM 2779 C CA . ARG A 1 362 ? -4.824 -0.482 14.708 1.00 90.44 362 ARG A CA 1
ATOM 2780 C C . ARG A 1 362 ? -6.172 -0.141 15.341 1.00 90.44 362 ARG A C 1
ATOM 2782 O O . ARG A 1 362 ? -6.719 0.914 15.031 1.00 90.44 362 ARG A O 1
ATOM 2789 N N . ILE A 1 363 ? -6.702 -1.012 16.203 1.00 92.81 363 ILE A N 1
ATOM 2790 C CA . ILE A 1 363 ? -7.954 -0.760 16.935 1.00 92.81 363 ILE A CA 1
ATOM 2791 C C . ILE A 1 363 ? -7.771 0.420 17.897 1.00 92.81 363 ILE A C 1
ATOM 2793 O O . ILE A 1 363 ? -8.618 1.310 17.939 1.00 92.81 363 ILE A O 1
ATOM 2797 N N . LEU A 1 364 ? -6.647 0.452 18.621 1.00 94.56 364 LEU A N 1
ATOM 2798 C CA . LEU A 1 364 ? -6.303 1.531 19.551 1.00 94.56 364 LEU A CA 1
ATOM 2799 C C . LEU A 1 364 ? -6.154 2.881 18.832 1.00 94.56 364 LEU A C 1
ATOM 2801 O O . LEU A 1 364 ? -6.831 3.843 19.193 1.00 94.56 364 LEU A O 1
ATOM 2805 N N . ALA A 1 365 ? -5.362 2.930 17.755 1.00 91.88 365 ALA A N 1
ATOM 2806 C CA . ALA A 1 365 ? -5.189 4.132 16.938 1.00 91.88 365 ALA A CA 1
ATOM 2807 C C . ALA A 1 365 ? -6.518 4.629 16.338 1.00 91.88 365 ALA A C 1
ATOM 2809 O O . ALA A 1 365 ? -6.803 5.826 16.364 1.00 91.88 365 ALA A O 1
ATOM 2810 N N . LEU A 1 366 ? -7.375 3.716 15.859 1.00 91.19 366 LEU A N 1
ATOM 2811 C CA . LEU A 1 366 ? -8.706 4.070 15.361 1.00 91.19 366 LEU A CA 1
ATOM 2812 C C . LEU A 1 366 ? -9.586 4.663 16.468 1.00 91.19 366 LEU A C 1
ATOM 2814 O O . LEU A 1 366 ? -10.234 5.682 16.240 1.00 91.19 366 LEU A O 1
ATOM 2818 N N . ARG A 1 367 ? -9.611 4.064 17.668 1.00 93.56 367 ARG A N 1
ATOM 2819 C CA . ARG A 1 367 ? -10.390 4.602 18.794 1.00 93.56 367 ARG A CA 1
ATOM 2820 C C . ARG A 1 367 ? -9.918 6.001 19.181 1.00 93.56 367 ARG A C 1
ATOM 2822 O O . ARG A 1 367 ? -10.760 6.885 19.328 1.00 93.56 367 ARG A O 1
ATOM 2829 N N . ARG A 1 368 ? -8.601 6.204 19.295 1.00 93.62 368 ARG A N 1
ATOM 2830 C CA . ARG A 1 368 ? -7.990 7.519 19.542 1.00 93.62 368 ARG A CA 1
ATOM 2831 C C . ARG A 1 368 ? -8.481 8.548 18.523 1.00 93.62 368 ARG A C 1
ATOM 2833 O O . ARG A 1 368 ? -8.946 9.619 18.902 1.00 93.62 368 ARG A O 1
ATOM 2840 N N . ASP A 1 369 ? -8.418 8.221 17.232 1.00 91.19 369 ASP A N 1
ATOM 2841 C CA . ASP A 1 369 ? -8.841 9.132 16.161 1.00 91.19 369 ASP A CA 1
ATOM 2842 C C . ASP A 1 369 ? -10.344 9.433 16.216 1.00 91.19 369 ASP A C 1
ATOM 2844 O O . ASP A 1 369 ? -10.756 10.583 16.055 1.00 91.19 369 ASP A O 1
ATOM 2848 N N . LEU A 1 370 ? -11.165 8.417 16.498 1.00 89.56 370 LEU A N 1
ATOM 2849 C CA . LEU A 1 370 ? -12.619 8.541 16.616 1.00 89.56 370 LEU A CA 1
ATOM 2850 C C . LEU A 1 370 ? -13.074 9.370 17.823 1.00 89.56 370 LEU A C 1
ATOM 2852 O O . LEU A 1 370 ? -14.179 9.916 17.774 1.00 89.56 370 LEU A O 1
ATOM 2856 N N . LEU A 1 371 ? -12.267 9.434 18.887 1.00 93.44 371 LEU A N 1
ATOM 2857 C CA . LEU A 1 371 ? -12.541 10.182 20.120 1.00 93.44 371 LEU A CA 1
ATOM 2858 C C . LEU A 1 371 ? -11.718 11.475 20.237 1.00 93.44 371 LEU A C 1
ATOM 2860 O O . LEU A 1 371 ? -11.780 12.169 21.254 1.00 93.44 371 LEU A O 1
ATOM 2864 N N . LYS A 1 372 ? -10.964 11.839 19.196 1.00 92.12 372 LYS A N 1
ATOM 2865 C CA . LYS A 1 372 ? -10.138 13.047 19.183 1.00 92.12 372 LYS A CA 1
ATOM 2866 C C . LYS A 1 372 ? -10.981 14.295 19.472 1.00 92.12 372 LYS A C 1
ATOM 2868 O O . LYS A 1 372 ? -11.951 14.580 18.775 1.00 92.12 372 LYS A O 1
ATOM 2873 N N . GLY A 1 373 ? -10.583 15.060 20.489 1.00 91.50 373 GLY A N 1
ATOM 2874 C CA . GLY A 1 373 ? -11.276 16.284 20.918 1.00 91.50 373 GLY A CA 1
ATOM 2875 C C . GLY A 1 373 ? -12.508 16.057 21.804 1.00 91.50 373 GLY A C 1
ATOM 2876 O O . GLY A 1 373 ? -13.110 17.027 22.257 1.00 91.50 373 GLY A O 1
ATOM 2877 N N . VAL A 1 374 ? -12.866 14.804 22.088 1.00 93.25 374 VAL A N 1
ATOM 2878 C CA . VAL A 1 374 ? -13.913 14.441 23.050 1.00 93.25 374 VAL A CA 1
ATOM 2879 C C . VAL A 1 374 ? -13.234 14.036 24.360 1.00 93.25 374 VAL A C 1
ATOM 2881 O O . VAL A 1 374 ? -12.283 13.267 24.304 1.00 93.25 374 VAL A O 1
ATOM 2884 N N . PRO A 1 375 ? -13.662 14.501 25.544 1.00 93.50 375 PRO A N 1
ATOM 2885 C CA . PRO A 1 375 ? -13.138 13.983 26.807 1.00 93.50 375 PRO A CA 1
ATOM 2886 C C . PRO A 1 375 ? -13.465 12.492 26.975 1.00 93.50 375 PRO A C 1
ATOM 2888 O O . PRO A 1 375 ? -14.628 12.099 26.885 1.00 93.50 375 PRO A O 1
ATOM 2891 N N . HIS A 1 376 ? -12.453 11.663 27.217 1.00 93.25 376 HIS A N 1
ATOM 2892 C CA . HIS A 1 376 ? -12.605 10.225 27.439 1.00 93.25 376 HIS A CA 1
ATOM 2893 C C . HIS A 1 376 ? -11.460 9.675 28.290 1.00 93.25 376 HIS A C 1
ATOM 2895 O O . HIS A 1 376 ? -10.424 10.319 28.447 1.00 93.25 376 HIS A O 1
ATOM 2901 N N . GLU A 1 377 ? -11.663 8.479 28.839 1.00 93.00 377 GLU A N 1
ATOM 2902 C CA . GLU A 1 377 ? -10.599 7.718 29.490 1.00 93.00 377 GLU A CA 1
ATOM 2903 C C . GLU A 1 377 ? -9.801 6.910 28.448 1.00 93.00 377 GLU A C 1
ATOM 2905 O O . GLU A 1 377 ? -10.406 6.392 27.485 1.00 93.00 377 GLU A O 1
ATOM 2910 N N . PRO A 1 378 ? -8.475 6.766 28.645 1.00 94.75 378 PRO A N 1
ATOM 2911 C CA . PRO A 1 378 ? -7.645 5.901 27.815 1.00 94.75 378 PRO A CA 1
ATOM 2912 C C . PRO A 1 378 ? -8.147 4.454 27.822 1.00 94.75 378 PRO A C 1
ATOM 2914 O O . PRO A 1 378 ? -8.739 3.985 28.795 1.00 94.75 378 PRO A O 1
ATOM 2917 N N . MET A 1 379 ? -7.885 3.713 26.747 1.00 96.19 379 MET A N 1
ATOM 2918 C CA . MET A 1 379 ? -8.279 2.306 26.655 1.00 96.19 379 MET A CA 1
ATOM 2919 C C . MET A 1 379 ? -7.488 1.430 27.634 1.00 96.19 379 MET A C 1
ATOM 2921 O O . MET A 1 379 ? -6.265 1.360 27.538 1.00 96.19 379 MET A O 1
ATOM 2925 N N . LEU A 1 380 ? -8.174 0.697 28.516 1.00 96.69 380 LEU A N 1
ATOM 2926 C CA . LEU A 1 380 ? -7.537 -0.324 29.348 1.00 96.69 380 LEU A CA 1
ATOM 2927 C C . LEU A 1 380 ? -7.248 -1.586 28.524 1.00 96.69 380 LEU A C 1
ATOM 2929 O O . LEU A 1 380 ? -8.166 -2.271 28.065 1.00 96.69 380 LEU A O 1
ATOM 2933 N N . VAL A 1 381 ? -5.970 -1.920 28.390 1.00 97.44 381 VAL A N 1
ATOM 2934 C CA . VAL A 1 381 ? -5.479 -3.143 27.757 1.00 97.44 381 VAL A CA 1
ATOM 2935 C C . VAL A 1 381 ? -4.910 -4.059 28.832 1.00 97.44 381 VAL A C 1
ATOM 2937 O O . VAL A 1 381 ? -3.986 -3.681 29.544 1.00 97.44 381 VAL A O 1
ATOM 2940 N N . ILE A 1 382 ? -5.443 -5.271 28.934 1.00 97.50 382 ILE A N 1
ATOM 2941 C CA . ILE A 1 382 ? -4.984 -6.298 29.868 1.00 97.50 382 ILE A CA 1
ATOM 2942 C C . ILE A 1 382 ? -4.315 -7.406 29.057 1.00 97.50 382 ILE A C 1
ATOM 2944 O O . ILE A 1 382 ? -4.938 -7.966 28.157 1.00 97.50 382 ILE A O 1
ATOM 2948 N N . GLY A 1 383 ? -3.060 -7.740 29.342 1.00 96.81 383 GLY A N 1
ATOM 2949 C CA . GLY A 1 383 ? -2.354 -8.769 28.575 1.00 96.81 383 GLY A CA 1
ATOM 2950 C C . GLY A 1 383 ? -1.056 -9.253 29.220 1.00 96.81 383 GLY A C 1
ATOM 2951 O O . GLY A 1 383 ? -0.662 -8.743 30.266 1.00 96.81 383 GLY A O 1
ATOM 2952 N N . PRO A 1 384 ? -0.360 -10.222 28.600 1.00 96.62 384 PRO A N 1
ATOM 2953 C CA . PRO A 1 384 ? 0.979 -10.621 29.022 1.00 96.62 384 PRO A CA 1
ATOM 2954 C C . PRO A 1 384 ? 1.965 -9.455 28.906 1.00 96.62 384 PRO A C 1
ATOM 2956 O O . PRO A 1 384 ? 1.906 -8.702 27.933 1.00 96.62 384 PRO A O 1
ATOM 2959 N N . GLU A 1 385 ? 2.914 -9.353 29.838 1.00 96.19 385 GLU A N 1
ATOM 2960 C CA . GLU A 1 385 ? 3.966 -8.319 29.863 1.00 96.19 385 GLU A CA 1
ATOM 2961 C C . GLU A 1 385 ? 4.624 -8.071 28.498 1.00 96.19 385 GLU A C 1
ATOM 2963 O O . GLU A 1 385 ? 4.794 -6.923 28.103 1.00 96.19 385 GLU A O 1
ATOM 2968 N N . GLN A 1 386 ? 4.905 -9.124 27.727 1.00 96.88 386 GLN A N 1
ATOM 2969 C CA . GLN A 1 386 ? 5.561 -9.019 26.419 1.00 96.88 386 GLN A CA 1
ATOM 2970 C C . GLN A 1 386 ? 4.723 -8.240 25.392 1.00 96.88 386 GLN A C 1
ATOM 2972 O O . GLN A 1 386 ? 5.265 -7.560 24.521 1.00 96.88 386 GLN A O 1
ATOM 2977 N N . VAL A 1 387 ? 3.390 -8.325 25.482 1.00 96.00 387 VAL A N 1
ATOM 2978 C CA . VAL A 1 387 ? 2.489 -7.498 24.663 1.00 96.00 387 VAL A CA 1
ATOM 2979 C C . VAL A 1 387 ? 2.567 -6.044 25.127 1.00 96.00 387 VAL A C 1
ATOM 2981 O O . VAL A 1 387 ? 2.596 -5.140 24.296 1.00 96.00 387 VAL A O 1
ATOM 2984 N N . GLY A 1 388 ? 2.663 -5.814 26.438 1.00 95.31 388 GLY A N 1
ATOM 2985 C CA . GLY A 1 388 ? 2.873 -4.487 27.017 1.00 95.31 388 GLY A CA 1
ATOM 2986 C C . GLY A 1 388 ? 4.174 -3.834 26.552 1.00 95.31 388 GLY A C 1
ATOM 2987 O O . GLY A 1 388 ? 4.159 -2.677 26.137 1.00 95.31 388 GLY A O 1
ATOM 2988 N N . GLU A 1 389 ? 5.283 -4.578 26.541 1.00 95.38 389 GLU A N 1
ATOM 2989 C CA . GLU A 1 389 ? 6.577 -4.116 26.015 1.00 95.38 389 GLU A CA 1
ATOM 2990 C C . GLU A 1 389 ? 6.484 -3.743 24.532 1.00 95.38 389 GLU A C 1
ATOM 2992 O O . GLU A 1 389 ? 6.893 -2.648 24.138 1.00 95.38 389 GLU A O 1
ATOM 2997 N N . PHE A 1 390 ? 5.861 -4.606 23.721 1.00 95.06 390 PHE A N 1
ATOM 2998 C CA . PHE A 1 390 ? 5.605 -4.325 22.309 1.00 95.06 390 PHE A CA 1
ATOM 2999 C C . PHE A 1 390 ? 4.808 -3.025 22.117 1.00 95.06 390 PHE A C 1
ATOM 3001 O O . PHE A 1 390 ? 5.193 -2.174 21.315 1.00 95.06 390 PHE A O 1
ATOM 3008 N N . LEU A 1 391 ? 3.718 -2.839 22.867 1.00 95.00 391 LEU A N 1
ATOM 3009 C CA . LEU A 1 391 ? 2.890 -1.636 22.767 1.00 95.00 391 LEU A CA 1
ATOM 3010 C C . LEU A 1 391 ? 3.618 -0.385 23.275 1.00 95.00 391 LEU A C 1
ATOM 3012 O O . LEU A 1 391 ? 3.418 0.698 22.726 1.00 95.00 391 LEU A O 1
ATOM 3016 N N . LYS A 1 392 ? 4.479 -0.518 24.291 1.00 94.00 392 LYS A N 1
ATOM 3017 C CA . LYS A 1 392 ? 5.323 0.572 24.803 1.00 94.00 392 LYS A CA 1
ATOM 3018 C C . LYS A 1 392 ? 6.304 1.059 23.740 1.00 94.00 392 LYS A C 1
ATOM 3020 O O . LYS A 1 392 ? 6.475 2.266 23.580 1.00 94.00 392 LYS A O 1
ATOM 3025 N N . ASP A 1 393 ? 6.913 0.141 22.995 1.00 92.81 393 ASP A N 1
ATOM 3026 C CA . ASP A 1 393 ? 7.778 0.492 21.870 1.00 92.81 393 ASP A CA 1
ATOM 3027 C C . ASP A 1 393 ? 6.987 1.074 20.698 1.00 92.81 393 ASP A C 1
ATOM 3029 O O . ASP A 1 393 ? 7.400 2.084 20.129 1.00 92.81 393 ASP A O 1
ATOM 3033 N N . TYR A 1 394 ? 5.816 0.513 20.383 1.00 92.38 394 TYR A N 1
ATOM 3034 C CA . TYR A 1 394 ? 4.941 1.046 19.335 1.00 92.38 394 TYR A CA 1
ATOM 3035 C C . TYR A 1 394 ? 4.479 2.478 19.648 1.00 92.38 394 TYR A C 1
ATOM 3037 O O . TYR A 1 394 ? 4.431 3.320 18.752 1.00 92.38 394 TYR A O 1
ATOM 3045 N N . LYS A 1 395 ? 4.232 2.795 20.929 1.00 90.12 395 LYS A N 1
ATOM 3046 C CA . LYS A 1 395 ? 3.840 4.138 21.386 1.00 90.12 395 LYS A CA 1
ATOM 3047 C C . LYS A 1 395 ? 4.886 5.219 21.082 1.00 90.12 395 LYS A C 1
ATOM 3049 O O . LYS A 1 395 ? 4.546 6.395 21.001 1.00 90.12 395 LYS A O 1
ATOM 3054 N N . LYS A 1 396 ? 6.152 4.834 20.871 1.00 89.06 396 LYS A N 1
ATOM 3055 C CA . LYS A 1 396 ? 7.216 5.750 20.417 1.00 89.06 396 LYS A CA 1
ATOM 3056 C C . LYS A 1 396 ? 7.015 6.207 18.967 1.00 89.06 396 LYS A C 1
ATOM 3058 O O . L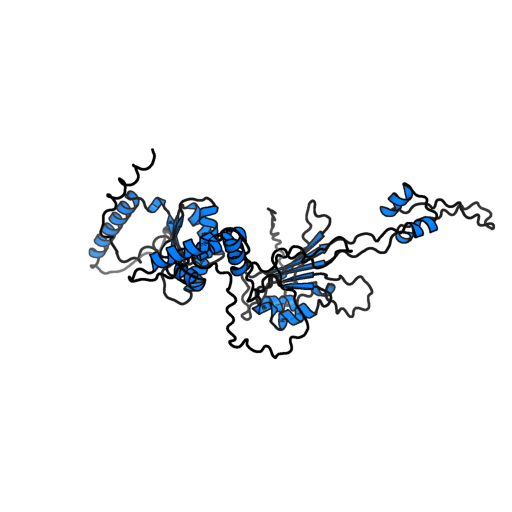YS A 1 396 ? 7.559 7.236 18.581 1.00 89.06 396 LYS A O 1
ATOM 3063 N N . LEU A 1 397 ? 6.276 5.435 18.169 1.00 86.94 397 LEU A N 1
ATOM 3064 C CA . LEU A 1 397 ? 5.982 5.718 16.763 1.00 86.94 397 LEU A CA 1
ATOM 3065 C C . LEU A 1 397 ? 4.622 6.396 16.595 1.00 86.94 397 LEU A C 1
ATOM 3067 O O . LEU A 1 397 ? 4.488 7.326 15.805 1.00 86.94 397 LEU A O 1
ATOM 3071 N N . GLU A 1 398 ? 3.617 5.928 17.332 1.00 87.81 398 GLU A N 1
ATOM 3072 C CA . GLU A 1 398 ? 2.243 6.404 17.228 1.00 87.81 398 GLU A CA 1
ATOM 3073 C C . GLU A 1 398 ? 1.559 6.357 18.600 1.00 87.81 398 GLU A C 1
ATOM 3075 O O . GLU A 1 398 ? 1.590 5.328 19.268 1.00 87.81 398 GLU A O 1
ATOM 3080 N N . ASP A 1 399 ? 0.901 7.443 19.018 1.00 90.19 399 ASP A N 1
ATOM 3081 C CA . ASP A 1 399 ? 0.150 7.448 20.279 1.00 90.19 399 ASP A CA 1
ATOM 3082 C C . ASP A 1 399 ? -1.044 6.485 20.214 1.00 90.19 399 ASP A C 1
ATOM 3084 O O . ASP A 1 399 ? -1.822 6.519 19.269 1.00 90.19 399 ASP A O 1
ATOM 3088 N N . LEU A 1 400 ? -1.224 5.634 21.216 1.00 92.25 400 LEU A N 1
ATOM 3089 C CA . LEU A 1 400 ? -2.278 4.616 21.219 1.00 92.25 400 LEU A CA 1
ATOM 3090 C C . LEU A 1 400 ? -3.420 4.919 22.197 1.00 92.25 400 LEU A C 1
ATOM 3092 O O . LEU A 1 400 ? -4.354 4.125 22.249 1.00 92.25 400 LEU A O 1
ATOM 3096 N N . ASP A 1 401 ? -3.348 6.019 22.964 1.00 94.62 401 ASP A N 1
ATOM 3097 C CA . ASP A 1 401 ? -4.346 6.386 23.989 1.00 94.62 401 ASP A CA 1
ATOM 3098 C C . ASP A 1 401 ? -4.787 5.183 24.851 1.00 94.62 401 ASP A C 1
ATOM 3100 O O . ASP A 1 401 ? -5.944 4.755 24.874 1.00 94.62 401 ASP A O 1
ATOM 3104 N N . MET A 1 402 ? -3.815 4.555 25.515 1.00 95.62 402 MET A N 1
ATOM 3105 C CA . MET A 1 402 ? -4.040 3.319 26.263 1.00 95.62 402 MET A CA 1
ATOM 3106 C C . MET A 1 402 ? -3.279 3.274 27.586 1.00 95.62 402 MET A C 1
ATOM 3108 O O . MET A 1 402 ? -2.206 3.873 27.730 1.00 95.62 402 MET A O 1
ATOM 3112 N N . LEU A 1 403 ? -3.851 2.517 28.522 1.00 95.88 403 LEU A N 1
ATOM 3113 C CA . LEU A 1 403 ? -3.240 2.057 29.763 1.00 95.88 403 LEU A CA 1
ATOM 3114 C C . LEU A 1 403 ? -3.059 0.547 29.670 1.00 95.88 403 LEU A C 1
ATOM 3116 O O . LEU A 1 403 ? -3.974 -0.159 29.253 1.00 95.88 403 LEU A O 1
ATOM 3120 N N . PHE A 1 404 ? -1.895 0.054 30.077 1.00 96.69 404 PHE A N 1
ATOM 3121 C CA . PHE A 1 404 ? -1.598 -1.372 30.052 1.00 96.69 404 PHE A CA 1
ATOM 3122 C C . PHE A 1 404 ? -1.570 -1.947 31.470 1.00 96.69 404 PHE A C 1
ATOM 3124 O O . PHE A 1 404 ? -0.939 -1.373 32.355 1.00 96.69 404 PHE A O 1
ATOM 3131 N N . LEU A 1 405 ? -2.219 -3.094 31.663 1.00 95.44 405 LEU A N 1
ATOM 3132 C CA . LEU A 1 405 ? -2.194 -3.882 32.891 1.00 95.44 405 LEU A CA 1
ATOM 3133 C C . LEU A 1 405 ? -1.709 -5.301 32.576 1.00 95.44 405 LEU A C 1
ATOM 3135 O O . LEU A 1 405 ? -2.297 -6.007 31.757 1.00 95.44 405 LEU A O 1
ATOM 3139 N N . ASP A 1 406 ? -0.654 -5.737 33.258 1.00 94.31 406 ASP A N 1
ATOM 3140 C CA . ASP A 1 406 ? -0.182 -7.118 33.156 1.00 94.31 406 ASP A CA 1
ATOM 3141 C C . ASP A 1 406 ? -1.219 -8.084 33.756 1.00 94.31 406 ASP A C 1
ATOM 3143 O O . ASP A 1 406 ? -1.648 -7.911 34.899 1.00 94.31 406 ASP A O 1
ATOM 3147 N N . CYS A 1 407 ? -1.588 -9.133 33.015 1.00 92.25 407 CYS A N 1
ATOM 3148 C CA . CYS A 1 407 ? -2.457 -10.211 33.496 1.00 92.25 407 CYS A CA 1
ATOM 3149 C C . CYS A 1 407 ? -1.973 -10.843 34.813 1.00 92.25 407 CYS A C 1
ATOM 3151 O O . CYS A 1 407 ? -2.784 -11.325 35.598 1.00 92.25 407 CYS A O 1
ATOM 3153 N N . ARG A 1 408 ? -0.667 -10.844 35.105 1.00 88.19 408 ARG A N 1
ATOM 3154 C CA . ARG A 1 408 ? -0.150 -11.356 36.391 1.00 88.19 408 ARG A CA 1
ATOM 3155 C C . ARG A 1 408 ? -0.631 -10.537 37.592 1.00 88.19 408 ARG A C 1
ATOM 3157 O O . ARG A 1 408 ? -0.695 -11.062 38.703 1.00 88.19 408 ARG A O 1
ATOM 3164 N N . SER A 1 409 ? -0.999 -9.278 37.370 1.00 86.31 409 SER A N 1
ATOM 3165 C CA . SER A 1 409 ? -1.523 -8.373 38.395 1.00 86.31 409 SER A CA 1
ATOM 3166 C C . SER A 1 409 ? -3.023 -8.539 38.645 1.00 86.31 409 SER A C 1
ATOM 3168 O O . SER A 1 409 ? -3.541 -7.927 39.569 1.00 86.31 409 SER A O 1
ATOM 3170 N N . THR A 1 410 ? -3.729 -9.373 37.873 1.00 85.19 410 THR A N 1
ATOM 3171 C CA . THR A 1 410 ? -5.171 -9.627 38.056 1.00 85.19 410 THR A CA 1
ATOM 3172 C C . THR A 1 410 ? -5.447 -10.871 38.910 1.00 85.19 410 THR A C 1
ATOM 3174 O O . THR A 1 410 ? -6.510 -11.477 38.794 1.00 85.19 410 THR A O 1
ATOM 3177 N N . THR A 1 411 ? -4.478 -11.312 39.718 1.00 85.44 411 THR A N 1
ATOM 3178 C CA . THR A 1 411 ? -4.651 -12.444 40.641 1.00 85.44 411 THR A CA 1
ATOM 3179 C C . THR A 1 411 ? -5.237 -11.971 41.970 1.00 85.44 411 THR A C 1
ATOM 3181 O O . THR A 1 411 ? -4.970 -10.851 42.398 1.00 85.44 411 THR A O 1
ATOM 3184 N N . VAL A 1 412 ? -6.003 -12.836 42.645 1.00 82.81 412 VAL A N 1
ATOM 3185 C CA . VAL A 1 412 ? -6.632 -12.519 43.945 1.00 82.81 412 VAL A CA 1
ATOM 3186 C C . VAL A 1 412 ? -5.591 -12.047 44.962 1.00 82.81 412 VAL A C 1
ATOM 3188 O O . VAL A 1 412 ? -5.762 -10.992 45.552 1.00 82.81 412 VAL A O 1
ATOM 3191 N N . ALA A 1 413 ? -4.455 -12.745 45.066 1.00 80.06 413 ALA A N 1
ATOM 3192 C CA . ALA A 1 413 ? -3.371 -12.374 45.977 1.00 80.06 413 ALA A CA 1
ATOM 3193 C C . ALA A 1 413 ? -2.838 -10.949 45.733 1.00 80.06 413 ALA A C 1
ATOM 3195 O O . ALA A 1 413 ? -2.662 -10.184 46.675 1.00 80.06 413 ALA A O 1
ATOM 3196 N N . LYS A 1 414 ? -2.635 -10.567 44.465 1.00 79.50 414 LYS A N 1
ATOM 3197 C CA . LYS A 1 414 ? -2.200 -9.212 44.088 1.00 79.50 414 LYS A CA 1
ATOM 3198 C C . LYS A 1 414 ? -3.253 -8.159 44.424 1.00 79.50 414 LYS A C 1
ATOM 3200 O O . LYS A 1 414 ? -2.899 -7.049 44.804 1.00 79.50 414 LYS A O 1
ATOM 3205 N N . TRP A 1 415 ? -4.534 -8.486 44.274 1.00 78.38 415 TRP A N 1
ATOM 3206 C CA . TRP A 1 415 ? -5.612 -7.572 44.642 1.00 78.38 415 TRP A CA 1
ATOM 3207 C C . TRP A 1 415 ? -5.746 -7.393 46.150 1.00 78.38 415 TRP A C 1
ATOM 3209 O O . TRP A 1 415 ? -5.905 -6.259 46.592 1.00 78.38 415 TRP A O 1
ATOM 3219 N N . ASP A 1 416 ? -5.612 -8.467 46.925 1.00 81.12 416 ASP A N 1
ATOM 3220 C CA . ASP A 1 416 ? -5.643 -8.404 48.387 1.00 81.12 416 ASP A CA 1
ATOM 3221 C C . ASP A 1 416 ? -4.468 -7.572 48.933 1.00 81.12 416 ASP A C 1
ATOM 3223 O O . ASP A 1 416 ? -4.658 -6.743 49.824 1.00 81.12 416 ASP A O 1
ATOM 3227 N N . GLU A 1 417 ? -3.269 -7.725 48.352 1.00 79.31 417 GLU A N 1
ATOM 3228 C CA . GLU A 1 417 ? -2.099 -6.876 48.639 1.00 79.31 417 GLU A CA 1
ATOM 3229 C C . GLU A 1 417 ? -2.400 -5.391 48.358 1.00 79.31 417 GLU A C 1
ATOM 3231 O O . GLU A 1 417 ? -2.173 -4.530 49.208 1.00 79.31 417 GLU A O 1
ATOM 3236 N N . MET A 1 418 ? -2.982 -5.084 47.193 1.00 75.19 418 MET A N 1
ATOM 3237 C CA . MET A 1 418 ? -3.321 -3.708 46.808 1.00 75.19 418 MET A CA 1
ATOM 3238 C C . MET A 1 418 ? -4.419 -3.082 47.682 1.00 75.19 418 MET A C 1
ATOM 3240 O O . MET A 1 418 ? -4.371 -1.882 47.967 1.00 75.19 418 MET A O 1
ATOM 3244 N N . GLU A 1 419 ? -5.434 -3.852 48.089 1.00 75.25 419 GLU A N 1
ATOM 3245 C CA . GLU A 1 419 ? -6.489 -3.360 48.982 1.00 75.25 419 GLU A CA 1
ATOM 3246 C C . GLU A 1 419 ? -5.961 -3.096 50.394 1.00 75.25 419 GLU A C 1
ATOM 3248 O O . GLU A 1 419 ? -6.342 -2.090 51.003 1.00 75.25 419 GLU A O 1
ATOM 3253 N N . ALA A 1 420 ? -5.057 -3.948 50.889 1.00 71.38 420 ALA A N 1
ATOM 3254 C CA . ALA A 1 420 ? -4.386 -3.737 52.164 1.00 71.38 420 ALA A CA 1
ATOM 3255 C C . ALA A 1 420 ? -3.574 -2.430 52.148 1.00 71.38 420 ALA A C 1
ATOM 3257 O O . ALA A 1 420 ? -3.781 -1.577 53.014 1.00 71.38 420 ALA A O 1
ATOM 3258 N N . ASP A 1 421 ? -2.746 -2.209 51.123 1.00 69.50 421 ASP A N 1
ATOM 3259 C CA . ASP A 1 421 ? -1.936 -0.989 50.981 1.00 69.50 421 ASP A CA 1
ATOM 3260 C C . ASP A 1 421 ? -2.802 0.285 50.910 1.00 69.50 421 ASP A C 1
ATOM 3262 O O . ASP A 1 421 ? -2.506 1.296 51.552 1.00 69.50 421 ASP A O 1
ATOM 3266 N N . ALA A 1 422 ? -3.935 0.235 50.199 1.00 69.56 422 ALA A N 1
ATOM 3267 C CA . ALA A 1 422 ? -4.865 1.364 50.097 1.00 69.56 422 ALA A CA 1
ATOM 3268 C C . ALA A 1 422 ? -5.622 1.672 51.406 1.00 69.56 422 ALA A C 1
ATOM 3270 O O . ALA A 1 422 ? -6.112 2.795 51.589 1.00 69.56 422 ALA A O 1
ATOM 3271 N N . MET A 1 423 ? -5.769 0.689 52.301 1.00 65.12 423 MET A N 1
ATOM 3272 C CA . MET A 1 423 ? -6.301 0.900 53.651 1.00 65.12 423 MET A CA 1
ATOM 3273 C C . MET A 1 423 ? -5.255 1.546 54.566 1.00 65.12 423 MET A C 1
ATOM 3275 O O . MET A 1 423 ? -5.588 2.505 55.260 1.00 65.12 423 MET A O 1
ATOM 3279 N N . PHE A 1 424 ? -3.994 1.107 54.492 1.00 58.78 424 PHE A N 1
ATOM 3280 C CA . PHE A 1 424 ? -2.890 1.700 55.256 1.00 58.78 424 PHE A CA 1
ATOM 3281 C C . PHE A 1 424 ? -2.655 3.182 54.915 1.00 58.78 424 PHE A C 1
ATOM 3283 O O . PHE A 1 424 ? -2.445 3.999 55.814 1.00 58.78 424 PHE A O 1
ATOM 3290 N N . ASP A 1 425 ? -2.762 3.561 53.638 1.00 57.91 425 ASP A N 1
ATOM 3291 C CA . ASP A 1 425 ? -2.516 4.942 53.190 1.00 57.91 425 ASP A CA 1
ATOM 3292 C C . ASP A 1 425 ? -3.621 5.924 53.648 1.00 57.91 425 ASP A C 1
ATOM 3294 O O . ASP A 1 425 ? -3.373 7.098 53.940 1.00 57.91 425 ASP A O 1
ATOM 3298 N N . LYS A 1 426 ? -4.861 5.433 53.806 1.00 57.19 426 LYS A N 1
ATOM 3299 C CA . LYS A 1 426 ? -5.980 6.222 54.358 1.00 57.19 426 LYS A CA 1
ATOM 3300 C C . LYS A 1 426 ? -5.847 6.488 55.851 1.00 57.19 426 LYS A C 1
ATOM 3302 O O . LYS A 1 426 ? -6.229 7.570 56.301 1.00 57.19 426 LYS A O 1
ATOM 3307 N N . ASP A 1 427 ? -5.299 5.539 56.600 1.00 52.31 427 ASP A N 1
ATOM 3308 C CA . ASP A 1 427 ? -5.096 5.698 58.040 1.00 52.31 427 ASP A CA 1
ATOM 3309 C C . ASP A 1 427 ? -3.970 6.699 58.342 1.00 52.31 427 ASP A C 1
ATOM 3311 O O . ASP A 1 427 ? -4.051 7.448 59.316 1.00 52.31 427 ASP A O 1
ATOM 3315 N N . HIS A 1 428 ? -2.961 6.808 57.470 1.00 54.50 428 HIS A N 1
ATOM 3316 C CA . HIS A 1 428 ? -1.925 7.839 57.589 1.00 54.50 428 HIS A CA 1
ATOM 3317 C C . HIS A 1 428 ? -2.416 9.241 57.205 1.00 54.50 428 HIS A C 1
ATOM 3319 O O . HIS A 1 428 ? -2.092 10.200 57.909 1.00 54.50 428 HIS A O 1
ATOM 3325 N N . GLN A 1 429 ? -3.273 9.381 56.187 1.00 46.38 429 GLN A N 1
ATOM 3326 C CA . GLN A 1 429 ? -3.827 10.685 55.790 1.00 46.38 429 GLN A CA 1
ATOM 3327 C C . GLN A 1 429 ? -4.782 11.305 56.825 1.00 46.38 429 GLN A C 1
ATOM 3329 O O . GLN A 1 429 ? -4.898 12.525 56.894 1.00 46.38 429 GLN A O 1
ATOM 3334 N N . MET A 1 430 ? -5.420 10.487 57.668 1.00 44.16 430 MET A N 1
ATOM 3335 C CA . MET A 1 430 ? -6.263 10.958 58.779 1.00 44.16 430 MET A CA 1
ATOM 3336 C C . MET A 1 430 ? -5.468 11.312 60.050 1.00 44.16 430 MET A C 1
ATOM 3338 O O . MET A 1 430 ? -6.032 11.887 60.978 1.00 44.16 430 MET A O 1
ATOM 3342 N N . SER A 1 431 ? -4.171 10.985 60.105 1.00 45.72 431 SER A N 1
ATOM 3343 C CA . SER A 1 431 ? -3.311 11.210 61.277 1.00 45.72 431 SER A CA 1
ATOM 3344 C C . SER A 1 431 ? -2.369 12.418 61.170 1.00 45.72 431 SER A C 1
ATOM 3346 O O . SER A 1 431 ? -1.705 12.744 62.151 1.00 45.72 431 SER A O 1
ATOM 3348 N N . SER A 1 432 ? -2.316 13.111 60.023 1.00 43.25 432 SER A N 1
ATOM 3349 C CA . SER A 1 432 ? -1.342 14.192 59.772 1.00 43.25 432 SER A CA 1
ATOM 3350 C C . SER A 1 432 ? -1.924 15.611 59.657 1.00 43.25 432 SER A C 1
ATOM 3352 O O . SER A 1 432 ? -1.203 16.527 59.263 1.00 43.25 432 SER A O 1
ATOM 3354 N N . GLU A 1 433 ? -3.188 15.851 60.020 1.00 37.97 433 GLU A N 1
ATOM 3355 C CA . GLU A 1 433 ? -3.696 17.220 60.222 1.00 37.97 433 GLU A CA 1
ATOM 3356 C C . GLU A 1 433 ? -3.345 17.719 61.632 1.00 37.97 433 GLU A C 1
ATOM 3358 O O . GLU A 1 433 ? -4.179 17.780 62.533 1.00 37.97 433 GLU A O 1
ATOM 3363 N N . GLY A 1 434 ? -2.075 18.068 61.837 1.00 37.00 434 GLY A N 1
ATOM 3364 C CA . GLY A 1 434 ? -1.646 18.740 63.059 1.00 37.00 434 GLY A CA 1
ATOM 3365 C C . GLY A 1 434 ? -0.139 18.768 63.263 1.00 37.00 434 GLY A C 1
ATOM 3366 O O . GLY A 1 434 ? 0.370 17.937 64.000 1.00 37.00 434 GLY A O 1
ATOM 3367 N N . MET A 1 435 ? 0.551 19.737 62.648 1.00 30.94 435 MET A N 1
ATOM 3368 C CA . MET A 1 435 ? 1.572 20.610 63.267 1.00 30.94 435 MET A CA 1
ATOM 3369 C C . MET A 1 435 ? 2.418 21.325 62.203 1.00 30.94 435 MET A C 1
ATOM 3371 O O . MET A 1 435 ? 2.865 20.732 61.226 1.00 30.94 435 MET A O 1
ATOM 3375 N N . ASN A 1 436 ? 2.605 22.627 62.425 1.00 33.00 436 ASN A N 1
ATOM 3376 C CA . ASN A 1 436 ? 3.450 23.532 61.649 1.00 33.00 436 ASN A CA 1
ATOM 3377 C C . ASN A 1 436 ? 4.947 23.349 61.974 1.00 33.00 436 ASN A C 1
ATOM 3379 O O . ASN A 1 436 ? 5.284 23.016 63.110 1.00 33.00 436 ASN A O 1
ATOM 3383 N N . ASP A 1 437 ? 5.782 23.763 61.013 1.00 30.81 437 ASP A N 1
ATOM 3384 C CA . ASP A 1 437 ? 6.972 24.632 61.154 1.00 30.81 437 ASP A CA 1
ATOM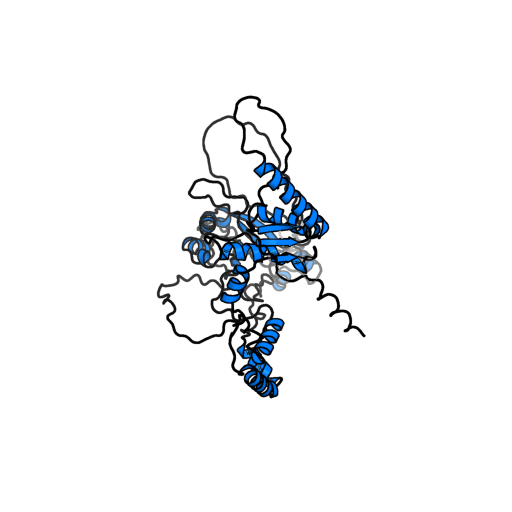 3385 C C . ASP A 1 437 ? 8.329 24.104 60.618 1.00 30.81 437 ASP A C 1
ATOM 3387 O O . ASP A 1 437 ? 8.572 22.910 60.474 1.00 30.81 437 ASP A O 1
ATOM 3391 N N . GLU A 1 438 ? 9.160 25.078 60.238 1.00 31.55 438 GLU A N 1
ATOM 3392 C CA . GLU A 1 438 ? 10.234 25.152 59.237 1.00 31.55 438 GLU A CA 1
ATOM 3393 C C . GLU A 1 438 ? 11.541 24.316 59.373 1.00 31.55 438 GLU A C 1
ATOM 3395 O O . GLU A 1 438 ? 12.111 24.119 60.444 1.00 31.55 438 GLU A O 1
ATOM 3400 N N . SER A 1 439 ? 12.143 24.089 58.187 1.00 28.14 439 SER A N 1
ATOM 3401 C CA . SER A 1 439 ? 13.582 24.213 57.823 1.00 28.14 439 SER A CA 1
ATOM 3402 C C . SER A 1 439 ? 14.475 22.960 57.623 1.00 28.14 439 SER A C 1
ATOM 3404 O O . SER A 1 439 ? 14.612 22.120 58.504 1.00 28.14 439 SER A O 1
ATOM 3406 N N . ARG A 1 440 ? 15.201 22.994 56.475 1.00 29.06 440 ARG A N 1
ATOM 3407 C CA . ARG A 1 440 ? 16.440 22.268 56.053 1.00 29.06 440 ARG A CA 1
ATOM 3408 C C . ARG A 1 440 ? 16.305 20.755 55.772 1.00 29.06 440 ARG A C 1
ATOM 3410 O O . ARG A 1 440 ? 15.623 20.056 56.493 1.00 29.06 440 ARG A O 1
ATOM 3417 N N . ASP A 1 441 ? 16.906 20.140 54.748 1.00 26.30 441 ASP A N 1
ATOM 3418 C CA . ASP A 1 441 ? 18.020 20.487 53.858 1.00 26.30 441 ASP A CA 1
ATOM 3419 C C . ASP A 1 441 ? 17.878 19.753 52.506 1.00 26.30 441 ASP A C 1
ATOM 3421 O O . ASP A 1 441 ? 17.354 18.643 52.418 1.00 26.30 441 ASP A O 1
ATOM 3425 N N . HIS A 1 442 ? 18.401 20.374 51.448 1.00 33.94 442 HIS A N 1
ATOM 3426 C CA . HIS A 1 442 ? 18.588 19.779 50.124 1.00 33.94 442 HIS A CA 1
ATOM 3427 C C . HIS A 1 442 ? 19.807 18.846 50.118 1.00 33.94 442 HIS A C 1
ATOM 3429 O O . HIS A 1 442 ? 20.917 19.342 50.272 1.00 33.94 442 HIS A O 1
ATOM 3435 N N . THR A 1 443 ? 19.636 17.545 49.847 1.00 26.30 443 THR A N 1
ATOM 3436 C CA . THR A 1 443 ? 20.317 16.750 48.788 1.00 26.30 443 THR A CA 1
ATOM 3437 C C . THR A 1 443 ? 20.205 15.237 49.025 1.00 26.30 443 THR A C 1
ATOM 3439 O O . THR A 1 443 ? 20.271 14.769 50.152 1.00 26.30 443 THR A O 1
ATOM 3442 N N . MET A 1 444 ? 20.137 14.498 47.907 1.00 25.75 444 MET A N 1
ATOM 3443 C CA . MET A 1 444 ? 20.348 13.047 47.744 1.00 25.75 444 MET A CA 1
ATOM 3444 C C . MET A 1 444 ? 19.228 12.097 48.199 1.00 25.75 444 MET A C 1
ATOM 3446 O O . MET A 1 444 ? 19.248 11.582 49.309 1.00 25.75 444 MET A O 1
ATOM 3450 N N . LEU A 1 445 ? 18.345 11.745 47.254 1.00 25.12 445 LEU A N 1
ATOM 3451 C CA . LEU A 1 445 ? 18.085 10.344 46.876 1.00 25.12 445 LEU A CA 1
ATOM 3452 C C . LEU A 1 445 ? 17.255 10.280 45.583 1.00 25.12 445 LEU A C 1
ATOM 3454 O O . LEU A 1 445 ? 16.030 10.234 45.567 1.00 25.12 445 LEU A O 1
ATOM 3458 N N . THR A 1 446 ? 17.974 10.286 44.464 1.00 29.83 446 THR A N 1
ATOM 3459 C CA . THR A 1 446 ? 17.514 9.774 43.173 1.00 29.83 446 THR A CA 1
ATOM 3460 C C . THR A 1 446 ? 17.390 8.255 43.261 1.00 29.83 446 THR A C 1
ATOM 3462 O O . THR A 1 446 ? 18.415 7.578 43.324 1.00 29.83 446 THR A O 1
ATOM 3465 N N . SER A 1 447 ? 16.166 7.723 43.302 1.00 28.62 447 SER A N 1
ATOM 3466 C CA . SER A 1 447 ? 15.772 6.393 42.786 1.00 28.62 447 SER A CA 1
ATOM 3467 C C . SER A 1 447 ? 14.385 6.000 43.301 1.00 28.62 447 SER A C 1
ATOM 3469 O O . SER A 1 447 ? 14.260 5.125 44.146 1.00 28.62 447 SER A O 1
ATOM 3471 N N . LEU A 1 448 ? 13.322 6.621 42.783 1.00 25.83 448 LEU A N 1
ATOM 3472 C CA . LEU A 1 448 ? 11.981 6.045 42.887 1.00 25.83 448 LEU A CA 1
ATOM 3473 C C . LEU A 1 448 ? 11.260 6.179 41.544 1.00 25.83 448 LEU A C 1
ATOM 3475 O O . LEU A 1 448 ? 11.185 7.250 40.949 1.00 25.83 448 LEU A O 1
ATOM 3479 N N . SER A 1 449 ? 10.830 5.014 41.080 1.00 27.41 449 SER A N 1
ATOM 3480 C CA . SER A 1 449 ? 10.085 4.671 39.875 1.00 27.41 449 SER A CA 1
ATOM 3481 C C . SER A 1 449 ? 8.940 5.625 39.530 1.00 27.41 449 SER A C 1
ATOM 3483 O O . SER A 1 449 ? 8.111 5.945 40.380 1.00 27.41 449 SER A O 1
ATOM 3485 N N . GLU A 1 450 ? 8.836 5.968 38.246 1.00 28.08 450 GLU A N 1
ATOM 3486 C CA . GLU A 1 450 ? 7.791 6.802 37.631 1.00 28.08 450 GLU A CA 1
ATOM 3487 C C . GLU A 1 450 ? 6.380 6.158 37.584 1.00 28.08 450 GLU A C 1
ATOM 3489 O O . GLU A 1 450 ? 5.467 6.725 36.988 1.00 28.08 450 GLU A O 1
ATOM 3494 N N . ASP A 1 451 ? 6.147 5.015 38.238 1.00 32.22 451 ASP A N 1
ATOM 3495 C CA . ASP A 1 451 ? 4.897 4.242 38.105 1.00 32.22 451 ASP A CA 1
ATOM 3496 C C . ASP A 1 451 ? 3.750 4.646 39.059 1.00 32.22 451 ASP A C 1
ATOM 3498 O O . ASP A 1 451 ? 2.657 4.085 38.977 1.00 32.22 451 ASP A O 1
ATOM 3502 N N . SER A 1 452 ? 3.911 5.635 39.947 1.00 27.50 452 SER A N 1
ATOM 3503 C CA . SER A 1 452 ? 2.874 5.932 40.963 1.00 27.50 452 SER A CA 1
ATOM 3504 C C . SER A 1 452 ? 1.776 6.922 40.539 1.00 27.50 452 SER A C 1
ATOM 3506 O O . SER A 1 452 ? 0.846 7.179 41.305 1.00 27.50 452 SER A O 1
ATOM 3508 N N . SER A 1 453 ? 1.816 7.469 39.319 1.00 26.08 453 SER A N 1
ATOM 3509 C CA . SER A 1 453 ? 0.848 8.499 38.896 1.00 26.08 453 SER A CA 1
ATOM 3510 C C . SER A 1 453 ? -0.447 7.961 38.262 1.00 26.08 453 SER A C 1
ATOM 3512 O O . SER A 1 453 ? -1.394 8.727 38.076 1.00 26.08 453 SER A O 1
ATOM 3514 N N . LEU A 1 454 ? -0.547 6.654 37.986 1.00 38.34 454 LEU A N 1
ATOM 3515 C CA . LEU A 1 454 ? -1.683 6.065 37.255 1.00 38.34 454 LEU A CA 1
ATOM 3516 C C . LEU A 1 4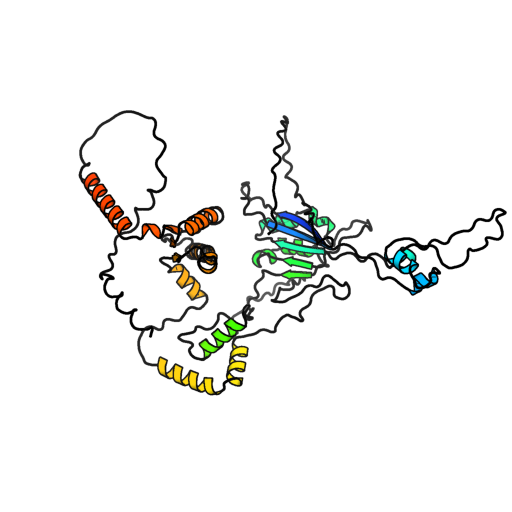54 ? -2.874 5.613 38.123 1.00 38.34 454 LEU A C 1
ATOM 3518 O O . LEU A 1 454 ? -3.912 5.251 37.576 1.00 38.34 454 LEU A O 1
ATOM 3522 N N . LEU A 1 455 ? -2.784 5.656 39.458 1.00 39.62 455 LEU A N 1
ATOM 3523 C CA . LEU A 1 455 ? -3.768 4.989 40.332 1.00 39.62 455 LEU A CA 1
ATOM 3524 C C . LEU A 1 455 ? -4.821 5.884 41.010 1.00 39.62 455 LEU A C 1
ATOM 3526 O O . LEU A 1 455 ? -5.543 5.418 41.889 1.00 39.62 455 LEU A O 1
ATOM 3530 N N . ARG A 1 456 ? -4.983 7.154 40.612 1.00 27.34 456 ARG A N 1
ATOM 3531 C CA . ARG A 1 456 ? -6.002 8.036 41.232 1.00 27.34 456 ARG A CA 1
ATOM 3532 C C . ARG A 1 456 ? -7.348 8.142 40.512 1.00 27.34 456 ARG A C 1
ATOM 3534 O O . ARG A 1 456 ? -8.236 8.812 41.035 1.00 27.34 456 ARG A O 1
ATOM 3541 N N . CYS A 1 457 ? -7.562 7.466 39.382 1.00 31.22 457 CYS A N 1
ATOM 3542 C CA . CYS A 1 457 ? -8.831 7.558 38.652 1.00 31.22 457 CYS A CA 1
ATOM 3543 C C . CYS A 1 457 ? -9.520 6.200 38.496 1.00 31.22 457 CYS A C 1
ATOM 3545 O O . CYS A 1 457 ? -9.341 5.516 37.498 1.00 31.22 457 CYS A O 1
ATOM 3547 N N . SER A 1 458 ? -10.323 5.816 39.491 1.00 30.69 458 SER A N 1
ATOM 3548 C CA . SER A 1 458 ? -11.527 4.991 39.300 1.00 30.69 458 SER A CA 1
ATOM 3549 C C . SER A 1 458 ? -12.349 4.971 40.585 1.00 30.69 458 SER A C 1
ATOM 3551 O O . SER A 1 458 ? -12.027 4.304 41.569 1.00 30.69 458 SER A O 1
ATOM 3553 N N . LYS A 1 459 ? -13.441 5.738 40.598 1.00 33.25 459 LYS A N 1
ATOM 3554 C CA . LYS A 1 459 ? -14.475 5.609 41.626 1.00 33.25 459 LYS A CA 1
ATOM 3555 C C . LYS A 1 459 ? -15.210 4.280 41.415 1.00 33.25 459 LYS A C 1
ATOM 3557 O O . LYS A 1 459 ? -15.888 4.102 40.414 1.00 33.25 459 LYS A O 1
ATOM 3562 N N . ARG A 1 460 ? -15.054 3.388 42.398 1.00 38.97 460 ARG A N 1
ATOM 3563 C CA . ARG A 1 460 ? -15.893 2.235 42.784 1.00 38.97 460 ARG A CA 1
ATOM 3564 C C . ARG A 1 460 ? -17.135 1.956 41.916 1.00 38.97 460 ARG A C 1
ATOM 3566 O O . ARG A 1 460 ? -18.136 2.658 42.034 1.00 38.97 460 ARG A O 1
ATOM 3573 N N . MET A 1 461 ? -17.147 0.790 41.271 1.00 28.62 461 MET A N 1
ATOM 3574 C CA . MET A 1 461 ? -18.346 -0.048 41.152 1.00 28.62 461 MET A CA 1
ATOM 3575 C C . MET A 1 461 ? -17.991 -1.458 41.628 1.00 28.62 461 MET A C 1
ATOM 3577 O O . MET A 1 461 ? -17.159 -2.124 41.023 1.00 28.62 461 MET A O 1
ATOM 3581 N N . LYS A 1 462 ? -18.601 -1.901 42.734 1.00 28.80 462 LYS A N 1
ATOM 3582 C CA . LYS A 1 462 ? -18.627 -3.321 43.106 1.00 28.80 462 LYS A CA 1
ATOM 3583 C C . LYS A 1 462 ? -19.673 -4.009 42.217 1.00 28.80 462 LYS A C 1
ATOM 3585 O O . LYS A 1 462 ? -20.821 -3.563 42.252 1.00 28.80 462 LYS A O 1
ATOM 3590 N N . PRO A 1 463 ? -19.345 -5.066 41.457 1.00 28.62 463 PRO A N 1
ATOM 3591 C CA . PRO A 1 463 ? -20.357 -5.947 40.889 1.00 28.62 463 PRO A CA 1
ATOM 3592 C C . PRO A 1 463 ? -21.087 -6.647 42.039 1.00 28.62 463 PRO A C 1
ATOM 3594 O O . PRO A 1 463 ? -20.467 -7.265 42.903 1.00 28.62 463 PRO A O 1
ATOM 3597 N N . SER A 1 464 ? -22.406 -6.508 42.094 1.00 33.06 464 SER A N 1
ATOM 3598 C CA . SER A 1 464 ? -23.252 -7.127 43.110 1.00 33.06 464 SER A CA 1
ATOM 3599 C C . SER A 1 464 ? -23.605 -8.566 42.725 1.00 33.06 464 SER A C 1
ATOM 3601 O O . SER A 1 464 ? -24.764 -8.824 42.438 1.00 33.06 464 SER A O 1
ATOM 3603 N N . THR A 1 465 ? -22.629 -9.476 42.689 1.00 31.77 465 THR A N 1
ATOM 3604 C CA . THR A 1 465 ? -22.842 -10.943 42.698 1.00 31.77 465 THR A CA 1
ATOM 3605 C C . THR A 1 465 ? -21.491 -11.667 42.809 1.00 31.77 465 THR A C 1
ATOM 3607 O O . THR A 1 465 ? -20.607 -11.368 42.003 1.00 31.77 465 THR A O 1
ATOM 3610 N N . PRO A 1 466 ? -21.300 -12.609 43.755 1.00 31.20 466 PRO A N 1
ATOM 3611 C CA . PRO A 1 466 ? -20.130 -13.492 43.780 1.00 31.20 466 PRO A CA 1
ATOM 3612 C C . PRO A 1 466 ? -20.104 -14.405 42.545 1.00 31.20 466 PRO A C 1
ATOM 3614 O O . PRO A 1 466 ? -21.145 -14.898 42.119 1.00 31.20 466 PRO A O 1
ATOM 3617 N N . VAL A 1 467 ? -18.919 -14.633 41.973 1.00 38.88 467 VAL A N 1
ATOM 3618 C CA . VAL A 1 467 ? -18.684 -15.423 40.743 1.00 38.88 467 VAL A CA 1
ATOM 3619 C C . VAL A 1 467 ? -18.460 -16.915 41.059 1.00 38.88 467 VAL A C 1
ATOM 3621 O O . VAL A 1 467 ? -17.859 -17.637 40.273 1.00 38.88 467 VAL A O 1
ATOM 3624 N N . ASP A 1 468 ? -18.969 -17.414 42.185 1.00 35.00 468 ASP A N 1
ATOM 3625 C CA . ASP A 1 468 ? -18.732 -18.807 42.595 1.00 35.00 468 ASP A CA 1
ATOM 3626 C C . ASP A 1 468 ? -19.771 -19.815 42.060 1.00 35.00 468 ASP A C 1
ATOM 3628 O O . ASP A 1 468 ? -19.540 -21.015 42.149 1.00 35.00 468 ASP A O 1
ATOM 3632 N N . ASP A 1 469 ? -20.846 -19.376 41.390 1.00 38.22 469 ASP A N 1
ATOM 3633 C CA . ASP A 1 469 ? -21.908 -20.277 40.885 1.00 38.22 469 ASP A CA 1
ATOM 3634 C C . ASP A 1 469 ? -21.850 -20.589 39.370 1.00 38.22 469 ASP A C 1
ATOM 3636 O O . ASP A 1 469 ? -22.805 -21.119 38.803 1.00 38.22 469 ASP A O 1
ATOM 3640 N N . VAL A 1 470 ? -20.747 -20.294 38.665 1.00 37.78 470 VAL A N 1
ATOM 3641 C CA . VAL A 1 470 ? -20.638 -20.567 37.204 1.00 37.78 470 VAL A CA 1
ATOM 3642 C C . VAL A 1 470 ? -19.639 -21.688 36.867 1.00 37.78 470 VAL A C 1
ATOM 3644 O O . VAL A 1 470 ? -19.554 -22.125 35.719 1.00 37.78 470 VAL A O 1
ATOM 3647 N N . ALA A 1 471 ? -18.921 -22.229 37.855 1.00 33.69 471 ALA A N 1
ATOM 3648 C CA . ALA A 1 471 ? -17.925 -23.279 37.623 1.00 33.69 471 ALA A CA 1
ATOM 3649 C C . ALA A 1 471 ? -18.509 -24.707 37.526 1.00 33.69 471 ALA A C 1
ATOM 3651 O O . ALA A 1 471 ? -17.873 -25.566 36.919 1.00 33.69 471 ALA A O 1
ATOM 3652 N N . GLU A 1 472 ? -19.720 -24.972 38.031 1.00 32.47 472 GLU A N 1
ATOM 3653 C CA . GLU A 1 472 ? -20.322 -26.322 37.979 1.00 32.47 472 GLU A CA 1
ATOM 3654 C C . GLU A 1 472 ? -21.148 -26.612 36.708 1.00 32.47 472 GLU A C 1
ATOM 3656 O O . GLU A 1 472 ? -21.495 -27.760 36.449 1.00 32.47 472 GLU A O 1
ATOM 3661 N N . ALA A 1 473 ? -21.405 -25.623 35.843 1.00 33.75 473 ALA A N 1
ATOM 3662 C CA . ALA A 1 473 ? -22.244 -25.822 34.652 1.00 33.75 473 ALA A CA 1
ATOM 3663 C C . ALA A 1 473 ? -21.492 -26.295 33.385 1.00 33.75 473 ALA A C 1
ATOM 3665 O O . ALA A 1 473 ? -22.128 -26.570 32.369 1.00 33.75 473 ALA A O 1
ATOM 3666 N N . PHE A 1 474 ? -20.157 -26.412 33.412 1.00 33.06 474 PHE A N 1
ATOM 3667 C CA . PHE A 1 474 ? -19.351 -26.755 32.224 1.00 33.06 474 PHE A CA 1
ATOM 3668 C C . PHE A 1 474 ? -18.647 -28.121 32.277 1.00 33.06 474 PHE A C 1
ATOM 3670 O O . PHE A 1 474 ? -17.848 -28.425 31.391 1.00 33.06 474 PHE A O 1
ATOM 3677 N N . GLN A 1 475 ? -18.967 -28.980 33.252 1.00 33.53 475 GLN A N 1
ATOM 3678 C CA . GLN A 1 475 ? -18.393 -30.333 33.344 1.00 33.53 475 GLN A CA 1
ATOM 3679 C C . GLN A 1 475 ? -19.291 -31.474 32.831 1.00 33.53 475 GLN A C 1
ATOM 3681 O O . GLN A 1 475 ? -18.810 -32.596 32.704 1.00 33.53 475 GLN A O 1
ATOM 3686 N N . GLU A 1 476 ? -20.529 -31.203 32.406 1.00 33.12 476 GLU A N 1
ATOM 3687 C CA . GLU A 1 476 ? -21.411 -32.199 31.767 1.00 33.12 476 GLU A CA 1
ATOM 3688 C C . GLU A 1 476 ? -21.720 -31.849 30.298 1.00 33.12 476 GLU A C 1
ATOM 3690 O O . GLU A 1 476 ? -22.850 -31.559 29.925 1.00 33.12 476 GLU A O 1
ATOM 3695 N N . SER A 1 477 ? -20.711 -31.845 29.421 1.00 35.47 477 SER A N 1
ATOM 3696 C CA . SER A 1 477 ? -20.939 -31.978 27.962 1.00 35.47 477 SER A CA 1
ATOM 3697 C C . SER A 1 477 ? -19.706 -32.486 27.205 1.00 35.47 477 SER A C 1
ATOM 3699 O O . SER A 1 477 ? -19.366 -32.036 26.112 1.00 35.47 477 SER A O 1
ATOM 3701 N N . SER A 1 478 ? -19.005 -33.457 27.787 1.00 37.66 478 SER A N 1
ATOM 3702 C CA . SER A 1 478 ? -18.007 -34.254 27.067 1.00 37.66 478 SER A CA 1
ATOM 3703 C C . SER A 1 478 ? -18.040 -35.702 27.545 1.00 37.66 478 SER A C 1
ATOM 3705 O O . SER A 1 478 ? -17.160 -36.145 28.280 1.00 37.66 478 SER A O 1
ATOM 3707 N N . GLN A 1 479 ? -19.078 -36.417 27.107 1.00 31.34 479 GLN 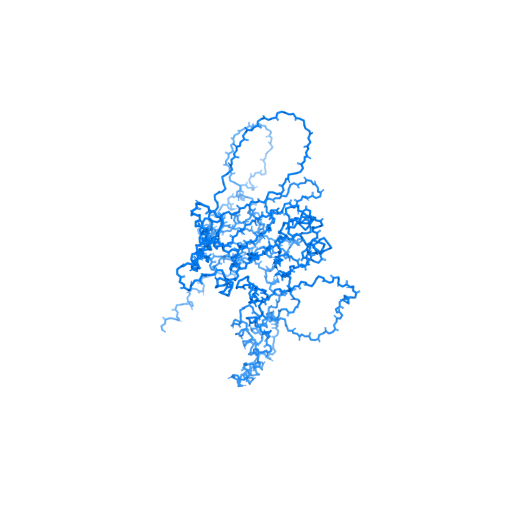A N 1
ATOM 3708 C CA . GLN A 1 479 ? -19.060 -37.853 26.814 1.00 31.34 479 GLN A CA 1
ATOM 3709 C C . GLN A 1 479 ? -19.873 -38.119 25.552 1.00 31.34 479 GLN A C 1
ATOM 3711 O O . GLN A 1 479 ? -20.952 -37.498 25.416 1.00 31.34 479 GLN A O 1
#

Foldseek 3Di:
DDDDDDDDDDDDDDDDDDDDDDDDAFDWDWDDDPDPPPFKTKIKTKQFFADPVRDGDDPLPIWIKIKIFGAWDWADFAPVLCVVLQDDPDDQVVCLNVFHKDWHPDAFDPPVPDPDDDRDTSIHGNPSGIPHIDGAEMEMEDDQADQSSLQSLLVRPVCVLAFPPPPPPDPPDRHQHAEYEYPYEPVNCPDPSNVVSLNRRVNYAAEDERYDDPQQLADPPLVVLLVLLLVCLQPVLVRPHPLRDDPDPDPDDDPPPPDPPPDPDHHYDAVPWDADRPDPVRGGTDCPRGDDRDHSVNSVVVVCVVPVCSNVSSVVNVVVVPDDDDDSPNDDDPVVVLVVLLPAAEAEFEDDDCVGPVCPQVSLLSNCVSCPPPDDQFYEYEYAVVSVVVVVVVCVSPNRSYDYDYPVCVDPVNVVVVVVVVVVVVVVVVVPPDDDDDDDDDDDDPDDDPPPPPPPDDDDDDDPDDPPPPVPPPPPDDD

Organism: Nicotiana attenuata (NCBI:txid49451)

InterPro domains:
  IPR036866 Ribonuclease Z/Hydroxyacylglutathione hydrolase-like [G3DSA:3.60.15.10] (312-468)
  IPR036866 Ribonuclease Z/Hydroxyacylglutathione hydrolase-like [SSF56281] (341-420)
  IPR047151 Zinc phosphodiesterase ELAC protein 2-like [PTHR12553] (58-321)

Radius of gyration: 35.55 Å; chains: 1; bounding box: 96×70×121 Å

pLDDT: mean 70.16, std 24.33, range [20.05, 97.5]